Protein AF-0000000078828984 (afdb_homodimer)

Organism: Myxococcus xanthus (strain DK1622) (NCBI:txid246197)

Solvent-accessible surface area (backbone atoms only — not comparable to full-atom values): 22701 Å² total; per-residue (Å²): 116,35,35,36,30,36,68,54,72,70,61,75,92,44,59,84,63,53,50,36,46,58,39,40,23,47,30,43,66,57,70,50,75,68,46,74,45,68,36,52,71,67,49,38,69,28,70,74,43,30,73,62,23,58,82,49,62,58,26,35,41,38,42,88,88,41,68,38,31,46,47,70,34,48,31,50,61,54,27,75,75,21,62,69,30,27,52,88,50,70,68,58,31,52,44,31,45,17,37,33,43,33,23,56,70,61,44,30,67,41,47,50,56,48,48,42,32,63,73,75,31,55,87,37,68,32,34,58,63,40,45,64,60,40,52,51,54,29,51,52,49,51,49,33,51,40,62,65,40,54,87,51,83,34,88,53,98,52,71,27,46,15,45,55,42,32,35,59,45,58,53,65,49,66,91,53,67,67,51,72,81,34,58,61,49,43,51,41,35,50,56,55,54,64,35,67,34,38,47,52,22,47,50,59,67,40,48,68,72,69,48,75,80,127,116,38,35,36,28,36,69,54,72,68,61,76,90,46,60,86,62,51,50,37,44,60,38,40,23,45,31,45,66,57,70,50,75,68,45,75,45,69,36,51,72,68,50,38,70,30,69,73,43,29,71,64,24,58,80,50,63,58,25,36,42,38,45,88,87,40,68,37,32,46,48,69,33,47,33,50,59,53,26,74,75,20,61,70,31,29,52,87,50,68,66,57,30,52,44,32,44,19,37,32,42,34,22,55,71,63,44,31,68,40,47,51,55,48,47,43,32,62,74,75,31,56,87,38,67,30,33,59,64,38,44,63,60,41,53,50,54,30,53,53,50,50,49,34,51,41,62,66,40,55,87,53,81,36,88,53,98,51,72,27,46,16,47,57,43,32,34,59,45,60,53,64,48,66,90,54,68,67,51,73,83,35,59,64,48,42,51,39,36,51,57,56,55,64,36,67,33,38,48,52,24,48,51,60,69,40,48,67,73,68,48,78,81,125

Radius of gyration: 20.85 Å; Cα contacts (8 Å, |Δi|>4): 658; chains: 2; bounding box: 50×57×52 Å

pLDDT: mean 97.28, std 5.67, range [43.94, 98.94]

Secondary structure (DSSP, 8-state):
-EEEEEES---GGGTTTSTHHHHHHHHHHHT--EEEEEE-HHHHHSHHHHHH-TTS-S-EEEETTEEEESHHHHHHHHHTT-TTTS-SSHHHHHHHHHHHHHIIIIIHHHHHHHHHHHHTSTTSHHHHHHHHHHHHHHHHHHHHHHHHHTT-SSSSSS--HHHHHHHHHHGGGGGSSGGGG-HHHHHHHHHHHTSHHHHHHHHHHHHHHHS---/-EEEEEES---GGGTTTSTHHHHHHHHHHHT--EEEEEE-HHHHHSHHHHHH-TTS-S-EEEETTEEEESHHHHHHHHHTT-TTTS-SSHHHHHHHHHHHHHIIIIIHHHHHHHHIIIIISTTSHHHHHHHHHHHHHHHHHHHHHHHHHTT-SSSSSS--HHHHHHHHHHGGGGGSSGGGG-HHHHHHHHHHHTSHHHHHHHHHHHHHHHS---

InterPro domains:
  IPR004045 Glutathione S-transferase, N-terminal [PF02798] (19-80)
  IPR004045 Glutathione S-transferase, N-terminal [PS50404] (7-86)
  IPR010987 Glutathione S-transferase, C-terminal-like [PS50405] (89-209)
  IPR036249 Thioredoxin-like superfamily [SSF52833] (20-81)
  IPR036282 Glutathione S-transferase, C-terminal domain superfamily [SSF47616] (84-204)
  IPR040079 Glutathione transferase family [SFLDS00019] (21-195)

Structure (mmCIF, N/CA/C/O backbone):
data_AF-0000000078828984-model_v1
#
loop_
_entity.id
_entity.type
_entity.pdbx_description
1 polymer 'Glutathione S-transferase domain protein'
#
loop_
_atom_site.group_PDB
_atom_site.id
_atom_site.type_symbol
_atom_site.label_atom_id
_atom_site.label_alt_id
_atom_site.label_comp_id
_atom_site.label_asym_id
_atom_site.label_entity_id
_atom_site.label_seq_id
_atom_site.pdbx_PDB_ins_code
_atom_site.Cartn_x
_atom_site.Cartn_y
_atom_site.Cartn_z
_atom_site.occupancy
_atom_site.B_iso_or_equiv
_atom_site.auth_seq_id
_atom_site.auth_comp_id
_atom_site.auth_asym_id
_atom_site.auth_atom_id
_atom_site.pdbx_PDB_model_num
ATOM 1 N N . MET A 1 1 ? -11.75 -10.781 -23.188 1 90.81 1 MET A N 1
ATOM 2 C CA . MET A 1 1 ? -10.93 -11.773 -22.484 1 90.81 1 MET A CA 1
ATOM 3 C C . MET A 1 1 ? -9.82 -11.102 -21.688 1 90.81 1 MET A C 1
ATOM 5 O O . MET A 1 1 ? -9.242 -10.109 -22.125 1 90.81 1 MET A O 1
ATOM 9 N N . MET A 1 2 ? -9.539 -11.547 -20.438 1 97.94 2 MET A N 1
ATOM 10 C CA . MET A 1 2 ? -8.531 -10.961 -19.562 1 97.94 2 MET A CA 1
ATOM 11 C C . MET A 1 2 ? -7.176 -11.641 -19.766 1 97.94 2 MET A C 1
ATOM 13 O O . MET A 1 2 ? -7.105 -12.859 -19.906 1 97.94 2 MET A O 1
ATOM 17 N N . THR A 1 3 ? -6.137 -10.805 -19.859 1 98.81 3 THR A N 1
ATOM 18 C CA . THR A 1 3 ? -4.766 -11.297 -19.938 1 98.81 3 THR A CA 1
ATOM 19 C C . THR A 1 3 ? -3.949 -10.797 -18.75 1 98.81 3 THR A C 1
ATOM 21 O O . THR A 1 3 ? -3.975 -9.609 -18.422 1 98.81 3 THR A O 1
ATOM 24 N N . VAL A 1 4 ? -3.252 -11.68 -18.109 1 98.88 4 VAL A N 1
ATOM 25 C CA . VAL A 1 4 ? -2.426 -11.383 -16.953 1 98.88 4 VAL A CA 1
ATOM 26 C C . VAL A 1 4 ? -0.959 -11.656 -17.266 1 98.88 4 VAL A C 1
ATOM 28 O O . VAL A 1 4 ? -0.613 -12.742 -17.734 1 98.88 4 VAL A O 1
ATOM 31 N N . SER A 1 5 ? -0.108 -10.703 -17.062 1 98.94 5 SER A N 1
ATOM 32 C CA . SER A 1 5 ? 1.313 -10.938 -17.281 1 98.94 5 SER A CA 1
ATOM 33 C C . SER A 1 5 ? 1.962 -11.609 -16.078 1 98.94 5 SER A C 1
ATOM 35 O O . SER A 1 5 ? 1.551 -11.383 -14.938 1 98.94 5 SER A O 1
ATOM 37 N N . ALA A 1 6 ? 2.932 -12.398 -16.297 1 98.81 6 ALA A N 1
ATOM 38 C CA . ALA A 1 6 ? 3.727 -13.109 -15.297 1 98.81 6 ALA A CA 1
ATOM 39 C C . ALA A 1 6 ? 5.137 -13.375 -15.812 1 98.81 6 ALA A C 1
ATOM 41 O O . ALA A 1 6 ? 5.395 -13.289 -17.016 1 98.81 6 ALA A O 1
ATOM 42 N N . PHE A 1 7 ? 6.043 -13.664 -14.922 1 98.5 7 PHE A N 1
ATOM 43 C CA . PHE A 1 7 ? 7.418 -13.953 -15.32 1 98.5 7 PHE A CA 1
ATOM 44 C C . PHE A 1 7 ? 7.547 -15.375 -15.836 1 98.5 7 PHE A C 1
ATOM 46 O O . PHE A 1 7 ? 6.957 -16.297 -15.273 1 98.5 7 PHE A O 1
ATOM 53 N N . LYS A 1 8 ? 8.367 -15.469 -16.844 1 97.19 8 LYS A N 1
ATOM 54 C CA . LYS A 1 8 ? 8.68 -16.781 -17.391 1 97.19 8 LYS A CA 1
ATOM 55 C C . LYS A 1 8 ? 9.484 -17.609 -16.391 1 97.19 8 LYS A C 1
ATOM 57 O O . LYS A 1 8 ? 9.367 -18.844 -16.344 1 97.19 8 LYS A O 1
ATOM 62 N N . TRP A 1 9 ? 10.297 -16.922 -15.672 1 95.94 9 TRP A N 1
ATOM 63 C CA . TRP A 1 9 ? 11.164 -17.578 -14.703 1 95.94 9 TRP A CA 1
ATOM 64 C C . TRP A 1 9 ? 11.453 -16.656 -13.523 1 95.94 9 TRP A C 1
ATOM 66 O O . TRP A 1 9 ? 11.625 -15.453 -13.695 1 95.94 9 TRP A O 1
ATOM 76 N N . VAL A 1 10 ? 11.484 -17.281 -12.383 1 97.19 10 VAL A N 1
ATOM 77 C CA . VAL A 1 10 ? 11.953 -16.641 -11.164 1 97.19 10 VAL A CA 1
ATOM 78 C C . VAL A 1 10 ? 12.727 -17.641 -10.312 1 97.19 10 VAL A C 1
ATOM 80 O O . VAL A 1 10 ? 12.586 -18.859 -10.492 1 97.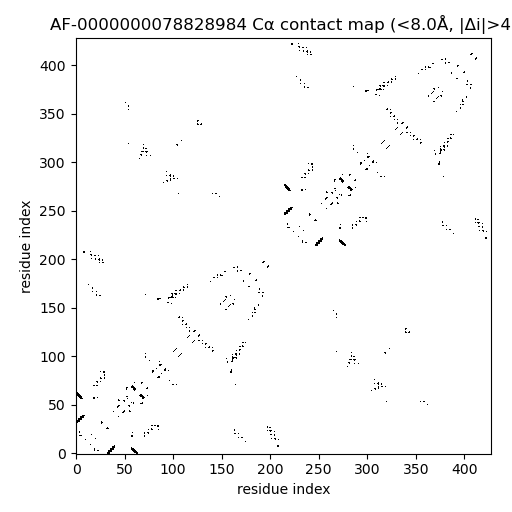19 10 VAL A O 1
ATOM 83 N N . PRO A 1 11 ? 13.648 -17.141 -9.43 1 96.12 11 PRO A N 1
ATOM 84 C CA . PRO A 1 11 ? 14.352 -18.078 -8.555 1 96.12 11 PRO A CA 1
ATOM 85 C C . PRO A 1 11 ? 13.391 -18.938 -7.715 1 96.12 11 PRO A C 1
ATOM 87 O O . PRO A 1 11 ? 12.273 -18.5 -7.422 1 96.12 11 PRO A O 1
ATOM 90 N N . PRO A 1 12 ? 13.797 -20.109 -7.297 1 96.06 12 PRO A N 1
ATOM 91 C CA . PRO A 1 12 ? 12.93 -21.062 -6.586 1 96.06 12 PRO A CA 1
ATOM 92 C C . PRO A 1 12 ? 12.258 -20.438 -5.363 1 96.06 12 PRO A C 1
ATOM 94 O O . PRO A 1 12 ? 11.078 -20.688 -5.102 1 96.06 12 PRO A O 1
ATOM 97 N N . PHE A 1 13 ? 12.93 -19.578 -4.676 1 96 13 PHE A N 1
ATOM 98 C CA . PHE A 1 13 ? 12.367 -19.031 -3.445 1 96 13 PHE A CA 1
ATOM 99 C C . PHE A 1 13 ? 11.203 -18.094 -3.748 1 96 13 PHE A C 1
ATOM 101 O O . PHE A 1 13 ? 10.406 -17.781 -2.863 1 96 13 PHE A O 1
ATOM 108 N N . ALA A 1 14 ? 11.141 -17.594 -4.965 1 97.44 14 ALA A N 1
ATOM 109 C CA . ALA A 1 14 ? 10.094 -16.656 -5.332 1 97.44 14 ALA A CA 1
ATOM 110 C C . ALA A 1 14 ? 8.914 -17.359 -5.996 1 97.44 14 ALA A C 1
ATOM 112 O O . ALA A 1 14 ? 7.848 -16.766 -6.168 1 97.44 14 ALA A O 1
ATOM 113 N N . GLN A 1 15 ? 9.141 -18.625 -6.457 1 97.94 15 GLN A N 1
ATOM 114 C CA . GLN A 1 15 ? 8.078 -19.391 -7.117 1 97.94 15 GLN A CA 1
ATOM 115 C C . GLN A 1 15 ? 6.902 -19.625 -6.176 1 97.94 15 GLN A C 1
ATOM 117 O O . GLN A 1 15 ? 7.086 -20.062 -5.039 1 97.94 15 GLN A O 1
ATOM 122 N N . GLY A 1 16 ? 5.723 -19.266 -6.629 1 98.12 16 GLY A N 1
ATOM 123 C CA . GLY A 1 16 ? 4.523 -19.406 -5.816 1 98.12 16 GLY A CA 1
ATOM 124 C C . GLY A 1 16 ? 4.219 -18.156 -5 1 98.12 16 GLY A C 1
ATOM 125 O O . GLY A 1 16 ? 3.238 -18.125 -4.254 1 98.12 16 GLY A O 1
ATOM 126 N N . LEU A 1 17 ? 5.105 -17.125 -5.172 1 98.5 17 LEU A N 1
ATOM 127 C CA . LEU A 1 17 ? 4.91 -15.914 -4.375 1 98.5 17 LEU A CA 1
ATOM 128 C C . LEU A 1 17 ? 4.793 -14.68 -5.27 1 98.5 17 LEU A C 1
ATOM 130 O O . LEU A 1 17 ? 4.449 -13.594 -4.801 1 98.5 17 LEU A O 1
ATOM 134 N N . VAL A 1 18 ? 5.141 -14.883 -6.598 1 98.56 18 VAL A N 1
ATOM 135 C CA . VAL A 1 18 ? 5.082 -13.719 -7.48 1 98.56 18 VAL A CA 1
ATOM 136 C C . VAL A 1 18 ? 3.672 -13.133 -7.469 1 98.56 18 VAL A C 1
ATOM 138 O O . VAL A 1 18 ? 2.686 -13.867 -7.391 1 98.56 18 VAL A O 1
ATOM 141 N N . ARG A 1 19 ? 3.521 -11.836 -7.617 1 98.75 19 ARG A N 1
ATOM 142 C CA . ARG A 1 19 ? 2.305 -11.117 -7.262 1 98.75 19 ARG A CA 1
ATOM 143 C C . ARG A 1 19 ? 1.196 -11.375 -8.273 1 98.75 19 ARG A C 1
ATOM 145 O O . ARG A 1 19 ? 0.03 -11.07 -8.023 1 98.75 19 ARG A O 1
ATOM 152 N N . ASP A 1 20 ? 1.546 -11.961 -9.422 1 98.88 20 ASP A N 1
ATOM 153 C CA . ASP A 1 20 ? 0.485 -12.367 -10.344 1 98.88 20 ASP A CA 1
ATOM 154 C C . ASP A 1 20 ? -0.411 -13.43 -9.703 1 98.88 20 ASP A C 1
ATOM 156 O O . ASP A 1 20 ? -1.538 -13.648 -10.148 1 98.88 20 ASP A O 1
ATOM 160 N N . LEU A 1 21 ? 0.072 -14.141 -8.68 1 98.94 21 LEU A N 1
ATOM 161 C CA . LEU A 1 21 ? -0.735 -15.125 -7.961 1 98.94 21 LEU A CA 1
ATOM 162 C C . LEU A 1 21 ? -1.984 -14.477 -7.375 1 98.94 21 LEU A C 1
ATOM 164 O O . LEU A 1 21 ? -3.061 -15.078 -7.379 1 98.94 21 LEU A O 1
ATOM 168 N N . ARG A 1 22 ? -1.848 -13.305 -6.816 1 98.94 22 ARG A N 1
ATOM 169 C CA . ARG A 1 22 ? -2.963 -12.57 -6.23 1 98.94 22 ARG A CA 1
ATOM 170 C C . ARG A 1 22 ? -4.086 -12.375 -7.242 1 98.94 22 ARG A C 1
ATOM 172 O O . ARG A 1 22 ? -5.258 -12.586 -6.926 1 98.94 22 ARG A O 1
ATOM 179 N N . VAL A 1 23 ? -3.68 -12.008 -8.438 1 98.94 23 VAL A N 1
ATOM 180 C CA . VAL A 1 23 ? -4.621 -11.711 -9.508 1 98.94 23 VAL A CA 1
ATOM 181 C C . VAL A 1 23 ? -5.258 -13.008 -10.016 1 98.94 23 VAL A C 1
ATOM 183 O O . VAL A 1 23 ? -6.473 -13.078 -10.195 1 98.94 23 VAL A O 1
ATOM 186 N N . ARG A 1 24 ? -4.406 -14.047 -10.203 1 98.94 24 ARG A N 1
ATOM 187 C CA . ARG A 1 24 ? -4.934 -15.344 -10.617 1 98.94 24 ARG A CA 1
ATOM 188 C C . ARG A 1 24 ? -5.949 -15.875 -9.609 1 98.94 24 ARG A C 1
ATOM 190 O O . ARG A 1 24 ? -7.016 -16.359 -9.992 1 98.94 24 ARG A O 1
ATOM 197 N N . TRP A 1 25 ? -5.605 -15.766 -8.352 1 98.94 25 TRP A N 1
ATOM 198 C CA . TRP A 1 25 ? -6.496 -16.25 -7.301 1 98.94 25 TRP A CA 1
ATOM 199 C C . TRP A 1 25 ? -7.828 -15.508 -7.336 1 98.94 25 TRP A C 1
ATOM 201 O O . TRP A 1 25 ? -8.891 -16.125 -7.262 1 98.94 25 TRP A O 1
ATOM 211 N N . ALA A 1 26 ? -7.82 -14.156 -7.488 1 98.94 26 ALA A N 1
ATOM 212 C CA . ALA A 1 26 ? -9.047 -13.375 -7.586 1 98.94 26 ALA A CA 1
ATOM 213 C C . ALA A 1 26 ? -9.898 -13.82 -8.773 1 98.94 26 ALA A C 1
ATOM 215 O O . ALA A 1 26 ? -11.117 -13.945 -8.656 1 98.94 26 ALA A O 1
ATOM 216 N N . LEU A 1 27 ? -9.258 -14.062 -9.898 1 98.88 27 LEU A N 1
ATOM 217 C CA . LEU A 1 27 ? -9.969 -14.5 -11.102 1 98.88 27 LEU A CA 1
ATOM 218 C C . LEU A 1 27 ? -10.594 -15.867 -10.891 1 98.88 27 LEU A C 1
ATOM 220 O O . LEU A 1 27 ? -11.734 -16.109 -11.305 1 98.88 27 LEU A O 1
ATOM 224 N N . GLU A 1 28 ? -9.836 -16.75 -10.258 1 98.81 28 GLU A N 1
ATOM 225 C CA . GLU A 1 28 ? -10.352 -18.094 -9.961 1 98.81 28 GLU A CA 1
ATOM 226 C C . GLU A 1 28 ? -11.555 -18.016 -9.016 1 98.81 28 GLU A C 1
ATOM 228 O O . GLU A 1 28 ? -12.539 -18.734 -9.203 1 98.81 28 GLU A O 1
ATOM 233 N N . GLU A 1 29 ? -11.477 -17.219 -7.973 1 98.75 29 GLU A N 1
ATOM 234 C CA . GLU A 1 29 ? -12.609 -17.031 -7.07 1 98.75 29 GLU A CA 1
ATOM 235 C C . GLU A 1 29 ? -13.836 -16.516 -7.82 1 98.75 29 GLU A C 1
ATOM 237 O O . GLU A 1 29 ? -14.961 -16.922 -7.531 1 98.75 29 GLU A O 1
ATOM 242 N N . ALA A 1 30 ? -13.594 -15.617 -8.789 1 98.38 30 ALA A N 1
ATOM 243 C CA . ALA A 1 30 ? -14.68 -14.953 -9.508 1 98.38 30 ALA A CA 1
ATOM 244 C C . ALA A 1 30 ? -15.203 -15.836 -10.641 1 98.38 30 ALA A C 1
ATOM 246 O O . ALA A 1 30 ? -16.234 -15.531 -11.242 1 98.38 30 ALA A O 1
ATOM 247 N N . GLY A 1 31 ? -14.5 -16.875 -10.953 1 97.94 31 GLY A N 1
ATOM 248 C CA . GLY A 1 31 ? -14.883 -17.734 -12.062 1 97.94 31 GLY A CA 1
ATOM 249 C C . GLY A 1 31 ? -14.711 -17.062 -13.414 1 97.94 31 GLY A C 1
ATOM 250 O O . GLY A 1 31 ? -15.5 -17.312 -14.336 1 97.94 31 GLY A O 1
ATOM 251 N N . LEU A 1 32 ? -13.797 -16.203 -13.539 1 98.19 32 LEU A N 1
ATOM 252 C CA . LEU A 1 32 ? -13.539 -15.477 -14.781 1 98.19 32 LEU A CA 1
ATOM 253 C C . LEU A 1 32 ? -12.359 -16.078 -15.531 1 98.19 32 LEU A C 1
ATOM 255 O O . LEU A 1 32 ? -11.273 -16.234 -14.969 1 98.19 32 LEU A O 1
ATOM 259 N N . PRO A 1 33 ? -12.594 -16.422 -16.766 1 98 33 PRO A N 1
ATOM 260 C CA . PRO A 1 33 ? -11.484 -16.969 -17.547 1 98 33 PRO A CA 1
ATOM 261 C C . PRO A 1 33 ? -10.406 -15.93 -17.859 1 98 33 PRO A C 1
ATOM 263 O O . PRO A 1 33 ? -10.711 -14.734 -17.938 1 98 33 PRO A O 1
ATOM 266 N N . TYR A 1 34 ? -9.203 -16.406 -18.031 1 98.69 34 TYR A N 1
ATOM 267 C CA . TYR A 1 34 ? -8.086 -15.508 -18.328 1 98.69 34 TYR A CA 1
ATOM 268 C C . TYR A 1 34 ? -6.969 -16.266 -19.047 1 98.69 34 TYR A C 1
ATOM 270 O O . TYR A 1 34 ? -6.898 -17.484 -18.984 1 98.69 34 TYR A O 1
ATOM 278 N N . GLN A 1 35 ? -6.199 -15.5 -19.703 1 98.31 35 GLN A N 1
ATOM 279 C CA . GLN A 1 35 ? -4.953 -15.984 -20.281 1 98.31 35 GLN A CA 1
ATOM 280 C C . GLN A 1 35 ? -3.742 -15.359 -19.609 1 98.31 35 GLN A C 1
ATOM 282 O O . GLN A 1 35 ? -3.857 -14.312 -18.969 1 98.31 35 GLN A O 1
ATOM 287 N N . VAL A 1 36 ? -2.58 -16.047 -19.734 1 98.62 36 VAL A N 1
ATOM 288 C CA . VAL A 1 36 ? -1.353 -15.562 -19.125 1 98.62 36 VAL A CA 1
ATOM 289 C C . VAL A 1 36 ? -0.33 -15.219 -20.203 1 98.62 36 VAL A C 1
ATOM 291 O O . VAL A 1 36 ? -0.148 -15.977 -21.156 1 98.62 36 VAL A O 1
ATOM 294 N N . LYS A 1 37 ? 0.181 -14.102 -20.141 1 98.5 37 LYS A N 1
ATOM 295 C CA . LYS A 1 37 ? 1.325 -13.719 -20.953 1 98.5 37 LYS A CA 1
ATOM 296 C C . LYS A 1 37 ? 2.621 -13.773 -20.141 1 98.5 37 LYS A C 1
ATOM 298 O O . LYS A 1 37 ? 2.871 -12.914 -19.297 1 98.5 37 LYS A O 1
ATOM 303 N N . LEU A 1 38 ? 3.441 -14.758 -20.422 1 98.44 38 LEU A N 1
ATOM 304 C CA . LEU A 1 38 ? 4.727 -14.891 -19.75 1 98.44 38 LEU A CA 1
ATOM 305 C C . LEU A 1 38 ? 5.762 -13.953 -20.359 1 98.44 38 LEU A C 1
ATOM 307 O O . LEU A 1 38 ? 5.906 -13.891 -21.578 1 98.44 38 LEU A O 1
ATOM 311 N N . ILE A 1 39 ? 6.449 -13.258 -19.516 1 98.69 39 ILE A N 1
ATOM 312 C CA . ILE A 1 39 ? 7.441 -12.32 -20.031 1 98.69 39 ILE A CA 1
ATOM 313 C C . ILE A 1 39 ? 8.82 -12.672 -19.484 1 98.69 39 ILE A C 1
ATOM 315 O O . ILE A 1 39 ? 8.945 -13.312 -18.438 1 98.69 39 ILE A O 1
ATOM 319 N N . ASP A 1 40 ? 9.914 -12.305 -20.219 1 98 40 ASP A N 1
ATOM 320 C CA . ASP A 1 40 ? 11.297 -12.406 -19.75 1 98 40 ASP A CA 1
ATOM 321 C C . ASP A 1 40 ? 11.906 -11.016 -19.547 1 98 40 ASP A C 1
ATOM 323 O O . ASP A 1 40 ? 11.203 -10.008 -19.625 1 98 40 ASP A O 1
ATOM 327 N N . ASN A 1 41 ? 13.148 -11.055 -19.266 1 97.75 41 ASN A N 1
ATOM 328 C CA . ASN A 1 41 ? 13.82 -9.805 -18.906 1 97.75 41 ASN A CA 1
ATOM 329 C C . ASN A 1 41 ? 13.836 -8.828 -20.078 1 97.75 41 ASN A C 1
ATOM 331 O O . ASN A 1 41 ? 13.781 -7.613 -19.891 1 97.75 41 ASN A O 1
ATOM 335 N N . THR A 1 42 ? 13.953 -9.32 -21.266 1 98.25 42 THR A N 1
ATOM 336 C CA . THR A 1 42 ? 13.977 -8.477 -22.453 1 98.25 42 THR A CA 1
ATOM 337 C C . THR A 1 42 ? 12.641 -7.746 -22.625 1 98.25 42 THR A C 1
ATOM 339 O O . THR A 1 42 ? 12.617 -6.531 -22.828 1 98.25 42 THR A O 1
ATOM 342 N N . VAL A 1 43 ? 11.578 -8.5 -22.516 1 98.56 43 VAL A N 1
ATOM 343 C CA . VAL A 1 43 ? 10.25 -7.902 -22.625 1 98.56 43 VAL A CA 1
ATOM 344 C C . VAL A 1 43 ? 10.031 -6.934 -21.453 1 98.56 43 VAL A C 1
ATOM 346 O O . VAL A 1 43 ? 9.555 -5.812 -21.656 1 98.56 43 VAL A O 1
ATOM 349 N N . GLN A 1 44 ? 10.414 -7.336 -20.266 1 98.25 44 GLN A N 1
ATOM 350 C CA . GLN A 1 44 ? 10.258 -6.531 -19.062 1 98.25 44 GLN A CA 1
ATOM 351 C C . GLN A 1 44 ? 10.883 -5.148 -19.234 1 98.25 44 GLN A C 1
ATOM 353 O O . GLN A 1 44 ? 10.305 -4.145 -18.812 1 98.25 44 GLN A O 1
ATOM 358 N N . ALA A 1 45 ? 12 -5.105 -19.891 1 97.56 45 ALA A N 1
ATOM 359 C CA . ALA A 1 45 ? 12.766 -3.869 -20.031 1 97.56 45 ALA A CA 1
ATOM 360 C C . ALA A 1 45 ? 12.32 -3.082 -21.25 1 97.56 45 ALA A C 1
ATOM 362 O O . ALA A 1 45 ? 12.711 -1.924 -21.438 1 97.56 45 ALA A O 1
ATOM 363 N N . SER A 1 46 ? 11.5 -3.637 -22.125 1 98.25 46 SER A N 1
ATOM 364 C CA . SER A 1 46 ? 11.117 -3.02 -23.391 1 98.25 46 SER A CA 1
ATOM 365 C C . SER A 1 46 ? 10.211 -1.811 -23.172 1 98.25 46 SER A C 1
ATOM 367 O O . SER A 1 46 ? 9.406 -1.796 -22.234 1 98.25 46 SER A O 1
ATOM 369 N N . PRO A 1 47 ? 10.336 -0.846 -24.062 1 97.44 47 PRO A N 1
ATOM 370 C CA . PRO A 1 47 ? 9.453 0.318 -23.969 1 97.44 47 PRO A CA 1
ATOM 371 C C . PRO A 1 47 ? 7.977 -0.057 -24.047 1 97.44 47 PRO A C 1
ATOM 373 O O . PRO A 1 47 ? 7.148 0.558 -23.359 1 97.44 47 PRO A O 1
ATOM 376 N N . ASP A 1 48 ? 7.684 -1.031 -24.812 1 97.94 48 ASP A N 1
ATOM 377 C CA . ASP A 1 48 ? 6.293 -1.444 -24.969 1 97.94 48 ASP A CA 1
ATOM 378 C C . ASP A 1 48 ? 5.715 -1.953 -23.641 1 97.94 48 ASP A C 1
ATOM 380 O O . ASP A 1 48 ? 4.598 -1.597 -23.266 1 97.94 48 ASP A O 1
ATOM 384 N N . TYR A 1 49 ? 6.504 -2.785 -22.953 1 98.5 49 TYR A N 1
ATOM 385 C CA . TYR A 1 49 ? 6.016 -3.297 -21.672 1 98.5 49 TYR A CA 1
ATOM 386 C C . TYR A 1 49 ? 5.996 -2.199 -20.625 1 98.5 49 TYR A C 1
ATOM 388 O O . TYR A 1 49 ? 5.094 -2.148 -19.781 1 98.5 49 TYR A O 1
ATOM 396 N N . ARG A 1 50 ? 6.977 -1.325 -20.688 1 97.94 50 ARG A N 1
ATOM 397 C CA . ARG A 1 50 ? 7.082 -0.252 -19.703 1 97.94 50 ARG A CA 1
ATOM 398 C C . ARG A 1 50 ? 5.945 0.754 -19.875 1 97.94 50 ARG A C 1
ATOM 400 O O . ARG A 1 50 ? 5.602 1.472 -18.938 1 97.94 50 ARG A O 1
ATOM 407 N N . LYS A 1 51 ? 5.332 0.794 -21 1 96.81 51 LYS A N 1
ATOM 408 C CA . LYS A 1 51 ? 4.133 1.604 -21.203 1 96.81 51 LYS A CA 1
ATOM 409 C C . LYS A 1 51 ? 2.941 1.011 -20.453 1 96.81 51 LYS A C 1
ATOM 411 O O . LYS A 1 51 ? 2.051 1.742 -20.016 1 96.81 51 LYS A O 1
ATOM 416 N N . LEU A 1 52 ? 2.916 -0.309 -20.344 1 97.75 52 LEU A N 1
ATOM 417 C CA . LEU A 1 52 ? 1.832 -1.01 -19.672 1 97.75 52 LEU A CA 1
ATOM 418 C C . LEU A 1 52 ? 2.051 -1.016 -18.156 1 97.75 52 LEU A C 1
ATOM 420 O O . LEU A 1 52 ? 1.1 -0.87 -17.391 1 97.75 52 LEU A O 1
ATOM 424 N N . GLN A 1 53 ? 3.32 -1.153 -17.828 1 98.38 53 GLN A N 1
ATOM 425 C CA . GLN A 1 53 ? 3.764 -1.257 -16.453 1 98.38 53 GLN A CA 1
ATOM 426 C C . GLN A 1 53 ? 4.973 -0.363 -16.188 1 98.38 53 GLN A C 1
ATOM 428 O O . GLN A 1 53 ? 6.117 -0.797 -16.344 1 98.38 53 GLN A O 1
ATOM 433 N N . PRO A 1 54 ? 4.754 0.787 -15.648 1 98.31 54 PRO A N 1
ATOM 434 C CA . PRO A 1 54 ? 5.789 1.82 -15.594 1 98.31 54 PRO A CA 1
ATOM 435 C C . PRO A 1 54 ? 7.008 1.389 -14.781 1 98.31 54 PRO A C 1
ATOM 437 O O . PRO A 1 54 ? 8.102 1.932 -14.969 1 98.31 54 PRO A O 1
ATOM 440 N N . PHE A 1 55 ? 6.891 0.387 -13.922 1 98.62 55 PHE A N 1
ATOM 441 C CA . PHE A 1 55 ? 7.969 0.016 -13.016 1 98.62 55 PHE A CA 1
ATOM 442 C C . PHE A 1 55 ? 8.539 -1.349 -13.375 1 98.62 55 PHE A C 1
ATOM 444 O O . PHE A 1 55 ? 9.344 -1.914 -12.625 1 98.62 55 PHE A O 1
ATOM 451 N N . GLY A 1 56 ? 8.055 -1.918 -14.508 1 98.25 56 GLY A N 1
ATOM 452 C CA . GLY A 1 56 ? 8.602 -3.154 -15.047 1 98.25 56 GLY A CA 1
ATOM 453 C C . GLY A 1 56 ? 8.258 -4.371 -14.211 1 98.25 56 GLY A C 1
ATOM 454 O O . GLY A 1 56 ? 8.969 -5.379 -14.25 1 98.25 56 GLY A O 1
ATOM 455 N N . GLN A 1 57 ? 7.195 -4.273 -13.469 1 98.31 57 GLN A N 1
ATOM 4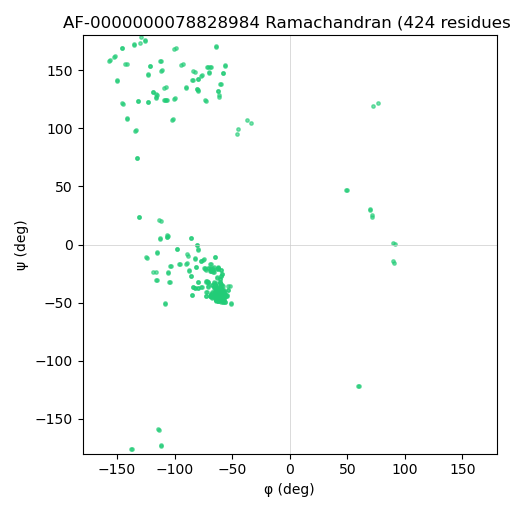56 C CA . GLN A 1 57 ? 6.789 -5.371 -12.594 1 98.31 57 GLN A CA 1
ATOM 457 C C . GLN A 1 57 ? 5.68 -6.199 -13.242 1 98.31 57 GLN A C 1
ATOM 459 O O . GLN A 1 57 ? 5.289 -5.949 -14.383 1 98.31 57 GLN A O 1
ATOM 464 N N . VAL A 1 58 ? 5.371 -7.285 -12.719 1 98.69 58 VAL A N 1
ATOM 465 C CA . VAL A 1 58 ? 4.141 -8.031 -12.961 1 98.69 58 VAL A CA 1
ATOM 466 C C . VAL A 1 58 ? 3.275 -8.023 -11.703 1 98.69 58 VAL A C 1
ATOM 468 O O . VAL A 1 58 ? 3.787 -7.867 -10.594 1 98.69 58 VAL A O 1
ATOM 471 N N . PRO A 1 59 ? 1.979 -8.07 -11.836 1 98.81 59 PRO A N 1
ATOM 472 C CA . PRO A 1 59 ? 1.166 -8.344 -13.031 1 98.81 59 PRO A CA 1
ATOM 473 C C . PRO A 1 59 ? 0.735 -7.07 -13.75 1 98.81 59 PRO A C 1
ATOM 475 O O . PRO A 1 59 ? 0.738 -5.988 -13.156 1 98.81 59 PRO A O 1
ATOM 478 N N . VAL A 1 60 ? 0.486 -7.168 -15 1 98.88 60 VAL A N 1
ATOM 479 C CA . VAL A 1 60 ? -0.389 -6.293 -15.773 1 98.88 60 VAL A CA 1
ATOM 480 C C . VAL A 1 60 ? -1.675 -7.035 -16.125 1 98.88 60 VAL A C 1
ATOM 482 O O . VAL A 1 60 ? -1.638 -8.211 -16.5 1 98.88 60 VAL A O 1
ATOM 485 N N . LEU A 1 61 ? -2.795 -6.426 -15.992 1 98.94 61 LEU A N 1
ATOM 486 C CA . LEU A 1 61 ? -4.051 -6.949 -16.516 1 98.94 61 LEU A CA 1
ATOM 487 C C . LEU A 1 61 ? -4.508 -6.152 -17.734 1 98.94 61 LEU A C 1
ATOM 489 O O . LEU A 1 61 ? -4.586 -4.922 -17.688 1 98.94 61 LEU A O 1
ATOM 493 N N . GLU A 1 62 ? -4.723 -6.785 -18.797 1 98.75 62 GLU A N 1
ATOM 494 C CA . GLU A 1 62 ? -5.367 -6.215 -19.984 1 98.75 62 GLU A CA 1
ATOM 495 C C . GLU A 1 62 ? -6.773 -6.781 -20.172 1 98.75 62 GLU A C 1
ATOM 497 O O . GLU A 1 62 ? -6.957 -8 -20.219 1 98.75 62 GLU A O 1
ATOM 502 N N . GLU A 1 63 ? -7.75 -5.957 -20.25 1 98.25 63 GLU A N 1
ATOM 503 C CA . GLU A 1 63 ? -9.148 -6.328 -20.438 1 98.25 63 GLU A CA 1
ATOM 504 C C . GLU A 1 63 ? -9.852 -5.352 -21.375 1 98.25 63 GLU A C 1
ATOM 506 O O . GLU A 1 63 ? -10.172 -4.227 -20.984 1 98.25 63 GLU A O 1
ATOM 511 N N . ASP A 1 64 ? -10.195 -5.695 -22.609 1 95.88 64 ASP A N 1
ATOM 512 C CA . ASP A 1 64 ? -10.961 -4.898 -23.562 1 95.88 64 ASP A CA 1
ATOM 513 C C . ASP A 1 64 ? -10.398 -3.482 -23.672 1 95.88 64 ASP A C 1
ATOM 515 O O . ASP A 1 64 ? -11.133 -2.506 -23.531 1 95.88 64 ASP A O 1
ATOM 519 N N . GLY A 1 65 ? -9.141 -3.391 -23.797 1 96.06 65 GLY A N 1
ATOM 520 C CA . GLY A 1 65 ? -8.484 -2.104 -23.984 1 96.06 65 GLY A CA 1
ATOM 521 C C . GLY A 1 65 ? -8.07 -1.455 -22.672 1 96.06 65 GLY A C 1
ATOM 522 O O . GLY A 1 65 ? -7.273 -0.516 -22.672 1 96.06 65 GLY A O 1
ATOM 523 N N . LEU A 1 66 ? -8.609 -1.927 -21.562 1 98.19 66 LEU A N 1
ATOM 524 C CA . LEU A 1 66 ? -8.203 -1.445 -20.25 1 98.19 66 LEU A CA 1
ATOM 525 C C . LEU A 1 66 ? -6.902 -2.113 -19.812 1 98.19 66 LEU A C 1
ATOM 527 O O . LEU A 1 66 ? -6.746 -3.328 -19.953 1 98.19 66 LEU A O 1
ATOM 531 N N . VAL A 1 67 ? -5.965 -1.298 -19.312 1 98.56 67 VAL A N 1
ATOM 532 C CA . VAL A 1 67 ? -4.703 -1.808 -18.781 1 98.56 67 VAL A CA 1
ATOM 533 C C . VAL A 1 67 ? -4.531 -1.358 -17.328 1 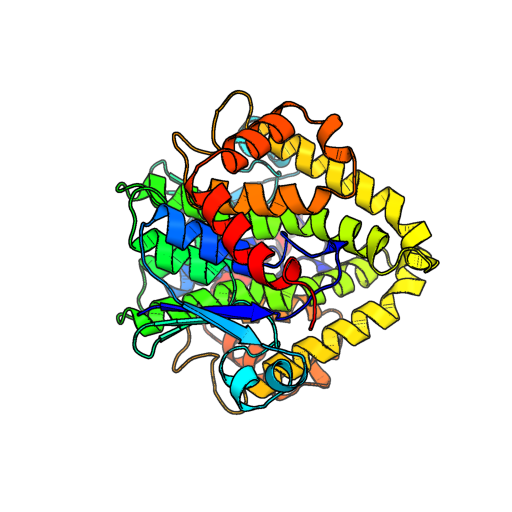98.56 67 VAL A C 1
ATOM 535 O O . VAL A 1 67 ? -4.648 -0.17 -17.016 1 98.56 67 VAL A O 1
ATOM 538 N N . LEU A 1 68 ? -4.375 -2.301 -16.484 1 98.81 68 LEU A N 1
ATOM 539 C CA . LEU A 1 68 ? -4.121 -2.035 -15.078 1 98.81 68 LEU A CA 1
ATOM 540 C C . LEU A 1 68 ? -2.828 -2.705 -14.625 1 98.81 68 LEU A C 1
ATOM 542 O O . LEU A 1 68 ? -2.467 -3.771 -15.125 1 98.81 68 LEU A O 1
ATOM 546 N N . PHE A 1 69 ? -2.205 -1.995 -13.703 1 98.62 69 PHE A N 1
ATOM 547 C CA . PHE A 1 69 ? -1.087 -2.57 -12.961 1 98.62 69 PHE A CA 1
ATOM 548 C C . PHE A 1 69 ? -1.285 -2.402 -11.461 1 98.62 69 PHE A C 1
ATOM 550 O O . PHE A 1 69 ? -2.32 -1.901 -11.016 1 98.62 69 PHE A O 1
ATOM 557 N N . GLU A 1 70 ? -0.389 -2.887 -10.672 1 98.75 70 GLU A N 1
ATOM 558 C CA . GLU A 1 70 ? -0.553 -3.029 -9.227 1 98.75 70 GLU A CA 1
ATOM 559 C C . GLU A 1 70 ? -1.521 -4.16 -8.891 1 98.75 70 GLU A C 1
ATOM 561 O O . GLU A 1 70 ? -2.717 -4.066 -9.18 1 98.75 70 GLU A O 1
ATOM 566 N N . SER A 1 71 ? -1.054 -5.148 -8.188 1 98.88 71 SER A N 1
ATOM 567 C CA . SER A 1 71 ? -1.879 -6.316 -7.895 1 98.88 71 SER A CA 1
ATOM 568 C C . SER A 1 71 ? -3.082 -5.945 -7.035 1 98.88 71 SER A C 1
ATOM 570 O O . SER A 1 71 ? -4.176 -6.484 -7.219 1 98.88 71 SER A O 1
ATOM 572 N N . GLY A 1 72 ? -2.904 -4.977 -6.086 1 98.88 72 GLY A N 1
ATOM 573 C CA . GLY A 1 72 ? -4.031 -4.547 -5.273 1 98.88 72 GLY A CA 1
ATOM 574 C C . GLY A 1 72 ? -5.156 -3.936 -6.09 1 98.88 72 GLY A C 1
ATOM 575 O O . GLY A 1 72 ? -6.328 -4.254 -5.879 1 98.88 72 GLY A O 1
ATOM 576 N N . ALA A 1 73 ? -4.82 -3.064 -7.047 1 98.94 73 ALA A N 1
ATOM 577 C CA . ALA A 1 73 ? -5.805 -2.424 -7.914 1 98.94 73 ALA A CA 1
ATOM 578 C C . ALA A 1 73 ? -6.512 -3.449 -8.797 1 98.94 73 ALA A C 1
ATOM 580 O O . ALA A 1 73 ? -7.73 -3.379 -8.984 1 98.94 73 ALA A O 1
ATOM 581 N N . ILE A 1 74 ? -5.758 -4.387 -9.32 1 98.94 74 ILE A N 1
ATOM 582 C CA . ILE A 1 74 ? -6.309 -5.398 -10.219 1 98.94 74 ILE A CA 1
ATOM 583 C C . ILE A 1 74 ? -7.27 -6.301 -9.445 1 98.94 74 ILE A C 1
ATOM 585 O O . ILE A 1 74 ? -8.375 -6.582 -9.906 1 98.94 74 ILE A O 1
ATOM 589 N N . VAL A 1 75 ? -6.852 -6.73 -8.258 1 98.94 75 VAL A N 1
ATOM 590 C CA . VAL A 1 75 ? -7.711 -7.57 -7.43 1 98.94 75 VAL A CA 1
ATOM 591 C C . VAL A 1 75 ? -9 -6.824 -7.105 1 98.94 75 VAL A C 1
ATOM 593 O O . VAL A 1 75 ? -10.094 -7.402 -7.156 1 98.94 75 VAL A O 1
ATOM 596 N N . LEU A 1 76 ? -8.883 -5.547 -6.777 1 98.88 76 LEU A N 1
ATOM 597 C CA . LEU A 1 76 ? -10.078 -4.762 -6.48 1 98.88 76 LEU A CA 1
ATOM 598 C C . LEU A 1 76 ? -10.977 -4.66 -7.707 1 98.88 76 LEU A C 1
ATOM 600 O O . LEU A 1 76 ? -12.203 -4.773 -7.594 1 98.88 76 LEU A O 1
ATOM 604 N N . HIS A 1 77 ? -10.438 -4.445 -8.867 1 98.69 77 HIS A N 1
ATOM 605 C CA . HIS A 1 77 ? -11.18 -4.391 -10.125 1 98.69 77 HIS A CA 1
ATOM 606 C C . HIS A 1 77 ? -11.953 -5.68 -10.359 1 98.69 77 HIS A C 1
ATOM 608 O O . HIS A 1 77 ? -13.141 -5.641 -10.695 1 98.69 77 HIS A O 1
ATOM 614 N N . ILE A 1 78 ? -11.352 -6.816 -10.148 1 98.69 78 ILE A N 1
ATOM 615 C CA . ILE A 1 78 ? -11.977 -8.125 -10.32 1 98.69 78 ILE A CA 1
ATOM 616 C C . ILE A 1 78 ? -13.047 -8.328 -9.25 1 98.69 78 ILE A C 1
ATOM 618 O O . ILE A 1 78 ? -14.141 -8.812 -9.547 1 98.69 78 ILE A O 1
ATOM 622 N N . ALA A 1 79 ? -12.711 -7.949 -8.016 1 98.56 79 ALA A N 1
ATOM 623 C CA . ALA A 1 79 ? -13.609 -8.141 -6.879 1 98.56 79 ALA A CA 1
ATOM 624 C C . ALA A 1 79 ? -14.922 -7.398 -7.082 1 98.56 79 ALA A C 1
ATOM 626 O O . ALA A 1 79 ? -15.977 -7.852 -6.633 1 98.56 79 ALA A O 1
ATOM 627 N N . ASN A 1 80 ? -14.828 -6.281 -7.758 1 97.12 80 ASN A N 1
ATOM 628 C CA . ASN A 1 80 ? -16.031 -5.496 -8.023 1 97.12 80 ASN A CA 1
ATOM 629 C C . ASN A 1 80 ? -17.016 -6.254 -8.922 1 97.12 80 ASN A C 1
ATOM 631 O O . ASN A 1 80 ? -18.172 -5.871 -9.039 1 97.12 80 ASN A O 1
ATOM 635 N N . LYS A 1 81 ? -16.578 -7.336 -9.477 1 95.31 81 LYS A N 1
ATOM 636 C CA . LYS A 1 81 ? -17.406 -8.125 -10.383 1 95.31 81 LYS A CA 1
ATOM 637 C C . LYS A 1 81 ? -17.875 -9.414 -9.719 1 95.31 81 LYS A C 1
ATOM 639 O O . LYS A 1 81 ? -18.484 -10.266 -10.367 1 95.31 81 LYS A O 1
ATOM 644 N N . CYS A 1 82 ? -17.578 -9.539 -8.453 1 94.44 82 CYS A N 1
ATOM 645 C CA . CYS A 1 82 ? -17.781 -10.836 -7.816 1 94.44 82 CYS A CA 1
ATOM 646 C C . CYS A 1 82 ? -18.219 -10.672 -6.367 1 94.44 82 CYS A C 1
ATOM 648 O O . CYS A 1 82 ? -17.438 -10.219 -5.523 1 94.44 82 CYS A O 1
ATOM 650 N N . GLU A 1 83 ? -19.312 -11.172 -5.996 1 93.19 83 GLU A N 1
ATOM 651 C CA . GLU A 1 83 ? -19.812 -11.023 -4.633 1 93.19 83 GLU A CA 1
ATOM 652 C C . GLU A 1 83 ? -19.031 -11.906 -3.66 1 93.19 83 GLU A C 1
ATOM 654 O O . GLU A 1 83 ? -19.047 -11.672 -2.451 1 93.19 83 GLU A O 1
ATOM 659 N N . ALA A 1 84 ? -18.406 -12.906 -4.184 1 92.81 84 ALA A N 1
ATOM 660 C CA . ALA A 1 84 ? -17.578 -13.766 -3.338 1 92.81 84 ALA A CA 1
ATOM 661 C C . ALA A 1 84 ? -16.375 -13 -2.785 1 92.81 84 ALA A C 1
ATOM 663 O O . ALA A 1 84 ? -15.828 -13.367 -1.743 1 92.81 84 ALA A O 1
ATOM 664 N N . LEU A 1 85 ? -15.961 -11.961 -3.428 1 98.31 85 LEU A N 1
ATOM 665 C CA . LEU A 1 85 ? -14.773 -11.203 -3.041 1 98.31 85 LEU A CA 1
ATOM 666 C C . LEU A 1 85 ? -15.164 -9.891 -2.365 1 98.31 85 LEU A C 1
ATOM 668 O O . LEU A 1 85 ? -14.406 -9.359 -1.548 1 98.31 85 LEU A O 1
ATOM 672 N N . LEU A 1 86 ? -16.234 -9.328 -2.758 1 98.06 86 LEU A N 1
ATOM 673 C CA . LEU A 1 86 ? -16.797 -8.156 -2.105 1 98.06 86 LEU A CA 1
ATOM 674 C C . LEU A 1 86 ? -18.281 -8.344 -1.854 1 98.06 86 LEU A C 1
ATOM 676 O O . LEU A 1 86 ? -19.047 -8.578 -2.789 1 98.06 86 LEU A O 1
ATOM 680 N N . PRO A 1 87 ? -18.672 -8.219 -0.601 1 96.31 87 PRO A N 1
ATOM 681 C CA . PRO A 1 87 ? -20.109 -8.391 -0.306 1 96.31 87 PRO A CA 1
ATOM 682 C C . PRO A 1 87 ? -20.969 -7.324 -0.971 1 96.31 87 PRO A C 1
ATOM 684 O O . PRO A 1 87 ? -20.453 -6.316 -1.46 1 96.31 87 PRO A O 1
ATOM 687 N N . ALA A 1 88 ? -22.297 -7.488 -0.931 1 94.81 88 ALA A N 1
ATOM 688 C CA . ALA A 1 88 ? -23.234 -6.625 -1.657 1 94.81 88 ALA A CA 1
ATOM 689 C C . ALA A 1 88 ? -23.469 -5.316 -0.909 1 94.81 88 ALA A C 1
ATOM 691 O O . ALA A 1 88 ? -23.719 -4.277 -1.524 1 94.81 88 ALA A O 1
ATOM 692 N N . ASP A 1 89 ? -23.422 -5.387 0.386 1 95.12 89 ASP A N 1
ATOM 693 C CA . ASP A 1 89 ? -23.703 -4.188 1.165 1 95.12 89 ASP A CA 1
ATOM 694 C C . ASP A 1 89 ? -22.516 -3.23 1.157 1 95.12 89 ASP A C 1
ATOM 696 O O . ASP A 1 89 ? -21.359 -3.666 1.208 1 95.12 89 ASP A O 1
ATOM 700 N N . SER A 1 90 ? -22.75 -1.943 1.164 1 95.44 90 SER A N 1
ATOM 701 C CA . SER A 1 90 ? -21.734 -0.905 0.989 1 95.44 90 SER A CA 1
ATOM 702 C C . SER A 1 90 ? -20.75 -0.892 2.152 1 95.44 90 SER A C 1
ATOM 704 O O . SER A 1 90 ? -19.547 -0.7 1.951 1 95.44 90 SER A O 1
ATOM 706 N N . ALA A 1 91 ? -21.234 -1.019 3.35 1 96.88 91 ALA A N 1
ATOM 707 C CA . ALA A 1 91 ? -20.359 -0.994 4.52 1 96.88 91 ALA A CA 1
ATOM 708 C C . ALA A 1 91 ? -19.391 -2.172 4.508 1 96.88 91 ALA A C 1
ATOM 710 O O . ALA A 1 91 ? -18.188 -2 4.758 1 96.88 91 ALA A O 1
ATOM 711 N N . GLY A 1 92 ? -19.953 -3.385 4.246 1 96.88 92 GLY A N 1
ATOM 712 C CA . GLY A 1 92 ? -19.109 -4.566 4.137 1 96.88 92 GLY A CA 1
ATOM 713 C C . GLY A 1 92 ? -18.062 -4.453 3.053 1 96.88 92 GLY A C 1
ATOM 714 O O . GLY A 1 92 ? -16.922 -4.891 3.236 1 96.88 92 GLY A O 1
ATOM 715 N N . ARG A 1 93 ? -18.406 -3.861 1.914 1 97.75 93 ARG A N 1
ATOM 716 C CA . ARG A 1 93 ? -17.469 -3.639 0.824 1 97.75 93 ARG A CA 1
ATOM 717 C C . ARG A 1 93 ? -16.328 -2.732 1.267 1 97.75 93 ARG A C 1
ATOM 719 O O . ARG A 1 93 ? -15.156 -3.045 1.038 1 97.75 93 ARG A O 1
ATOM 726 N N . ALA A 1 94 ? -16.672 -1.662 1.928 1 98.19 94 ALA A N 1
ATOM 727 C CA . ALA A 1 94 ? -15.664 -0.696 2.375 1 98.19 94 ALA A CA 1
ATOM 728 C C . ALA A 1 94 ? -14.711 -1.323 3.385 1 98.19 94 ALA A C 1
ATOM 730 O O . ALA A 1 94 ? -13.5 -1.082 3.336 1 98.19 94 ALA A O 1
ATOM 731 N N . ARG A 1 95 ? -15.203 -2.127 4.258 1 98.44 95 ARG A N 1
ATOM 732 C CA . ARG A 1 95 ? -14.367 -2.785 5.258 1 98.44 95 ARG A CA 1
ATOM 733 C C . ARG A 1 95 ? -13.438 -3.807 4.609 1 98.44 95 ARG A C 1
ATOM 735 O O . ARG A 1 95 ? -12.273 -3.918 4.984 1 98.44 95 ARG A O 1
ATOM 742 N N . ALA A 1 96 ? -14 -4.566 3.67 1 98.62 96 ALA A N 1
ATOM 743 C CA . ALA A 1 96 ? -13.164 -5.516 2.939 1 98.62 96 ALA A CA 1
ATOM 744 C C . ALA A 1 96 ? -12.008 -4.809 2.236 1 98.62 96 ALA A C 1
ATOM 746 O O . ALA A 1 96 ? -10.867 -5.273 2.281 1 98.62 96 ALA A O 1
ATOM 747 N N . VAL A 1 97 ? -12.297 -3.715 1.621 1 98.81 97 VAL A N 1
ATOM 748 C CA . VAL A 1 97 ? -11.289 -2.932 0.914 1 98.81 97 VAL A CA 1
ATOM 749 C C . VAL A 1 97 ? -10.266 -2.383 1.909 1 98.81 97 VAL A C 1
ATOM 751 O O . VAL A 1 97 ? -9.07 -2.338 1.619 1 98.81 97 VAL A O 1
ATOM 754 N N . THR A 1 98 ? -10.719 -1.997 3.082 1 98.88 98 THR A N 1
ATOM 755 C CA . THR A 1 98 ? -9.812 -1.541 4.133 1 98.88 98 THR A CA 1
ATOM 756 C C . THR A 1 98 ? -8.789 -2.623 4.473 1 98.88 98 THR A C 1
ATOM 758 O O . THR A 1 98 ? -7.598 -2.344 4.59 1 98.88 98 THR A O 1
ATOM 761 N N . TRP A 1 99 ? -9.219 -3.809 4.566 1 98.94 99 TRP A N 1
ATOM 762 C CA . TRP A 1 99 ? -8.328 -4.906 4.914 1 98.94 99 TRP A CA 1
ATOM 763 C C . TRP A 1 99 ? -7.406 -5.246 3.746 1 98.94 99 TRP A C 1
ATOM 765 O O . TRP A 1 99 ? -6.273 -5.688 3.949 1 98.94 99 TRP A O 1
ATOM 775 N N . LEU A 1 100 ? -7.918 -5.059 2.486 1 98.94 100 LEU A N 1
ATOM 776 C CA . LEU A 1 100 ? -7.043 -5.188 1.325 1 98.94 100 LEU A CA 1
ATOM 777 C C . LEU A 1 100 ? -5.867 -4.215 1.421 1 98.94 100 LEU A C 1
ATOM 779 O O . LEU A 1 100 ? -4.715 -4.617 1.257 1 98.94 100 LEU A O 1
ATOM 783 N N . PHE A 1 101 ? -6.141 -2.98 1.788 1 98.94 101 PHE A N 1
ATOM 784 C CA . PHE A 1 101 ? -5.094 -1.986 1.989 1 98.94 101 PHE A CA 1
ATOM 785 C C . PHE A 1 101 ? -4.223 -2.35 3.188 1 98.94 101 PHE A C 1
ATOM 787 O O . PHE A 1 101 ? -3 -2.193 3.145 1 98.94 101 PHE A O 1
ATOM 794 N N . ALA A 1 102 ? -4.793 -2.828 4.258 1 98.94 102 ALA A N 1
ATOM 795 C CA . ALA A 1 102 ? -4.035 -3.17 5.461 1 98.94 102 ALA A CA 1
ATOM 796 C C . ALA A 1 102 ? -3.043 -4.293 5.184 1 98.94 102 ALA A C 1
ATOM 798 O O . ALA A 1 102 ? -1.928 -4.289 5.707 1 98.94 102 ALA A O 1
ATOM 799 N N . ALA A 1 103 ? -3.49 -5.238 4.379 1 98.94 103 ALA A N 1
ATOM 800 C CA . ALA A 1 103 ? -2.576 -6.312 3.998 1 98.94 103 ALA A CA 1
ATOM 801 C C . ALA A 1 103 ? -1.312 -5.754 3.354 1 98.94 103 ALA A C 1
ATOM 803 O O . ALA A 1 103 ? -0.2 -6.164 3.693 1 98.94 103 ALA A O 1
ATOM 804 N N . LEU A 1 104 ? -1.492 -4.789 2.504 1 98.88 104 LEU A N 1
ATOM 805 C CA . LEU A 1 104 ? -0.394 -4.27 1.694 1 98.88 104 LEU A CA 1
ATOM 806 C C . LEU A 1 104 ? 0.406 -3.229 2.467 1 98.88 104 LEU A C 1
ATOM 808 O O . LEU A 1 104 ? 1.637 -3.199 2.389 1 98.88 104 LEU A O 1
ATOM 812 N N . ASN A 1 105 ? -0.3 -2.432 3.264 1 98.75 105 ASN A N 1
ATOM 813 C CA . ASN A 1 105 ? 0.329 -1.203 3.736 1 98.75 105 ASN A CA 1
ATOM 814 C C . ASN A 1 105 ? 0.513 -1.213 5.25 1 98.75 105 ASN A C 1
ATOM 816 O O . ASN A 1 105 ? 1.163 -0.327 5.809 1 98.75 105 ASN A O 1
ATOM 820 N N . SER A 1 106 ? -0.016 -2.221 5.957 1 98.69 106 SER A N 1
ATOM 821 C CA . SER A 1 106 ? 0.216 -2.375 7.391 1 98.69 106 SER A CA 1
ATOM 822 C C . SER A 1 106 ? 0.983 -3.656 7.691 1 98.69 106 SER A C 1
ATOM 824 O O . SER A 1 106 ? 1.771 -3.707 8.641 1 98.69 106 SER A O 1
ATOM 826 N N . ILE A 1 107 ? 0.796 -4.664 6.879 1 98.94 107 ILE A N 1
ATOM 827 C CA . ILE A 1 107 ? 1.369 -5.965 7.207 1 98.94 107 ILE A CA 1
ATOM 828 C C . ILE A 1 107 ? 2.531 -6.273 6.266 1 98.94 107 ILE A C 1
ATOM 830 O O . ILE A 1 107 ? 3.646 -6.551 6.715 1 98.94 107 ILE A O 1
ATOM 834 N N . GLU A 1 108 ? 2.324 -6.152 4.949 1 98.81 108 GLU A N 1
ATOM 835 C CA . GLU A 1 108 ? 3.385 -6.477 4 1 98.81 108 GLU A CA 1
ATOM 836 C C . GLU A 1 108 ? 4.609 -5.59 4.215 1 98.81 108 GLU A C 1
ATOM 838 O O . GLU A 1 108 ? 5.742 -6.039 4.051 1 98.81 108 GLU A O 1
ATOM 843 N N . ILE A 1 109 ? 4.402 -4.371 4.613 1 97.94 109 ILE A N 1
ATOM 844 C CA . ILE A 1 109 ? 5.477 -3.395 4.754 1 97.94 109 ILE A CA 1
ATOM 845 C C . ILE A 1 109 ? 6.422 -3.822 5.875 1 97.94 109 ILE A C 1
ATOM 847 O O . ILE A 1 109 ? 7.578 -3.395 5.914 1 97.94 109 ILE A O 1
ATOM 851 N N . VAL A 1 110 ? 5.996 -4.707 6.809 1 98.06 110 VAL A N 1
ATOM 852 C CA . VAL A 1 110 ? 6.871 -5.172 7.879 1 98.06 110 VAL A CA 1
ATOM 853 C C . VAL A 1 110 ? 7.352 -6.59 7.57 1 98.06 110 VAL A C 1
ATOM 855 O O . VAL A 1 110 ? 8.336 -7.055 8.148 1 98.06 110 VAL A O 1
ATOM 858 N N . ILE A 1 111 ? 6.664 -7.258 6.68 1 98.75 111 ILE A N 1
ATOM 859 C CA . ILE A 1 111 ? 7.027 -8.625 6.324 1 98.75 111 ILE A CA 1
ATOM 860 C C . ILE A 1 111 ? 8.109 -8.609 5.246 1 98.75 111 ILE A C 1
ATOM 862 O O . ILE A 1 111 ? 9.078 -9.367 5.312 1 98.75 111 ILE A O 1
ATOM 866 N N . GLN A 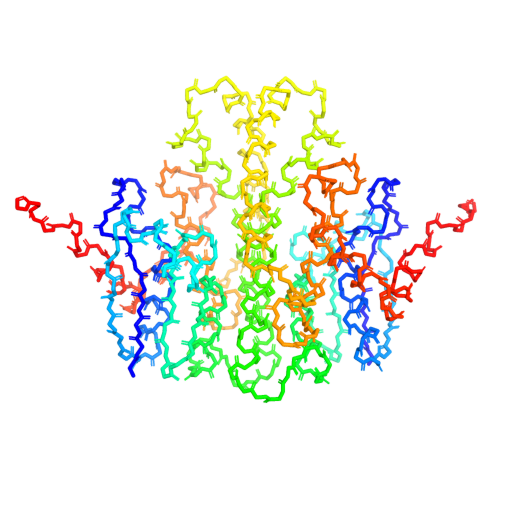1 112 ? 7.988 -7.785 4.273 1 98.12 112 GLN A N 1
ATOM 867 C CA . GLN A 1 112 ? 8.836 -7.781 3.086 1 98.12 112 GLN A CA 1
ATOM 868 C C . GLN A 1 112 ? 10.289 -7.508 3.453 1 98.12 112 GLN A C 1
ATOM 870 O O . GLN A 1 112 ? 11.203 -8.109 2.883 1 98.12 112 GLN A O 1
ATOM 875 N N . PRO A 1 113 ? 10.547 -6.625 4.461 1 98.06 113 PRO A N 1
ATOM 876 C CA . PRO A 1 113 ? 11.945 -6.383 4.844 1 98.06 113 PRO A CA 1
ATOM 877 C C . PRO A 1 113 ? 12.648 -7.648 5.328 1 98.06 113 PRO A C 1
ATOM 879 O O . PRO A 1 113 ? 13.844 -7.828 5.074 1 98.06 113 PRO A O 1
ATOM 882 N N . LEU A 1 114 ? 11.93 -8.484 6.039 1 98.69 114 LEU A N 1
ATOM 883 C CA . LEU A 1 114 ? 12.57 -9.719 6.48 1 98.69 114 LEU A CA 1
ATOM 884 C C . LEU A 1 114 ? 12.945 -10.594 5.289 1 98.69 114 LEU A C 1
ATOM 886 O O . LEU A 1 114 ? 14.047 -11.148 5.246 1 98.69 114 LEU A O 1
ATOM 890 N N . ALA A 1 115 ? 12.031 -10.719 4.367 1 98.38 115 ALA A N 1
ATOM 891 C CA . ALA A 1 115 ? 12.328 -11.492 3.162 1 98.38 115 ALA A CA 1
ATOM 892 C C . ALA A 1 115 ? 13.523 -10.906 2.416 1 98.38 115 ALA A C 1
ATOM 894 O O . ALA A 1 115 ? 14.398 -11.648 1.956 1 98.38 115 ALA A O 1
ATOM 895 N N . GLU A 1 116 ? 13.578 -9.578 2.307 1 97.31 116 GLU A N 1
ATOM 896 C CA . GLU A 1 116 ? 14.68 -8.914 1.62 1 97.31 116 GLU A CA 1
ATOM 897 C C . GLU A 1 116 ? 16.016 -9.188 2.316 1 97.31 116 GLU A C 1
ATOM 899 O O . GLU A 1 116 ? 16.984 -9.578 1.673 1 97.31 116 GLU A O 1
ATOM 904 N N . VAL A 1 117 ? 16.016 -9.031 3.6 1 98.12 117 VAL A N 1
ATOM 905 C CA . VAL A 1 117 ? 17.219 -9.211 4.402 1 98.12 117 VAL A CA 1
ATOM 906 C C . VAL A 1 117 ? 17.703 -10.656 4.297 1 98.12 117 VAL A C 1
ATOM 908 O O . VAL A 1 117 ? 18.891 -10.906 4.094 1 98.12 117 VAL A O 1
ATOM 911 N N . ASP A 1 118 ? 16.812 -11.594 4.348 1 98.44 118 ASP A N 1
ATOM 912 C CA . ASP A 1 118 ? 17.172 -13.008 4.418 1 98.44 118 ASP A CA 1
ATOM 913 C C . ASP A 1 118 ? 17.547 -13.547 3.041 1 98.44 118 ASP A C 1
ATOM 915 O O . ASP A 1 118 ? 18.453 -14.367 2.918 1 98.44 118 ASP A O 1
ATOM 919 N N . LEU A 1 119 ? 16.844 -13.07 2.049 1 97.94 119 LEU A N 1
ATOM 920 C CA . LEU A 1 119 ? 16.906 -13.773 0.775 1 97.94 119 LEU A CA 1
ATOM 921 C C . LEU A 1 119 ? 17.75 -13 -0.231 1 97.94 119 LEU A C 1
ATOM 923 O O . LEU A 1 119 ? 18.328 -13.586 -1.145 1 97.94 119 LEU A O 1
ATOM 927 N N . PHE A 1 120 ? 17.875 -11.68 -0.026 1 96.5 120 PHE A N 1
ATOM 928 C CA . PHE A 1 120 ? 18.531 -10.898 -1.06 1 96.5 120 PHE A CA 1
ATOM 929 C C . PHE A 1 120 ? 19.797 -10.234 -0.513 1 96.5 120 PHE A C 1
ATOM 931 O O . PHE A 1 120 ? 20.734 -9.953 -1.265 1 96.5 120 PHE A O 1
ATOM 938 N N . PHE A 1 121 ? 19.828 -10.047 0.854 1 97.38 121 PHE A N 1
ATOM 939 C CA . PHE A 1 121 ? 20.938 -9.258 1.379 1 97.38 121 PHE A CA 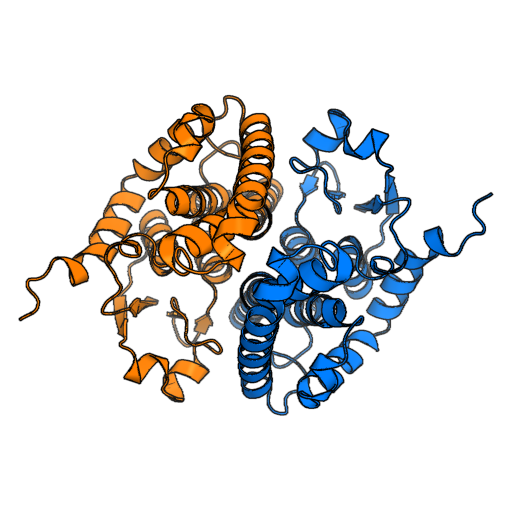1
ATOM 940 C C . PHE A 1 121 ? 21.594 -9.977 2.547 1 97.38 121 PHE A C 1
ATOM 942 O O . PHE A 1 121 ? 22.297 -9.352 3.354 1 97.38 121 PHE A O 1
ATOM 949 N N . ALA A 1 122 ? 21.453 -11.211 2.604 1 95.69 122 ALA A N 1
ATOM 950 C CA . ALA A 1 122 ? 21.844 -11.992 3.777 1 95.69 122 ALA A CA 1
ATOM 951 C C . ALA A 1 122 ? 23.328 -11.828 4.082 1 95.69 122 ALA A C 1
ATOM 953 O O . ALA A 1 122 ? 23.734 -11.906 5.238 1 95.69 122 ALA A O 1
ATOM 954 N N . GLN A 1 123 ? 24.172 -11.508 3.102 1 97.31 123 GLN A N 1
ATOM 955 C CA . GLN A 1 123 ? 25.609 -11.461 3.301 1 97.31 123 GLN A CA 1
ATOM 956 C C . GLN A 1 123 ? 26.094 -10.031 3.557 1 97.31 123 GLN A C 1
ATOM 958 O O . GLN A 1 123 ? 27.25 -9.812 3.908 1 97.31 123 GLN A O 1
ATOM 963 N N . GLU A 1 124 ? 25.203 -9.133 3.486 1 98.06 124 GLU A N 1
ATOM 964 C CA . GLU A 1 124 ? 25.578 -7.738 3.693 1 98.06 124 GLU A CA 1
ATOM 965 C C . GLU A 1 124 ? 25.594 -7.387 5.176 1 98.06 124 GLU A C 1
ATOM 967 O O . GLU A 1 124 ? 24.734 -7.824 5.938 1 98.06 124 GLU A O 1
ATOM 972 N N . GLU A 1 125 ? 26.578 -6.59 5.504 1 98.31 125 GLU A N 1
ATOM 973 C CA . GLU A 1 125 ? 26.75 -6.227 6.906 1 98.31 125 GLU A CA 1
ATOM 974 C C . GLU A 1 125 ? 25.547 -5.457 7.434 1 98.31 125 GLU A C 1
ATOM 976 O O . GLU A 1 125 ? 25.078 -5.715 8.547 1 98.31 125 GLU A O 1
ATOM 981 N N . TRP A 1 126 ? 25.062 -4.527 6.695 1 98.25 126 TRP A N 1
ATOM 982 C CA . TRP A 1 126 ? 23.906 -3.75 7.145 1 98.25 126 TRP A CA 1
ATOM 983 C C . TRP A 1 126 ? 22.734 -4.66 7.453 1 98.25 126 TRP A C 1
ATOM 985 O O . TRP A 1 126 ? 22 -4.426 8.414 1 98.25 126 TRP A O 1
ATOM 995 N N . ALA A 1 127 ? 22.531 -5.672 6.609 1 98.56 127 ALA A N 1
ATOM 996 C CA . ALA A 1 127 ? 21.406 -6.582 6.758 1 98.56 127 ALA A CA 1
ATOM 997 C C . ALA A 1 127 ? 21.516 -7.395 8.047 1 98.56 127 ALA A C 1
ATOM 999 O O . ALA A 1 127 ? 20.531 -7.566 8.766 1 98.56 127 ALA A O 1
ATOM 1000 N N . LYS A 1 128 ? 22.688 -7.844 8.273 1 98.44 128 LYS A N 1
ATOM 1001 C CA . LYS A 1 128 ? 22.922 -8.586 9.508 1 98.44 128 LYS A CA 1
ATOM 1002 C C . LYS A 1 128 ? 22.594 -7.734 10.734 1 98.44 128 LYS A C 1
ATOM 1004 O O . LYS A 1 128 ? 21.969 -8.211 11.68 1 98.44 128 LYS A O 1
ATOM 1009 N N . LEU A 1 129 ? 23.016 -6.508 10.68 1 98.5 129 LEU A N 1
ATOM 1010 C CA . LEU A 1 129 ? 22.828 -5.59 11.797 1 98.5 129 LEU A CA 1
ATOM 1011 C C . LEU A 1 129 ? 21.359 -5.203 11.938 1 98.5 129 LEU A C 1
ATOM 1013 O O . LEU A 1 129 ? 20.875 -4.98 13.047 1 98.5 129 LEU A O 1
ATOM 1017 N N . ARG A 1 130 ? 20.656 -5.133 10.867 1 98.25 130 ARG A N 1
ATOM 1018 C CA . ARG A 1 130 ? 19.281 -4.625 10.859 1 98.25 130 ARG A CA 1
ATOM 1019 C C . ARG A 1 130 ? 18.281 -5.73 11.203 1 98.25 130 ARG A C 1
ATOM 1021 O O . ARG A 1 130 ? 17.203 -5.453 11.719 1 98.25 130 ARG A O 1
ATOM 1028 N N . ARG A 1 131 ? 18.594 -6.984 10.938 1 98.56 131 ARG A N 1
ATOM 1029 C CA . ARG A 1 131 ? 17.672 -8.117 10.953 1 98.56 131 ARG A CA 1
ATOM 1030 C C . ARG A 1 131 ? 16.953 -8.211 12.297 1 98.56 131 ARG A C 1
ATOM 1032 O O . AR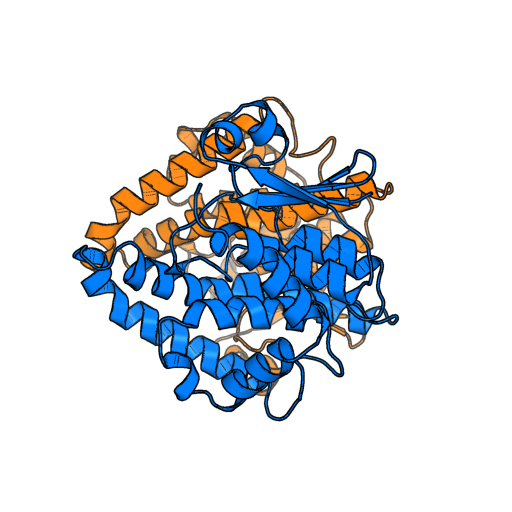G A 1 131 ? 15.727 -8.406 12.336 1 98.56 131 ARG A O 1
ATOM 1039 N N . PRO A 1 132 ? 17.656 -8.047 13.484 1 98.31 132 PRO A N 1
ATOM 1040 C CA . PRO A 1 132 ? 16.922 -8.172 14.742 1 98.31 132 PRO A CA 1
ATOM 1041 C C . PRO A 1 132 ? 15.781 -7.164 14.875 1 98.31 132 PRO A C 1
ATOM 1043 O O . PRO A 1 132 ? 14.695 -7.516 15.336 1 98.31 132 PRO A O 1
ATOM 1046 N N . GLY A 1 133 ? 16.047 -5.945 14.461 1 97.94 133 GLY A N 1
ATOM 1047 C CA . GLY A 1 133 ? 15 -4.934 14.516 1 97.94 133 GLY A CA 1
ATOM 1048 C C . GLY A 1 133 ? 13.844 -5.227 13.578 1 97.94 133 GLY A C 1
ATOM 1049 O O . GLY A 1 133 ? 12.688 -4.945 13.898 1 97.94 133 GLY A O 1
ATOM 1050 N N . VAL A 1 134 ? 14.188 -5.773 12.398 1 98.38 134 VAL A N 1
ATOM 1051 C CA . VAL A 1 134 ? 13.172 -6.168 11.43 1 98.38 134 VAL A CA 1
ATOM 1052 C C . VAL A 1 134 ? 12.273 -7.246 12.031 1 98.38 134 VAL A C 1
ATOM 1054 O O . VAL A 1 134 ? 11.047 -7.156 11.953 1 98.38 134 VAL A O 1
ATOM 1057 N N . VAL A 1 135 ? 12.867 -8.211 12.664 1 98.75 135 VAL A N 1
ATOM 1058 C CA . VAL A 1 135 ? 12.125 -9.32 13.266 1 98.75 135 VAL A CA 1
ATOM 1059 C C . VAL A 1 135 ? 11.242 -8.797 14.391 1 98.75 135 VAL A C 1
ATOM 1061 O O . VAL A 1 135 ? 10.086 -9.203 14.516 1 98.75 135 VAL A O 1
ATOM 1064 N N . GLU A 1 136 ? 11.75 -7.906 15.172 1 98.5 136 GLU A N 1
ATOM 1065 C CA . GLU A 1 136 ? 10.984 -7.336 16.281 1 98.5 136 GLU A CA 1
ATOM 1066 C C . GLU A 1 136 ? 9.758 -6.59 15.773 1 98.5 136 GLU A C 1
ATOM 1068 O O . GLU A 1 136 ? 8.648 -6.805 16.266 1 98.5 136 GLU A O 1
ATOM 1073 N N . SER A 1 137 ? 9.961 -5.742 14.797 1 98.12 137 SER A N 1
ATOM 1074 C CA . SER A 1 137 ? 8.852 -4.988 14.211 1 98.12 137 SER A CA 1
ATOM 1075 C C . SER A 1 137 ? 7.809 -5.922 13.609 1 98.12 137 SER A C 1
ATOM 1077 O O . SER A 1 137 ? 6.609 -5.691 13.75 1 98.12 137 SER A O 1
ATOM 1079 N N . LEU A 1 138 ? 8.266 -6.91 12.938 1 98.81 138 LEU A N 1
ATOM 1080 C CA . LEU A 1 138 ? 7.395 -7.906 12.32 1 98.81 138 LEU A CA 1
ATOM 1081 C C . LEU A 1 138 ? 6.543 -8.609 13.375 1 98.81 138 LEU A C 1
ATOM 1083 O O . LEU A 1 138 ? 5.32 -8.703 13.227 1 98.81 138 LEU A O 1
ATOM 1087 N N . LYS A 1 139 ? 7.148 -9.07 14.414 1 98.81 139 LYS A N 1
ATOM 1088 C CA . LYS A 1 139 ? 6.434 -9.805 15.453 1 98.81 139 LYS A CA 1
ATOM 1089 C C . LYS A 1 139 ? 5.402 -8.922 16.141 1 98.81 139 LYS A C 1
ATOM 1091 O O . LYS A 1 139 ? 4.301 -9.375 16.469 1 98.81 139 LYS A O 1
ATOM 1096 N N . GLU A 1 140 ? 5.758 -7.699 16.406 1 98.69 140 GLU A N 1
ATOM 1097 C CA . GLU A 1 140 ? 4.809 -6.762 16.984 1 98.69 140 GLU A CA 1
ATOM 1098 C C . GLU A 1 140 ? 3.572 -6.602 16.109 1 98.69 140 GLU A C 1
ATOM 1100 O O . GLU A 1 140 ? 2.443 -6.723 16.594 1 98.69 140 GLU A O 1
ATOM 1105 N N . ARG A 1 141 ? 3.77 -6.379 14.883 1 98.75 141 ARG A N 1
ATOM 1106 C CA . ARG A 1 141 ? 2.676 -6.152 13.938 1 98.75 141 ARG A CA 1
ATOM 1107 C C . ARG A 1 141 ? 1.823 -7.406 13.781 1 98.75 141 ARG A C 1
ATOM 1109 O O . ARG A 1 141 ? 0.594 -7.324 13.734 1 98.75 141 ARG A O 1
ATOM 1116 N N . LEU A 1 142 ? 2.455 -8.562 13.664 1 98.88 142 LEU A N 1
ATOM 1117 C CA . LEU A 1 142 ? 1.713 -9.82 13.578 1 98.88 142 LEU A CA 1
ATOM 1118 C C . LEU A 1 142 ? 0.892 -10.055 14.844 1 98.88 142 LEU A C 1
ATOM 1120 O O . LEU A 1 142 ? -0.22 -10.578 14.773 1 98.88 142 LEU A O 1
ATOM 1124 N N . GLY A 1 143 ? 1.482 -9.688 15.969 1 98.81 143 GLY A N 1
ATOM 1125 C CA . GLY A 1 143 ? 0.73 -9.789 17.203 1 98.81 143 GLY A CA 1
ATOM 1126 C C . GLY A 1 143 ? -0.535 -8.953 17.203 1 98.81 143 GLY A C 1
ATOM 1127 O O . GLY A 1 143 ? -1.585 -9.398 17.672 1 98.81 143 GLY A O 1
ATOM 1128 N N . GLU A 1 144 ? -0.428 -7.754 16.719 1 98.75 144 GLU A N 1
ATOM 1129 C CA . GLU A 1 144 ? -1.584 -6.867 16.609 1 98.75 144 GLU A CA 1
ATOM 1130 C C . GLU A 1 144 ? -2.641 -7.445 15.672 1 98.75 144 GLU A C 1
ATOM 1132 O O . GLU A 1 144 ? -3.836 -7.402 15.977 1 98.75 144 GLU A O 1
ATOM 1137 N N . LEU A 1 145 ? -2.23 -7.957 14.547 1 98.88 145 LEU A N 1
ATOM 1138 C CA . LEU A 1 145 ? -3.15 -8.586 13.602 1 98.88 145 LEU A CA 1
ATOM 1139 C C . LEU A 1 145 ? -3.84 -9.789 14.242 1 98.88 145 LEU A C 1
ATOM 1141 O O . LEU A 1 145 ? -5.051 -9.961 14.094 1 98.88 145 LEU A O 1
ATOM 1145 N N . ALA A 1 146 ? -3.055 -10.641 14.891 1 98.75 146 ALA A N 1
ATOM 1146 C CA . ALA A 1 146 ? -3.596 -11.828 15.555 1 98.75 146 ALA A CA 1
ATOM 1147 C C . ALA A 1 146 ? -4.641 -11.438 16.594 1 98.75 146 ALA A C 1
ATOM 1149 O O . ALA A 1 146 ? -5.695 -12.07 16.688 1 98.75 146 ALA A O 1
ATOM 1150 N N . ALA A 1 147 ? -4.332 -10.422 17.359 1 97.94 147 ALA A N 1
ATOM 1151 C CA . ALA A 1 147 ? -5.262 -9.953 18.391 1 97.94 147 ALA A CA 1
ATOM 1152 C C . ALA A 1 147 ? -6.574 -9.492 17.766 1 97.94 147 ALA A C 1
ATOM 1154 O O . ALA A 1 147 ? -7.652 -9.758 18.297 1 97.94 147 ALA A O 1
ATOM 1155 N N . HIS A 1 148 ? -6.473 -8.82 16.688 1 97.31 148 HIS A N 1
ATOM 1156 C CA . HIS A 1 148 ? -7.676 -8.344 16.016 1 97.31 148 HIS A CA 1
ATOM 1157 C C . HIS A 1 148 ? -8.484 -9.5 15.445 1 97.31 148 HIS A C 1
ATOM 1159 O O . HIS A 1 148 ? -9.711 -9.516 15.539 1 97.31 148 HIS A O 1
ATOM 1165 N N . LEU A 1 149 ? -7.812 -10.445 14.773 1 98 149 LEU A N 1
ATOM 1166 C CA . LEU A 1 149 ? -8.484 -11.594 14.18 1 98 149 LEU A CA 1
ATOM 1167 C C . LEU A 1 149 ? -9.227 -12.398 15.25 1 98 149 LEU A C 1
ATOM 1169 O O . LEU A 1 149 ? -10.359 -12.836 15.031 1 98 149 LEU A O 1
ATOM 1173 N N . GLY A 1 150 ? -8.516 -12.594 16.391 1 95.88 150 GLY A N 1
ATOM 1174 C CA . GLY A 1 150 ? -9.125 -13.367 17.453 1 95.88 150 GLY A CA 1
ATOM 1175 C C . GLY A 1 150 ? -9.492 -14.781 17.031 1 95.88 150 GLY A C 1
ATOM 1176 O O . GLY A 1 150 ? -8.664 -15.508 16.484 1 95.88 150 GLY A O 1
ATOM 1177 N N . GLU A 1 151 ? -10.781 -15.047 17.188 1 94.88 151 GLU A N 1
ATOM 1178 C CA . GLU A 1 151 ? -11.25 -16.391 16.875 1 94.88 151 GLU A CA 1
ATOM 1179 C C . GLU A 1 151 ? -12.023 -16.422 15.57 1 94.88 151 GLU A C 1
ATOM 1181 O O . GLU A 1 151 ? -12.602 -17.453 15.203 1 94.88 151 GLU A O 1
ATOM 1186 N N . ARG A 1 152 ? -12.008 -15.391 14.945 1 96.88 152 ARG A N 1
ATOM 1187 C CA . ARG A 1 152 ? -12.758 -15.305 13.703 1 96.88 152 ARG A CA 1
ATOM 1188 C C . ARG A 1 152 ? -12.109 -16.141 12.609 1 96.88 152 ARG A C 1
ATOM 1190 O O . ARG A 1 152 ? -10.891 -16.281 12.57 1 96.88 152 ARG A O 1
ATOM 1197 N N . GLU A 1 153 ? -12.945 -16.594 11.68 1 98 153 GLU A N 1
ATOM 1198 C CA . GLU A 1 153 ? -12.438 -17.375 10.562 1 98 153 GLU A CA 1
ATOM 1199 C C . GLU A 1 153 ? -11.758 -16.5 9.523 1 98 153 GLU A C 1
ATOM 1201 O O . GLU A 1 153 ? -10.789 -16.922 8.883 1 98 153 GLU A O 1
ATOM 1206 N N . TYR A 1 154 ? -12.328 -15.359 9.367 1 98.56 154 TYR A N 1
ATOM 1207 C CA . TYR A 1 154 ? -11.812 -14.398 8.406 1 98.56 154 TYR A CA 1
ATOM 1208 C C . TYR A 1 154 ? -11.758 -13 9.008 1 98.56 154 TYR A C 1
ATOM 1210 O O . TYR A 1 154 ? -12.172 -12.789 10.148 1 98.56 154 TYR A O 1
ATOM 1218 N N . LEU A 1 155 ? -11.188 -12.039 8.359 1 98.31 155 LEU A N 1
ATOM 1219 C CA . LEU A 1 155 ? -10.977 -10.688 8.875 1 98.31 155 LEU A CA 1
ATOM 1220 C C . LEU A 1 155 ? -12.305 -9.969 9.086 1 98.31 155 LEU A C 1
ATOM 1222 O O . LEU A 1 155 ? -12.422 -9.125 9.969 1 98.31 155 LEU A O 1
ATOM 1226 N N . GLU A 1 156 ? -13.281 -10.297 8.219 1 95.81 156 GLU A N 1
ATOM 1227 C CA . GLU A 1 156 ? -14.672 -9.875 8.367 1 95.81 156 GLU A CA 1
ATOM 1228 C C . GLU A 1 156 ? -15.586 -11.07 8.609 1 95.81 156 GLU A C 1
ATOM 1230 O O . GLU A 1 156 ? -15.148 -12.102 9.133 1 95.81 156 GLU A O 1
ATOM 1235 N N . ASP A 1 157 ? -16.891 -10.906 8.336 1 92.69 157 ASP A N 1
ATOM 1236 C CA . ASP A 1 157 ? -17.844 -11.969 8.633 1 92.69 157 ASP A CA 1
ATOM 1237 C C . ASP A 1 157 ? -17.719 -13.117 7.633 1 92.69 157 ASP A C 1
ATOM 1239 O O . ASP A 1 157 ? -18.188 -14.227 7.898 1 92.69 157 ASP A O 1
ATOM 1243 N N . CYS A 1 158 ? -17.156 -12.852 6.527 1 96.25 158 CYS A N 1
ATOM 1244 C CA . CYS A 1 158 ? -16.922 -13.844 5.484 1 96.25 158 CYS A CA 1
ATOM 1245 C C . CYS A 1 158 ? -15.617 -13.57 4.746 1 96.25 158 CYS A C 1
ATOM 1247 O O . CYS A 1 158 ? -14.961 -12.555 4.992 1 96.25 158 CYS A O 1
ATOM 1249 N N . PHE A 1 159 ? -15.219 -14.57 3.924 1 98.5 159 PHE A N 1
ATOM 1250 C CA . PHE A 1 159 ? -14.047 -14.406 3.08 1 98.5 159 PHE A CA 1
ATOM 1251 C C . PHE A 1 159 ? -14.242 -13.273 2.082 1 98.5 159 PHE A C 1
ATOM 1253 O O . PHE A 1 159 ? -15.305 -13.164 1.461 1 98.5 159 PHE A O 1
ATOM 1260 N N . THR A 1 160 ? -13.273 -12.398 1.97 1 98.75 160 THR A N 1
ATOM 1261 C CA . THR A 1 160 ? -13.336 -11.297 1.007 1 98.75 160 THR A CA 1
ATOM 1262 C C . THR A 1 160 ? -11.984 -11.109 0.321 1 98.75 160 THR A C 1
ATOM 1264 O O . THR A 1 160 ? -11.039 -11.859 0.581 1 98.75 160 THR A O 1
ATOM 1267 N N . ALA A 1 161 ? -11.875 -10.086 -0.513 1 98.88 161 ALA A N 1
ATOM 1268 C CA . ALA A 1 161 ? -10.625 -9.68 -1.15 1 98.88 161 ALA A CA 1
ATOM 1269 C C . ALA A 1 161 ? -9.578 -9.297 -0.108 1 98.88 161 ALA A C 1
ATOM 1271 O O . ALA A 1 161 ? -8.375 -9.453 -0.341 1 98.88 161 ALA A O 1
ATOM 1272 N N . GLY A 1 162 ? -10.039 -8.781 1.062 1 98.88 162 GLY A N 1
ATOM 1273 C CA . GLY A 1 162 ? -9.109 -8.508 2.15 1 98.88 162 GLY A CA 1
ATOM 1274 C C . GLY A 1 162 ? -8.375 -9.742 2.639 1 98.88 162 GLY A C 1
ATOM 1275 O O . GLY A 1 162 ? -7.172 -9.695 2.883 1 98.88 162 GLY A O 1
ATOM 1276 N N . ASP A 1 163 ? -9.07 -10.844 2.746 1 98.94 163 ASP A N 1
ATOM 1277 C CA . ASP A 1 163 ? -8.477 -12.109 3.17 1 98.94 163 ASP A CA 1
ATOM 1278 C C . ASP A 1 163 ? -7.531 -12.656 2.102 1 98.94 163 ASP A C 1
ATOM 1280 O O . ASP A 1 163 ? -6.453 -13.164 2.42 1 98.94 163 ASP A O 1
ATOM 1284 N N . LEU A 1 164 ? -8 -12.594 0.874 1 98.94 164 LEU A N 1
ATOM 1285 C CA . LEU A 1 164 ? -7.172 -13.016 -0.247 1 98.94 164 LEU A CA 1
ATOM 1286 C C . LEU A 1 164 ? -5.805 -12.344 -0.198 1 98.94 164 LEU A C 1
ATOM 1288 O O . LEU A 1 164 ? -4.773 -13.016 -0.239 1 98.94 164 LEU A O 1
ATOM 1292 N N . MET A 1 165 ? -5.812 -11.062 -0.057 1 98.94 165 MET A N 1
ATOM 1293 C CA . MET A 1 165 ? -4.57 -10.297 -0.063 1 98.94 165 MET A CA 1
ATOM 1294 C C . MET A 1 165 ? -3.734 -10.609 1.174 1 98.94 165 MET A C 1
ATOM 1296 O O . MET A 1 165 ? -2.527 -10.828 1.071 1 98.94 165 MET A O 1
ATOM 1300 N N . MET A 1 166 ? -4.379 -10.656 2.322 1 98.94 166 MET A N 1
ATOM 1301 C CA . MET A 1 166 ? -3.674 -10.891 3.58 1 98.94 166 MET A CA 1
ATOM 1302 C C . MET A 1 166 ? -2.992 -12.258 3.578 1 98.94 166 MET A C 1
ATOM 1304 O O . MET A 1 166 ? -1.837 -12.375 3.988 1 98.94 166 MET A O 1
ATOM 1308 N N . ALA A 1 167 ? -3.684 -13.25 3.094 1 98.94 167 ALA A N 1
ATOM 1309 C CA . ALA A 1 167 ? -3.111 -14.594 3.037 1 98.94 167 ALA A CA 1
ATOM 1310 C C . ALA A 1 167 ? -1.866 -14.625 2.154 1 98.94 167 ALA A C 1
ATOM 1312 O O . ALA A 1 167 ? -0.86 -15.242 2.51 1 98.94 167 ALA A O 1
ATOM 1313 N N . THR A 1 168 ? -1.927 -13.969 1.016 1 98.94 168 THR A N 1
ATOM 1314 C CA . THR A 1 168 ? -0.78 -13.953 0.114 1 98.94 168 THR A CA 1
ATOM 1315 C C . THR A 1 168 ? 0.403 -13.234 0.753 1 98.94 168 THR A C 1
ATOM 1317 O O . THR A 1 168 ? 1.557 -13.609 0.538 1 98.94 168 THR A O 1
ATOM 1320 N N . VAL A 1 169 ? 0.132 -12.211 1.532 1 98.94 169 VAL A N 1
ATOM 1321 C CA . VAL A 1 169 ? 1.175 -11.461 2.227 1 98.94 169 VAL A CA 1
ATOM 1322 C C . VAL A 1 169 ? 1.81 -12.336 3.303 1 98.94 169 VAL A C 1
ATOM 1324 O O . VAL A 1 169 ? 3.035 -12.391 3.428 1 98.94 169 VAL A O 1
ATOM 1327 N N . LEU A 1 170 ? 0.981 -13.055 4.062 1 98.94 170 LEU A N 1
ATOM 1328 C CA . LEU A 1 170 ? 1.498 -13.93 5.105 1 98.94 170 LEU A CA 1
ATOM 1329 C C . LEU A 1 170 ? 2.354 -15.039 4.508 1 98.94 170 LEU A C 1
ATOM 1331 O O . LEU A 1 170 ? 3.312 -15.5 5.137 1 98.94 170 LEU A O 1
ATOM 1335 N N . ARG A 1 171 ? 2.078 -15.43 3.287 1 98.88 171 ARG A N 1
ATOM 1336 C CA . ARG A 1 171 ? 2.822 -16.484 2.613 1 98.88 171 ARG A CA 1
ATOM 1337 C C . ARG A 1 171 ? 4.262 -16.062 2.348 1 98.88 171 ARG A C 1
ATOM 1339 O O . ARG A 1 171 ? 5.141 -16.906 2.156 1 98.88 171 ARG A O 1
ATOM 1346 N N . ILE A 1 172 ? 4.52 -14.766 2.316 1 98.81 172 ILE A N 1
ATOM 1347 C CA . ILE A 1 172 ? 5.867 -14.266 2.08 1 98.81 172 ILE A CA 1
ATOM 1348 C C . ILE A 1 172 ? 6.809 -14.789 3.158 1 98.81 172 ILE A C 1
ATOM 1350 O O . ILE A 1 172 ? 8.016 -14.922 2.928 1 98.81 172 ILE A O 1
ATOM 1354 N N . LEU A 1 173 ? 6.309 -15.195 4.309 1 98.75 173 LEU A N 1
ATOM 1355 C CA . LEU A 1 173 ? 7.102 -15.609 5.461 1 98.75 173 LEU A CA 1
ATOM 1356 C C . LEU A 1 173 ? 7.469 -17.094 5.363 1 98.75 173 LEU A C 1
ATOM 1358 O O . LEU A 1 173 ? 8.031 -17.656 6.301 1 98.75 173 LEU A O 1
ATOM 1362 N N . ARG A 1 174 ? 7.156 -17.734 4.273 1 98.12 174 ARG A N 1
ATOM 1363 C CA . ARG A 1 174 ? 7.254 -19.188 4.18 1 98.12 174 ARG A CA 1
ATOM 1364 C C . ARG A 1 174 ? 8.695 -19.656 4.363 1 98.12 174 ARG A C 1
ATOM 1366 O O . ARG A 1 174 ? 8.945 -20.812 4.676 1 98.12 174 ARG A O 1
ATOM 1373 N N . HIS A 1 175 ? 9.688 -18.797 4.164 1 98.12 175 HIS A N 1
ATOM 1374 C CA . HIS A 1 175 ? 11.094 -19.156 4.336 1 98.12 175 HIS A CA 1
ATOM 1375 C C . HIS A 1 175 ? 11.492 -19.125 5.809 1 98.12 175 HIS A C 1
ATOM 1377 O O . HIS A 1 175 ? 12.648 -19.375 6.145 1 98.12 175 HIS A O 1
ATOM 1383 N N . THR A 1 176 ? 10.531 -18.781 6.668 1 98.44 176 THR A N 1
ATOM 1384 C CA . THR A 1 176 ? 10.773 -18.656 8.102 1 98.44 176 THR A CA 1
ATOM 1385 C C . THR A 1 176 ? 9.805 -19.516 8.898 1 98.44 176 THR A C 1
ATOM 1387 O O . THR A 1 176 ? 8.883 -20.109 8.328 1 98.44 176 THR A O 1
ATOM 1390 N N . ASP A 1 177 ? 10 -19.547 10.211 1 98.12 177 ASP A N 1
ATOM 1391 C CA . ASP A 1 177 ? 9.07 -20.188 11.133 1 98.12 177 ASP A CA 1
ATOM 1392 C C . ASP A 1 177 ? 8.367 -19.172 12.023 1 98.12 177 ASP A C 1
ATOM 1394 O O . ASP A 1 177 ? 7.859 -19.516 13.094 1 98.12 177 ASP A O 1
ATOM 1398 N N . VAL A 1 178 ? 8.352 -17.969 11.609 1 98.62 178 VAL A N 1
ATOM 1399 C CA . VAL A 1 178 ? 7.852 -16.875 12.438 1 98.62 178 VAL A CA 1
ATOM 1400 C C . VAL A 1 178 ? 6.383 -17.125 12.773 1 98.62 178 VAL A C 1
ATOM 1402 O O . VAL A 1 178 ? 5.949 -16.875 13.906 1 98.62 178 VAL A O 1
ATOM 1405 N N . LEU A 1 179 ? 5.648 -17.609 11.828 1 98.56 179 LEU A N 1
ATOM 1406 C CA . LEU A 1 179 ? 4.215 -17.781 12.023 1 98.56 179 LEU A CA 1
ATOM 1407 C C . LEU A 1 179 ? 3.924 -18.875 13.039 1 98.56 179 LEU A C 1
ATOM 1409 O O . LEU A 1 179 ? 2.801 -18.984 13.531 1 98.56 179 LEU A O 1
ATOM 1413 N N . ASP A 1 180 ? 4.91 -19.734 13.344 1 98.44 180 ASP A N 1
ATOM 1414 C CA . ASP A 1 180 ? 4.73 -20.734 14.391 1 98.44 180 ASP A CA 1
ATOM 1415 C C . ASP A 1 180 ? 4.422 -20.078 15.727 1 98.44 180 ASP A C 1
ATOM 1417 O O . ASP A 1 180 ? 3.758 -20.672 16.578 1 98.44 180 ASP A O 1
ATOM 1421 N N . GLY A 1 181 ? 4.875 -18.859 15.938 1 98.44 181 GLY A N 1
ATOM 1422 C CA . GLY A 1 181 ? 4.598 -18.109 17.156 1 98.44 181 GLY A CA 1
ATOM 1423 C C . GLY A 1 181 ? 3.221 -17.469 17.156 1 98.44 181 GLY A C 1
ATOM 1424 O O . GLY A 1 181 ? 2.812 -16.875 18.156 1 98.44 181 GLY A O 1
ATOM 1425 N N . PHE A 1 182 ? 2.496 -17.594 16.078 1 98.75 182 PHE A N 1
ATOM 1426 C CA . PHE A 1 182 ? 1.158 -17.031 15.914 1 98.75 182 PHE A CA 1
ATOM 1427 C C . PHE A 1 182 ? 0.205 -18.078 15.344 1 98.75 182 PHE A C 1
ATOM 1429 O O . PHE A 1 182 ? -0.247 -17.953 14.203 1 98.75 182 PHE A O 1
ATOM 1436 N N . PRO A 1 183 ? -0.2 -19.016 16.141 1 98.06 183 PRO A N 1
ATOM 1437 C CA . PRO A 1 183 ? -0.983 -20.141 15.641 1 98.06 183 PRO A CA 1
ATOM 1438 C C . PRO A 1 183 ? -2.301 -19.703 15 1 98.06 183 PRO A C 1
ATOM 1440 O O . PRO A 1 183 ? -2.773 -20.344 14.055 1 98.06 183 PRO A O 1
ATOM 1443 N N . THR A 1 184 ? -2.908 -18.641 15.547 1 98.06 184 THR A N 1
ATOM 1444 C CA . THR A 1 184 ? -4.16 -18.156 14.977 1 98.06 184 THR A CA 1
ATOM 1445 C C . THR A 1 184 ? -3.951 -17.672 13.547 1 98.06 184 THR A C 1
ATOM 1447 O O . THR A 1 184 ? -4.762 -17.953 12.664 1 98.06 184 THR A O 1
ATOM 1450 N N . LEU A 1 185 ? -2.877 -16.969 13.281 1 98.88 185 LEU A N 1
ATOM 1451 C CA . LEU A 1 185 ? -2.584 -16.469 11.945 1 98.88 185 LEU A CA 1
ATOM 1452 C C . LEU A 1 185 ? -2.174 -17.609 11.016 1 98.88 185 LEU A C 1
ATOM 1454 O O . LEU A 1 185 ? -2.506 -17.594 9.828 1 98.88 185 LEU A O 1
ATOM 1458 N N . LYS A 1 186 ? -1.384 -18.5 11.562 1 98.56 186 LYS A N 1
ATOM 1459 C CA . LYS A 1 186 ? -1.004 -19.688 10.781 1 98.56 186 LYS A CA 1
ATOM 1460 C C . LYS A 1 186 ? -2.234 -20.453 10.312 1 98.56 186 LYS A C 1
ATOM 1462 O O . LYS A 1 186 ? -2.354 -20.781 9.125 1 98.56 186 LYS A O 1
ATOM 1467 N N . ALA A 1 187 ? -3.154 -20.703 11.203 1 98.69 187 ALA A N 1
ATOM 1468 C CA . ALA A 1 187 ? -4.391 -21.406 10.867 1 98.69 187 ALA A CA 1
ATOM 1469 C C . ALA A 1 187 ? -5.219 -20.609 9.859 1 98.69 187 ALA A C 1
ATOM 1471 O O . ALA A 1 187 ? -5.805 -21.188 8.938 1 98.69 187 ALA A O 1
ATOM 1472 N N . TYR A 1 188 ? -5.328 -19.328 10.07 1 98.88 188 TYR A N 1
ATOM 1473 C CA . TYR A 1 188 ? -6.035 -18.422 9.172 1 98.88 188 TYR A CA 1
ATOM 1474 C C . TYR A 1 188 ? -5.465 -18.5 7.762 1 98.88 188 TYR A C 1
ATOM 1476 O O . TYR A 1 188 ? -6.207 -18.656 6.793 1 98.88 188 TYR A O 1
ATOM 1484 N N . LYS A 1 189 ? -4.125 -18.406 7.633 1 98.88 189 LYS A N 1
ATOM 1485 C CA . LYS A 1 189 ? -3.449 -18.516 6.34 1 98.88 189 LYS A CA 1
ATOM 1486 C C . LYS A 1 189 ? -3.74 -19.859 5.672 1 98.88 189 LYS A C 1
ATOM 1488 O O . LYS A 1 189 ? -4.074 -19.906 4.488 1 98.88 189 LYS A O 1
ATOM 1493 N N . GLU A 1 190 ? -3.629 -20.922 6.391 1 98.75 190 GLU A N 1
ATOM 1494 C CA . GLU A 1 190 ? -3.857 -22.266 5.867 1 98.75 190 GLU A CA 1
ATOM 1495 C C . GLU A 1 190 ? -5.305 -22.438 5.414 1 98.75 190 GLU A C 1
ATOM 1497 O O . GLU A 1 190 ? -5.57 -23.094 4.406 1 98.75 190 GLU A O 1
ATOM 1502 N N . ARG A 1 191 ? -6.199 -21.906 6.168 1 98.75 191 ARG A N 1
ATOM 1503 C CA . ARG A 1 191 ? -7.609 -21.938 5.789 1 98.75 191 ARG A CA 1
ATOM 1504 C C . ARG A 1 191 ? -7.832 -21.234 4.453 1 98.75 191 ARG A C 1
ATOM 1506 O O . ARG A 1 191 ? -8.555 -21.75 3.594 1 98.75 191 ARG A O 1
ATOM 1513 N N . CYS A 1 192 ? -7.23 -20.109 4.27 1 98.88 192 CYS A N 1
ATOM 1514 C CA . CYS A 1 192 ? -7.344 -19.391 3.008 1 98.88 192 CYS A CA 1
ATOM 1515 C C . CYS A 1 192 ? -6.715 -20.188 1.869 1 98.88 192 CYS A C 1
ATOM 1517 O O . CYS A 1 192 ? -7.285 -20.281 0.782 1 98.88 192 CYS A O 1
ATOM 1519 N N . GLU A 1 193 ? -5.594 -20.797 2.145 1 98.81 193 GLU A N 1
ATOM 1520 C CA . GLU A 1 193 ? -4.875 -21.562 1.125 1 98.81 193 GLU A CA 1
ATOM 1521 C C . GLU A 1 193 ? -5.641 -22.828 0.731 1 98.81 193 GLU A C 1
ATOM 1523 O O . GLU A 1 193 ? -5.398 -23.391 -0.333 1 98.81 193 GLU A O 1
ATOM 1528 N N . ALA A 1 194 ? -6.461 -23.266 1.559 1 98.81 194 ALA A N 1
ATOM 1529 C CA . ALA A 1 194 ? -7.199 -24.5 1.317 1 98.81 194 ALA A CA 1
ATOM 1530 C C . ALA A 1 194 ? -8.344 -24.281 0.339 1 98.81 194 ALA A C 1
ATOM 1532 O O . ALA A 1 194 ? -8.945 -25.234 -0.158 1 98.81 194 ALA A O 1
ATOM 1533 N N . ARG A 1 195 ? -8.711 -23.094 0.075 1 98.81 195 ARG A N 1
ATOM 1534 C CA . ARG A 1 195 ? -9.773 -22.812 -0.879 1 98.81 195 ARG A CA 1
ATOM 1535 C C . ARG A 1 195 ? -9.43 -23.344 -2.264 1 98.81 195 ARG A C 1
ATOM 1537 O O . ARG A 1 195 ? -8.312 -23.156 -2.748 1 98.81 195 ARG A O 1
ATOM 1544 N N . PRO A 1 196 ? -10.383 -23.938 -2.955 1 98.81 196 PRO A N 1
ATOM 1545 C CA . PRO A 1 196 ? -10.109 -24.547 -4.266 1 98.81 196 PRO A CA 1
ATOM 1546 C C . PRO A 1 196 ? -9.586 -23.531 -5.277 1 98.81 196 PRO A C 1
ATOM 1548 O O . PRO A 1 196 ? -8.695 -23.844 -6.07 1 98.81 196 PRO A O 1
ATOM 1551 N N . ALA A 1 197 ? -10.117 -22.375 -5.262 1 98.81 197 ALA A N 1
ATOM 1552 C CA . ALA A 1 197 ? -9.688 -21.344 -6.188 1 98.81 197 ALA A CA 1
ATOM 1553 C C . ALA A 1 197 ? -8.211 -21 -5.996 1 98.81 197 ALA A C 1
ATOM 1555 O O . ALA A 1 197 ? -7.48 -20.797 -6.969 1 98.81 197 ALA A O 1
ATOM 1556 N N . PHE A 1 198 ? -7.746 -20.969 -4.738 1 98.94 198 PHE A N 1
ATOM 1557 C CA . PHE A 1 198 ? -6.332 -20.719 -4.48 1 98.94 198 PHE A CA 1
ATOM 1558 C C . PHE A 1 198 ? -5.477 -21.844 -5.055 1 98.94 198 PHE A C 1
ATOM 1560 O O . PHE A 1 198 ? -4.457 -21.578 -5.695 1 98.94 198 PHE A O 1
ATOM 1567 N N . GLN A 1 199 ? -5.871 -22.984 -4.77 1 98.88 199 GLN A N 1
ATOM 1568 C CA . GLN A 1 199 ? -5.117 -24.141 -5.227 1 98.88 199 GLN A CA 1
ATOM 1569 C C . GLN A 1 199 ? -4.984 -24.156 -6.746 1 98.88 199 GLN A C 1
ATOM 1571 O O . GLN A 1 199 ? -3.908 -24.438 -7.277 1 98.88 199 GLN A O 1
ATOM 1576 N N . ARG A 1 200 ? -6.062 -23.828 -7.441 1 98.81 200 ARG A N 1
ATOM 1577 C CA . ARG A 1 200 ? -6.012 -23.75 -8.898 1 98.81 200 ARG A CA 1
ATOM 1578 C C . ARG A 1 200 ? -5.066 -22.656 -9.359 1 98.81 200 ARG A C 1
ATOM 1580 O O . ARG A 1 200 ? -4.27 -22.844 -10.281 1 98.81 200 ARG A O 1
ATOM 1587 N N . ALA A 1 201 ? -5.145 -21.5 -8.703 1 98.88 201 ALA A N 1
ATOM 1588 C CA . ALA A 1 201 ? -4.297 -20.359 -9.055 1 98.88 201 ALA A CA 1
ATOM 1589 C C . ALA A 1 201 ? -2.822 -20.688 -8.859 1 98.88 201 ALA A C 1
ATOM 1591 O O . ALA A 1 201 ? -1.988 -20.391 -9.711 1 98.88 201 ALA A O 1
ATOM 1592 N N . LEU A 1 202 ? -2.529 -21.297 -7.715 1 98.88 202 LEU A N 1
ATOM 1593 C CA . LEU A 1 202 ? -1.147 -21.641 -7.402 1 98.88 202 LEU A CA 1
ATOM 1594 C C . LEU A 1 202 ? -0.613 -22.672 -8.398 1 98.88 202 LEU A C 1
ATOM 1596 O O . LEU A 1 202 ? 0.51 -22.547 -8.891 1 98.88 202 LEU A O 1
ATOM 1600 N N . ALA A 1 203 ? -1.411 -23.672 -8.68 1 98.44 203 ALA A N 1
ATOM 1601 C CA . ALA A 1 203 ? -1.005 -24.688 -9.648 1 98.44 203 ALA A CA 1
ATOM 1602 C C . ALA A 1 203 ? -0.708 -24.062 -11.008 1 98.44 203 ALA A C 1
ATOM 1604 O O . ALA A 1 203 ? 0.288 -24.391 -11.648 1 98.44 203 ALA A O 1
ATOM 1605 N N . ALA A 1 204 ? -1.59 -23.203 -11.383 1 98.25 204 ALA A N 1
ATOM 1606 C CA . ALA A 1 204 ? -1.411 -22.531 -12.672 1 98.25 204 ALA A CA 1
ATOM 1607 C C . ALA A 1 204 ? -0.135 -21.688 -12.68 1 98.25 204 ALA A C 1
ATOM 1609 O O . ALA A 1 204 ? 0.598 -21.672 -13.672 1 98.25 204 ALA A O 1
ATOM 1610 N N . GLN A 1 205 ? 0.148 -20.922 -11.586 1 98.5 205 GLN A N 1
ATOM 1611 C CA . GLN A 1 205 ? 1.346 -20.094 -11.531 1 98.5 205 GLN A CA 1
ATOM 1612 C C . GLN A 1 205 ? 2.609 -20.953 -11.555 1 98.5 205 GLN A C 1
ATOM 1614 O O . GLN A 1 205 ? 3.623 -20.562 -12.133 1 98.5 205 GLN A O 1
ATOM 1619 N N . MET A 1 206 ? 2.562 -22.188 -10.945 1 98 206 MET A N 1
ATOM 1620 C CA . MET A 1 206 ? 3.738 -23.031 -10.766 1 98 206 MET A CA 1
ATOM 1621 C C . MET A 1 206 ? 4.039 -23.812 -12.047 1 98 206 MET A C 1
ATOM 1623 O O . MET A 1 206 ? 5.164 -24.281 -12.242 1 98 206 MET A O 1
ATOM 1627 N N . ALA A 1 207 ? 3.08 -23.938 -12.914 1 96.5 207 ALA A N 1
ATOM 1628 C CA . ALA A 1 207 ? 3.148 -24.828 -14.07 1 96.5 207 ALA A CA 1
ATOM 1629 C C . ALA A 1 207 ? 4.352 -24.5 -14.945 1 96.5 207 ALA A C 1
ATOM 1631 O O . ALA A 1 207 ? 5.117 -25.391 -15.32 1 96.5 207 ALA A O 1
ATOM 1632 N N . PRO A 1 208 ? 4.637 -23.234 -15.211 1 94.25 208 PRO A N 1
ATOM 1633 C CA . PRO A 1 208 ? 5.77 -22.922 -16.094 1 94.25 208 PRO A CA 1
ATOM 1634 C C . PRO A 1 208 ? 7.117 -23.266 -15.453 1 94.25 208 PRO A C 1
ATOM 1636 O O . PRO A 1 208 ? 8.117 -23.422 -16.156 1 94.25 208 PRO A O 1
ATOM 1639 N N . PHE A 1 209 ? 7.191 -23.359 -14.188 1 94.12 209 PHE A N 1
ATOM 1640 C CA . PHE A 1 209 ? 8.445 -23.609 -13.492 1 94.12 209 PHE A CA 1
ATOM 1641 C C . PHE A 1 209 ? 8.711 -25.094 -13.375 1 94.12 209 PHE A C 1
ATOM 1643 O O . PHE A 1 209 ? 9.828 -25.516 -13.031 1 94.12 209 PHE A O 1
ATOM 1650 N N . GLN A 1 210 ? 7.723 -25.922 -13.445 1 88.19 210 GLN A N 1
ATOM 1651 C CA . GLN A 1 210 ? 7.82 -27.375 -13.266 1 88.19 210 GLN A CA 1
ATOM 1652 C C . GLN A 1 210 ? 8.109 -28.078 -14.586 1 88.19 210 GLN A C 1
ATOM 1654 O O . GLN A 1 210 ? 8.398 -29.281 -14.602 1 88.19 210 GLN A O 1
ATOM 1659 N N . GLN A 1 211 ? 7.902 -27.344 -15.703 1 75.69 211 GLN A N 1
ATOM 1660 C CA . GLN A 1 211 ? 8.219 -28 -16.969 1 75.69 211 GLN A CA 1
ATOM 1661 C C . GLN A 1 211 ? 9.727 -28.094 -17.172 1 75.69 211 GLN A C 1
ATOM 1663 O O . GLN A 1 211 ? 10.469 -27.172 -16.844 1 75.69 211 GLN A O 1
ATOM 1668 N N . PRO A 1 212 ? 10.266 -29.312 -17.391 1 63.88 212 PRO A N 1
ATOM 1669 C CA . PRO A 1 212 ? 11.688 -29.484 -17.688 1 63.88 212 PRO A CA 1
ATOM 1670 C C . PRO A 1 212 ? 12.203 -28.484 -18.719 1 63.88 212 PRO A C 1
ATOM 1672 O O . PRO A 1 212 ? 11.477 -28.125 -19.641 1 63.88 212 PRO A O 1
ATOM 1675 N N . ARG A 1 213 ? 12.875 -27.406 -18.203 1 53.06 213 ARG A N 1
ATOM 1676 C CA . ARG A 1 213 ? 13.492 -26.5 -19.172 1 53.06 213 ARG A CA 1
ATOM 1677 C C . ARG A 1 213 ? 14.07 -27.281 -20.359 1 53.06 213 ARG A C 1
ATOM 1679 O O . ARG A 1 213 ? 14.797 -28.266 -20.172 1 53.06 213 ARG A O 1
ATOM 1686 N N . ALA A 1 214 ? 13.258 -27.094 -21.5 1 43.94 214 ALA A N 1
ATOM 1687 C CA . ALA A 1 214 ? 13.805 -27.797 -22.672 1 43.94 214 ALA A CA 1
ATOM 1688 C C . ALA A 1 214 ? 15.273 -27.453 -22.875 1 43.94 214 ALA A C 1
ATOM 1690 O O . ALA A 1 214 ? 15.688 -26.312 -22.672 1 43.94 214 ALA A O 1
ATOM 1691 N N . MET B 1 1 ? -22.344 12.609 9.945 1 90.81 1 MET B N 1
ATOM 1692 C CA . MET B 1 1 ? -21.156 13.453 9.977 1 90.81 1 MET B CA 1
ATOM 1693 C C . MET B 1 1 ? -19.891 12.602 10.055 1 90.81 1 MET B C 1
ATOM 1695 O O . MET B 1 1 ? -19.859 11.57 10.734 1 90.81 1 MET B O 1
ATOM 1699 N N . MET B 1 2 ? -18.812 12.93 9.297 1 98 2 MET B N 1
ATOM 1700 C CA . MET B 1 2 ? -17.578 12.164 9.273 1 98 2 MET B CA 1
ATOM 1701 C C . MET B 1 2 ? -16.609 12.672 10.336 1 98 2 MET B C 1
ATOM 1703 O O . MET B 1 2 ? -16.484 13.875 10.555 1 98 2 MET B O 1
ATOM 1707 N N . THR B 1 3 ? -16 11.719 11.047 1 98.81 3 THR B N 1
ATOM 1708 C CA . THR B 1 3 ? -14.961 12.031 12.023 1 98.81 3 THR B CA 1
ATOM 1709 C C . THR B 1 3 ? -13.641 11.375 11.633 1 98.81 3 THR B C 1
ATOM 1711 O O . THR B 1 3 ? -13.602 10.188 11.312 1 98.81 3 THR B O 1
ATOM 1714 N N . VAL B 1 4 ? -12.594 12.133 11.648 1 98.88 4 VAL B N 1
ATOM 1715 C CA . VAL B 1 4 ? -11.25 11.672 11.297 1 98.88 4 VAL B CA 1
ATOM 1716 C C . VAL B 1 4 ? -10.336 11.766 12.516 1 98.88 4 VAL B C 1
ATOM 1718 O O . VAL B 1 4 ? -10.242 12.82 13.148 1 98.88 4 VAL B O 1
ATOM 1721 N N . SER B 1 5 ? -9.68 10.703 12.852 1 98.94 5 SER B N 1
ATOM 1722 C CA . SER B 1 5 ? -8.742 10.766 13.969 1 98.94 5 SER B CA 1
ATOM 1723 C C . SER B 1 5 ? -7.379 11.289 13.508 1 98.94 5 SER B C 1
ATOM 1725 O O . SER B 1 5 ? -6.973 11.062 12.367 1 98.94 5 SER B O 1
ATOM 1727 N N . ALA B 1 6 ? -6.695 11.945 14.352 1 98.81 6 ALA B N 1
ATOM 1728 C CA . ALA B 1 6 ? -5.359 12.5 14.156 1 98.81 6 ALA B CA 1
ATOM 1729 C C . ALA B 1 6 ? -4.602 12.602 15.477 1 98.81 6 ALA B C 1
ATOM 1731 O O . ALA B 1 6 ? -5.207 12.539 16.547 1 98.81 6 ALA B O 1
ATOM 1732 N N . PHE B 1 7 ? -3.309 12.719 15.406 1 98.5 7 PHE B N 1
ATOM 1733 C CA . PHE B 1 7 ? -2.506 12.844 16.625 1 98.5 7 PHE B CA 1
ATOM 1734 C C . PHE B 1 7 ? -2.559 14.273 17.156 1 98.5 7 PHE B C 1
ATOM 1736 O O . PHE B 1 7 ? -2.504 15.234 16.391 1 98.5 7 PHE B O 1
ATOM 1743 N N . LYS B 1 8 ? -2.594 14.305 18.453 1 97.12 8 LYS B N 1
ATOM 1744 C CA . LYS B 1 8 ? -2.539 15.602 19.141 1 97.12 8 LYS B CA 1
ATOM 1745 C C . LYS B 1 8 ? -1.176 16.266 18.953 1 97.12 8 LYS B C 1
ATOM 1747 O O . LYS B 1 8 ? -1.078 17.484 18.891 1 97.12 8 LYS B O 1
ATOM 1752 N N . TRP B 1 9 ? -0.189 15.43 18.906 1 95.75 9 TRP B N 1
ATOM 1753 C CA . TRP B 1 9 ? 1.177 15.93 18.766 1 95.75 9 TRP B CA 1
ATOM 1754 C C . TRP B 1 9 ? 2.049 14.922 18.031 1 95.75 9 TRP B C 1
ATOM 1756 O O . TRP B 1 9 ? 1.909 13.711 18.219 1 95.75 9 TRP B O 1
ATOM 1766 N N . VAL B 1 10 ? 2.875 15.469 17.203 1 97.12 10 VAL B N 1
ATOM 1767 C CA . VAL B 1 10 ? 3.939 14.711 16.562 1 97.12 10 VAL B CA 1
ATOM 1768 C C . VAL B 1 10 ? 5.203 15.562 16.469 1 97.12 10 VAL B C 1
ATOM 1770 O O . VAL B 1 10 ? 5.141 16.797 16.578 1 97.12 10 VAL B O 1
ATOM 1773 N N . PRO B 1 11 ? 6.41 14.906 16.391 1 96.06 11 PRO B N 1
ATOM 1774 C CA . PRO B 1 11 ? 7.629 15.703 16.234 1 96.06 11 PRO B CA 1
ATOM 1775 C C . PRO B 1 11 ? 7.578 16.625 15.016 1 96.06 11 PRO B C 1
ATOM 1777 O O . PRO B 1 11 ? 6.875 16.344 14.047 1 96.06 11 PRO B O 1
ATOM 1780 N N . PRO B 1 12 ? 8.297 17.719 15.031 1 96 12 PRO B N 1
ATOM 1781 C CA . PRO B 1 12 ? 8.25 18.734 13.969 1 96 12 PRO B CA 1
ATOM 1782 C C . PRO B 1 12 ? 8.461 18.156 12.578 1 96 12 PRO B C 1
ATOM 1784 O O . PRO B 1 12 ? 7.785 18.547 11.625 1 96 12 PRO B O 1
ATOM 1787 N N . PHE B 1 13 ? 9.297 17.172 12.453 1 95.88 13 PHE B N 1
ATOM 1788 C CA . PHE B 1 13 ? 9.609 16.641 11.133 1 95.88 13 PHE B CA 1
ATOM 1789 C C . PHE B 1 13 ? 8.422 15.883 10.555 1 95.88 13 PHE B C 1
ATOM 1791 O O . PHE B 1 13 ? 8.359 15.641 9.344 1 95.88 13 PHE B O 1
ATOM 1798 N N . ALA B 1 14 ? 7.512 15.469 11.398 1 97.44 14 ALA B N 1
ATOM 1799 C CA . ALA B 1 14 ? 6.363 14.688 10.953 1 97.44 14 ALA B CA 1
ATOM 1800 C C . ALA B 1 14 ? 5.145 15.578 10.719 1 97.44 14 ALA B C 1
ATOM 1802 O O . ALA B 1 14 ? 4.156 15.141 10.125 1 97.44 14 ALA B O 1
ATOM 1803 N N . GLN B 1 15 ? 5.184 16.812 11.273 1 97.88 15 GLN B N 1
ATOM 1804 C CA . GLN B 1 15 ? 4.062 17.734 11.117 1 97.88 15 GLN B CA 1
ATOM 1805 C C . GLN B 1 15 ? 3.828 18.078 9.648 1 97.88 15 GLN B C 1
ATOM 1807 O O . GLN B 1 15 ? 4.762 18.438 8.93 1 97.88 15 GLN B O 1
ATOM 1812 N N . GLY B 1 16 ? 2.605 17.922 9.211 1 98.12 16 GLY B N 1
ATOM 1813 C CA . GLY B 1 16 ? 2.254 18.156 7.82 1 98.12 16 GLY B CA 1
ATOM 1814 C C . GLY B 1 16 ? 2.391 16.938 6.938 1 98.12 16 GLY B C 1
ATOM 1815 O O . GLY B 1 16 ? 2.129 17 5.734 1 98.12 16 GLY B O 1
ATOM 1816 N N . LEU B 1 17 ? 2.801 15.797 7.59 1 98.44 17 LEU B N 1
ATOM 1817 C CA . LEU B 1 17 ? 3.016 14.594 6.801 1 98.44 17 LEU B CA 1
ATOM 1818 C C . LEU B 1 17 ? 2.188 13.43 7.344 1 98.44 17 LEU B C 1
ATOM 1820 O O . LEU B 1 17 ? 2.104 12.375 6.715 1 98.44 17 LEU B O 1
ATOM 1824 N N . VAL B 1 18 ? 1.607 13.648 8.57 1 98.56 18 VAL B N 1
ATOM 1825 C CA . VAL B 1 18 ? 0.835 12.555 9.141 1 98.56 18 VAL B CA 1
ATOM 1826 C C . VAL B 1 18 ? -0.284 12.156 8.188 1 98.56 18 VAL B C 1
ATOM 1828 O O . VAL B 1 18 ? -0.872 13.008 7.516 1 98.56 18 VAL B O 1
ATOM 1831 N N . ARG B 1 19 ? -0.67 10.898 8.148 1 98.75 19 ARG B N 1
ATOM 1832 C CA . ARG B 1 19 ? -1.437 10.32 7.043 1 98.75 19 ARG B CA 1
ATOM 1833 C C . ARG B 1 19 ? -2.895 10.773 7.098 1 98.75 19 ARG B C 1
ATOM 1835 O O . ARG B 1 19 ? -3.637 10.602 6.129 1 98.75 19 ARG B O 1
ATOM 1842 N N . ASP B 1 20 ? -3.307 11.359 8.219 1 98.88 20 ASP B N 1
ATOM 1843 C CA . ASP B 1 20 ? -4.641 11.953 8.242 1 98.88 20 ASP B CA 1
ATOM 1844 C C . ASP B 1 20 ? -4.758 13.086 7.23 1 98.88 20 ASP B C 1
ATOM 1846 O O . ASP B 1 20 ? -5.863 13.477 6.844 1 98.88 20 ASP B O 1
ATOM 1850 N N . LEU B 1 21 ? -3.637 13.68 6.801 1 98.94 21 LEU B N 1
ATOM 1851 C CA . LEU B 1 21 ? -3.643 14.727 5.781 1 98.94 21 LEU B CA 1
ATOM 1852 C C . LEU B 1 21 ? -4.277 14.219 4.492 1 98.94 21 LEU B C 1
ATOM 1854 O O . LEU B 1 21 ? -5.008 14.961 3.824 1 98.94 21 LEU B O 1
ATOM 1858 N N . ARG B 1 22 ? -3.959 13.008 4.09 1 98.94 22 ARG B N 1
ATOM 1859 C CA . ARG B 1 22 ? -4.508 12.398 2.883 1 98.94 22 ARG B CA 1
ATOM 1860 C C . ARG B 1 22 ? -6.031 12.406 2.91 1 98.94 22 ARG B C 1
ATOM 1862 O O . ARG B 1 22 ? -6.672 12.758 1.917 1 98.94 22 ARG B O 1
ATOM 1869 N N . VAL B 1 23 ? -6.559 12.055 4.062 1 98.94 23 VAL B N 1
ATOM 1870 C CA . VAL B 1 23 ? -8 11.93 4.25 1 98.94 23 VAL B CA 1
ATOM 1871 C C . VAL B 1 23 ? -8.633 13.32 4.277 1 98.94 23 VAL B C 1
ATOM 1873 O O . VAL B 1 23 ? -9.648 13.562 3.621 1 98.94 23 VAL B O 1
ATOM 1876 N N . ARG B 1 24 ? -7.984 14.258 5.031 1 98.94 24 ARG B N 1
ATOM 1877 C CA . ARG B 1 24 ? -8.477 15.633 5.062 1 98.94 24 ARG B CA 1
ATOM 1878 C C . ARG B 1 24 ? -8.508 16.234 3.662 1 98.94 24 ARG B C 1
ATOM 1880 O O . ARG B 1 24 ? -9.492 16.875 3.279 1 98.94 24 ARG B O 1
ATOM 1887 N N . TRP B 1 25 ? -7.445 16.016 2.928 1 98.94 25 TRP B N 1
ATOM 1888 C CA . TRP B 1 25 ? -7.363 16.562 1.575 1 98.94 25 TRP B CA 1
ATOM 1889 C C . TRP B 1 25 ? -8.477 16 0.697 1 98.94 25 TRP B C 1
ATOM 1891 O O . TRP B 1 25 ? -9.141 16.75 -0.023 1 98.94 25 TRP B O 1
ATOM 1901 N N . ALA B 1 26 ? -8.758 14.672 0.747 1 98.94 26 ALA B N 1
ATOM 1902 C CA . ALA B 1 26 ? -9.836 14.062 -0.02 1 98.94 26 ALA B CA 1
ATOM 1903 C C . ALA B 1 26 ? -11.188 14.68 0.349 1 98.94 26 ALA B C 1
ATOM 1905 O O . ALA B 1 26 ? -12.008 14.961 -0.527 1 98.94 26 ALA B O 1
ATOM 1906 N N . LEU B 1 27 ? -11.414 14.883 1.634 1 98.88 27 LEU B N 1
ATOM 1907 C CA . LEU B 1 27 ? -12.664 15.469 2.1 1 98.88 27 LEU B CA 1
ATOM 1908 C C . LEU B 1 27 ? -12.82 16.891 1.598 1 98.88 27 LEU B C 1
ATOM 1910 O O . LEU B 1 27 ? -13.914 17.297 1.18 1 98.88 27 LEU B O 1
ATOM 1914 N N . GLU B 1 28 ? -11.719 17.641 1.651 1 98.81 28 GLU B N 1
ATOM 1915 C CA . GLU B 1 28 ? -11.742 19.016 1.156 1 98.81 28 GLU B CA 1
ATOM 1916 C C . GLU B 1 28 ? -12.031 19.062 -0.342 1 98.81 28 GLU B C 1
ATOM 1918 O O . GLU B 1 28 ? -12.797 19.906 -0.808 1 98.81 28 GLU B O 1
ATOM 1923 N N . GLU B 1 29 ? -11.406 18.203 -1.125 1 98.75 29 GLU B N 1
ATOM 1924 C CA . GLU B 1 29 ? -11.688 18.109 -2.555 1 98.75 29 GLU B CA 1
ATOM 1925 C C . GLU B 1 29 ? -13.164 17.812 -2.811 1 98.75 29 GLU B C 1
ATOM 1927 O O . GLU B 1 29 ? -13.766 18.344 -3.744 1 98.75 29 GLU B O 1
ATOM 1932 N N . ALA B 1 30 ? -13.727 16.938 -1.967 1 98.38 30 ALA B N 1
ATOM 1933 C CA . ALA B 1 30 ? -15.094 16.453 -2.16 1 98.38 30 ALA B CA 1
ATOM 1934 C C . ALA B 1 30 ? -16.109 17.453 -1.604 1 98.38 30 ALA B C 1
ATOM 1936 O O . ALA B 1 30 ? -17.312 17.312 -1.83 1 98.38 30 ALA B O 1
ATOM 1937 N N . GLY B 1 31 ? -15.648 18.406 -0.857 1 97.94 31 GLY B N 1
ATOM 1938 C CA . GLY B 1 31 ? -16.547 19.359 -0.227 1 97.94 31 GLY B CA 1
ATOM 1939 C C . GLY B 1 31 ? -17.391 18.75 0.879 1 97.94 31 GLY B C 1
ATOM 1940 O O . GLY B 1 31 ? -18.547 19.125 1.068 1 97.94 31 GLY B O 1
ATOM 1941 N N . LEU B 1 32 ? -16.906 17.766 1.529 1 98.19 32 LEU B N 1
ATOM 1942 C CA . LEU B 1 32 ? -17.609 17.078 2.598 1 98.19 32 LEU B CA 1
ATOM 1943 C C . LEU B 1 32 ? -17.141 17.562 3.965 1 98.19 32 LEU B C 1
ATOM 1945 O O . LEU B 1 32 ? -15.945 17.547 4.258 1 98.19 32 LEU B O 1
ATOM 1949 N N . PRO B 1 33 ? -18.078 17.984 4.766 1 98 33 PRO B N 1
ATOM 1950 C CA . PRO B 1 33 ? -17.688 18.422 6.109 1 98 33 PRO B CA 1
ATOM 1951 C C . PRO B 1 33 ? -17.219 17.266 6.992 1 98 33 PRO B C 1
ATOM 1953 O O . PRO B 1 33 ? -17.641 16.125 6.793 1 98 33 PRO B O 1
ATOM 1956 N N . TYR B 1 34 ? -16.375 17.578 7.941 1 98.69 34 TYR B N 1
ATOM 1957 C CA . TYR B 1 34 ? -15.852 16.562 8.852 1 98.69 34 TYR B CA 1
ATOM 1958 C C . TYR B 1 34 ? -15.383 17.188 10.156 1 98.69 34 TYR B C 1
ATOM 1960 O O . TYR B 1 34 ? -15.125 18.391 10.219 1 98.69 34 TYR B O 1
ATOM 1968 N N . GLN B 1 35 ? -15.336 16.375 11.117 1 98.31 35 GLN B N 1
ATOM 1969 C CA . GLN B 1 35 ? -14.727 16.703 12.398 1 98.31 35 GLN B CA 1
ATOM 1970 C C . GLN B 1 35 ? -13.453 15.898 12.641 1 98.31 35 GLN B C 1
ATOM 1972 O O . GLN B 1 35 ? -13.258 14.844 12.023 1 98.31 35 GLN B O 1
ATOM 1977 N N . VAL B 1 36 ? -12.594 16.438 13.539 1 98.62 36 VAL B N 1
ATOM 1978 C CA . VAL B 1 36 ? -11.336 15.758 13.852 1 98.62 36 VAL B CA 1
ATOM 1979 C C . VAL B 1 36 ? -11.32 15.336 15.32 1 98.62 36 VAL B C 1
ATOM 1981 O O . VAL B 1 36 ? -11.703 16.109 16.203 1 98.62 36 VAL B O 1
ATOM 1984 N N . LYS B 1 37 ? -11.031 14.18 15.539 1 98.5 37 LYS B N 1
ATOM 1985 C CA . LYS B 1 37 ? -10.758 13.68 16.891 1 98.5 37 LYS B CA 1
ATOM 1986 C C . LYS B 1 37 ? -9.258 13.531 17.125 1 98.5 37 LYS B C 1
ATOM 1988 O O . LYS B 1 37 ? -8.625 12.609 16.609 1 98.5 37 LYS B O 1
ATOM 1993 N N . LEU B 1 38 ? -8.695 14.422 17.922 1 98.44 38 LEU B N 1
ATOM 1994 C CA . LEU B 1 38 ? -7.277 14.352 18.25 1 98.44 38 LEU B CA 1
ATOM 1995 C C . LEU B 1 38 ? -7.023 13.32 19.344 1 98.44 38 LEU B C 1
ATOM 1997 O O . LEU B 1 38 ? -7.719 13.305 20.359 1 98.44 38 LEU B O 1
ATOM 2001 N N . ILE B 1 39 ? -6.047 12.5 19.125 1 98.69 39 ILE B N 1
ATOM 2002 C CA . ILE B 1 39 ? -5.77 11.469 20.109 1 98.69 39 ILE B CA 1
ATOM 2003 C C . ILE B 1 39 ? -4.34 11.609 20.625 1 98.69 39 ILE B C 1
ATOM 2005 O O . ILE B 1 39 ? -3.484 12.18 19.938 1 98.69 39 ILE B O 1
ATOM 2009 N N . ASP B 1 40 ? -4.043 11.141 21.875 1 97.94 40 ASP B N 1
ATOM 2010 C CA . ASP B 1 40 ? -2.697 11.039 22.422 1 97.94 40 ASP B CA 1
ATOM 2011 C C . ASP B 1 40 ? -2.285 9.578 22.594 1 97.94 40 ASP B C 1
ATOM 2013 O O . ASP B 1 40 ? -2.996 8.672 22.156 1 97.94 40 ASP B O 1
ATOM 2017 N N . ASN B 1 41 ? -1.174 9.438 23.203 1 97.75 41 ASN B N 1
ATOM 2018 C CA . ASN B 1 41 ? -0.608 8.094 23.312 1 97.75 41 ASN B CA 1
ATOM 2019 C C . ASN B 1 41 ? -1.49 7.188 24.156 1 97.75 41 ASN B C 1
ATOM 2021 O O . 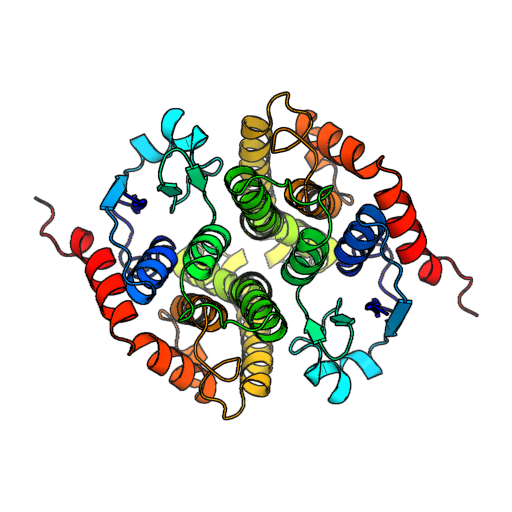ASN B 1 41 ? -1.562 5.98 23.922 1 97.75 41 ASN B O 1
ATOM 2025 N N . THR B 1 42 ? -2.119 7.715 25.156 1 98.25 42 THR B N 1
ATOM 2026 C CA . THR B 1 42 ? -2.99 6.93 26.031 1 98.25 42 THR B CA 1
ATOM 2027 C C . THR B 1 42 ? -4.188 6.391 25.25 1 98.25 42 THR B C 1
ATOM 2029 O O . THR B 1 42 ? -4.496 5.199 25.328 1 98.25 42 THR B O 1
ATOM 2032 N N . VAL B 1 43 ? -4.816 7.258 24.5 1 98.62 43 VAL B N 1
ATOM 2033 C CA . VAL B 1 43 ? -5.945 6.844 23.688 1 98.62 43 VAL B CA 1
ATOM 2034 C C . VAL B 1 43 ? -5.477 5.859 22.609 1 98.62 43 VAL B C 1
ATOM 2036 O O . VAL B 1 43 ? -6.105 4.824 22.391 1 98.62 43 VAL B O 1
ATOM 2039 N N . GLN B 1 44 ? -4.348 6.156 21.984 1 98.25 44 GLN B N 1
ATOM 2040 C CA . GLN B 1 44 ? -3.777 5.32 20.922 1 98.25 44 GLN B CA 1
ATOM 2041 C C . GLN B 1 44 ? -3.615 3.877 21.391 1 98.25 44 GLN B C 1
ATOM 2043 O O . GLN B 1 44 ? -3.898 2.939 20.656 1 98.25 44 GLN B O 1
ATOM 2048 N N . ALA B 1 45 ? -3.211 3.717 22.625 1 97.62 45 ALA B N 1
ATOM 2049 C CA . ALA B 1 45 ? -2.895 2.396 23.156 1 97.62 45 ALA B CA 1
ATOM 2050 C C . ALA B 1 45 ? -4.133 1.738 23.766 1 97.62 45 ALA B C 1
ATOM 2052 O O . ALA B 1 45 ? -4.113 0.549 24.094 1 97.62 45 ALA B O 1
ATOM 2053 N N . SER B 1 46 ? -5.238 2.441 23.906 1 98.31 46 SER B N 1
ATOM 2054 C CA . SER B 1 46 ? -6.43 1.943 24.594 1 98.31 46 SER B CA 1
ATOM 2055 C C . SER B 1 46 ? -7.117 0.853 23.781 1 98.31 46 SER B C 1
ATOM 2057 O O . SER B 1 46 ? -7.113 0.896 22.547 1 98.31 46 SER B O 1
ATOM 2059 N N . PRO B 1 47 ? -7.738 -0.081 24.484 1 97.5 47 PRO B N 1
ATOM 2060 C CA . PRO B 1 47 ? -8.492 -1.124 23.781 1 97.5 47 PRO B CA 1
ATOM 2061 C C . PRO B 1 47 ? -9.586 -0.559 22.891 1 97.5 47 PRO B C 1
ATOM 2063 O O . PRO B 1 47 ? -9.844 -1.093 21.812 1 97.5 47 PRO B O 1
ATOM 2066 N N . ASP B 1 48 ? -10.188 0.48 23.328 1 98 48 ASP B N 1
ATOM 2067 C CA . ASP B 1 48 ? -11.281 1.075 22.562 1 98 48 ASP B CA 1
ATOM 2068 C C . ASP B 1 48 ? -10.781 1.593 21.203 1 98 48 ASP B C 1
ATOM 2070 O O . ASP B 1 48 ? -11.422 1.365 20.188 1 98 48 ASP B O 1
ATOM 2074 N N . TYR B 1 49 ? -9.641 2.289 21.25 1 98.5 49 TYR B N 1
ATOM 2075 C CA . TYR B 1 49 ? -9.109 2.797 19.984 1 98.5 49 TYR B CA 1
ATOM 2076 C C . TYR B 1 49 ? -8.57 1.662 19.125 1 98.5 49 TYR B C 1
ATOM 2078 O O . TYR B 1 49 ? -8.703 1.688 17.891 1 98.5 49 TYR B O 1
ATOM 2086 N N . ARG B 1 50 ? -7.988 0.673 19.766 1 98 50 ARG B N 1
ATOM 2087 C CA . ARG B 1 50 ? -7.406 -0.449 19.047 1 98 50 ARG B CA 1
ATOM 2088 C C . ARG B 1 50 ? -8.492 -1.294 18.375 1 98 50 ARG B C 1
ATOM 2090 O O . ARG B 1 50 ? -8.227 -2.002 17.406 1 98 50 ARG B O 1
ATOM 2097 N N . LYS B 1 51 ? -9.688 -1.202 18.828 1 96.94 51 LYS B N 1
ATOM 2098 C CA . LYS B 1 51 ? -10.812 -1.842 18.156 1 96.94 51 LYS B CA 1
ATOM 2099 C C . LYS B 1 51 ? -11.141 -1.139 16.844 1 96.94 51 LYS B C 1
ATOM 2101 O O . LYS B 1 51 ? -11.609 -1.771 15.891 1 96.94 51 LYS B O 1
ATOM 2106 N N . LEU B 1 52 ? -10.93 0.171 16.812 1 97.81 52 LEU B N 1
ATOM 2107 C CA . LEU B 1 52 ? -11.203 0.972 15.617 1 97.81 52 LEU B CA 1
ATOM 2108 C C . LEU B 1 52 ? -10.047 0.882 14.625 1 97.81 52 LEU B C 1
ATOM 2110 O O . LEU B 1 52 ? -10.266 0.816 13.414 1 97.81 52 LEU B O 1
ATOM 2114 N N . GLN B 1 53 ? -8.859 0.846 15.227 1 98.44 53 GLN B N 1
ATOM 2115 C CA . GLN B 1 53 ? -7.609 0.827 14.477 1 98.44 53 GLN B CA 1
ATOM 2116 C C . GLN B 1 53 ? -6.66 -0.24 15.023 1 98.44 53 GLN B C 1
ATOM 2118 O O . GLN B 1 53 ? -5.855 0.034 15.914 1 98.44 53 GLN B O 1
ATOM 2123 N N . PRO B 1 54 ? -6.621 -1.356 14.406 1 98.38 54 PRO B N 1
ATOM 2124 C CA . PRO B 1 54 ? -5.949 -2.523 14.977 1 98.38 54 PRO B CA 1
ATOM 2125 C C . PRO B 1 54 ? -4.453 -2.295 15.188 1 98.38 54 PRO B C 1
ATOM 2127 O O . PRO B 1 54 ? -3.832 -2.973 16.016 1 98.38 54 PRO B O 1
ATOM 2130 N N . PHE B 1 55 ? -3.844 -1.339 14.531 1 98.62 55 PHE B N 1
ATOM 2131 C CA . PHE B 1 55 ? -2.396 -1.163 14.562 1 98.62 55 PHE B CA 1
ATOM 2132 C C . PHE B 1 55 ? -2.025 0.13 15.281 1 98.62 55 PHE B C 1
ATOM 2134 O O . PHE B 1 55 ? -0.865 0.544 15.266 1 98.62 55 PHE B O 1
ATOM 2141 N N . GLY B 1 56 ? -3.049 0.821 15.844 1 98.25 56 GLY B N 1
ATOM 2142 C CA . GLY B 1 56 ? -2.824 1.999 16.656 1 98.25 56 GLY B CA 1
ATOM 2143 C C . GLY B 1 56 ? -2.367 3.205 15.867 1 98.25 56 GLY B C 1
ATOM 2144 O O . GLY B 1 56 ? -1.714 4.102 16.406 1 98.25 56 GLY B O 1
ATOM 2145 N N . GLN B 1 57 ? -2.711 3.219 14.617 1 98.31 57 GLN B N 1
ATOM 2146 C CA . GLN B 1 57 ? -2.303 4.312 13.742 1 98.31 57 GLN B CA 1
ATOM 2147 C C . GLN B 1 57 ? -3.436 5.312 13.539 1 98.31 57 GLN B C 1
ATOM 2149 O O . GLN B 1 57 ? -4.508 5.172 14.133 1 98.31 57 GLN B O 1
ATOM 2154 N N . VAL B 1 58 ? -3.191 6.406 13 1 98.69 58 VAL B N 1
ATOM 2155 C CA . VAL B 1 58 ? -4.172 7.312 12.414 1 98.69 58 VAL B CA 1
ATOM 2156 C C . VAL B 1 58 ? -3.996 7.352 10.898 1 98.69 58 VAL B C 1
ATOM 2158 O O . VAL B 1 58 ? -2.906 7.082 10.391 1 98.69 58 VAL B O 1
ATOM 2161 N N . PRO B 1 59 ? -5.035 7.582 10.148 1 98.81 59 PRO B N 1
ATOM 2162 C CA . PRO B 1 59 ? -6.387 8.008 10.523 1 98.81 59 PRO B CA 1
ATOM 2163 C C . PRO B 1 59 ? -7.34 6.84 10.734 1 98.81 59 PRO B C 1
ATOM 2165 O O . PRO B 1 59 ? -7.078 5.727 10.266 1 98.81 59 PRO B O 1
ATOM 2168 N N . VAL B 1 60 ? -8.352 7.035 11.508 1 98.88 60 VAL B N 1
ATOM 2169 C CA . VAL B 1 60 ? -9.625 6.316 11.484 1 98.88 60 VAL B CA 1
ATOM 2170 C C . VAL B 1 60 ? -10.727 7.23 10.953 1 98.88 60 VAL B C 1
ATOM 2172 O O . VAL B 1 60 ? -10.789 8.406 11.32 1 98.88 60 VAL B O 1
ATOM 2175 N N . LEU B 1 61 ? -11.539 6.77 10.078 1 98.94 61 LEU B N 1
ATOM 2176 C CA . LEU B 1 61 ? -12.75 7.477 9.68 1 98.94 61 LEU B CA 1
ATOM 2177 C C . LEU B 1 61 ? -13.984 6.801 10.266 1 98.94 61 LEU B C 1
ATOM 2179 O O . LEU B 1 61 ? -14.164 5.59 10.117 1 98.94 61 LEU B O 1
ATOM 2183 N N . GLU B 1 62 ? -14.766 7.504 10.961 1 98.75 62 GLU B N 1
ATOM 2184 C CA . GLU B 1 62 ? -16.094 7.078 11.406 1 98.75 62 GLU B CA 1
ATOM 2185 C C . GLU B 1 62 ? -17.188 7.828 10.664 1 98.75 62 GLU B C 1
ATOM 2187 O O . GLU B 1 62 ? -17.203 9.062 10.633 1 98.75 62 GLU B O 1
ATOM 2192 N N . GLU B 1 63 ? -18.078 7.145 10.047 1 98.25 63 GLU B N 1
ATOM 2193 C CA . GLU B 1 63 ? -19.203 7.703 9.305 1 98.25 63 GLU B CA 1
ATOM 2194 C C . GLU B 1 63 ? -20.453 6.867 9.5 1 98.25 63 GLU B C 1
ATOM 2196 O O . GLU B 1 63 ? -20.578 5.773 8.938 1 98.25 63 GLU B O 1
ATOM 2201 N N . ASP B 1 64 ? -21.484 7.309 10.234 1 95.88 64 ASP B N 1
ATOM 2202 C CA . ASP B 1 64 ? -22.781 6.656 10.414 1 95.88 64 ASP B CA 1
ATOM 2203 C C . ASP B 1 64 ? -22.609 5.188 10.789 1 95.88 64 ASP B C 1
ATOM 2205 O O . ASP B 1 64 ? -23.188 4.309 10.148 1 95.88 64 ASP B O 1
ATOM 2209 N N . GLY B 1 65 ? -21.766 4.938 11.711 1 96.06 65 GLY B N 1
ATOM 2210 C CA . GLY B 1 65 ? -21.547 3.584 12.211 1 96.06 65 GLY B CA 1
ATOM 2211 C C . GLY B 1 65 ? -20.484 2.828 11.453 1 96.06 65 GLY B C 1
ATOM 2212 O O . GLY B 1 65 ? -20 1.787 11.914 1 96.06 65 GLY B O 1
ATOM 2213 N N . LEU B 1 66 ? -20.094 3.318 10.289 1 98.19 66 LEU B N 1
ATOM 2214 C CA . LEU B 1 66 ? -19 2.727 9.539 1 98.19 66 LEU B CA 1
ATOM 2215 C C . LEU B 1 66 ? -17.641 3.197 10.078 1 98.19 66 LEU B C 1
ATOM 2217 O O . LEU B 1 66 ? -17.469 4.387 10.344 1 98.19 66 LEU B O 1
ATOM 2221 N N . VAL B 1 67 ? -16.719 2.238 10.258 1 98.56 67 VAL B N 1
ATOM 2222 C CA . VAL B 1 67 ? -15.367 2.555 10.703 1 98.56 67 VAL B CA 1
ATOM 2223 C C . VAL B 1 67 ? -14.359 2.021 9.695 1 98.56 67 VAL B C 1
ATOM 2225 O O . VAL B 1 67 ? -14.398 0.844 9.328 1 98.56 67 VAL B O 1
ATOM 2228 N N . LEU B 1 68 ? -13.586 2.889 9.203 1 98.88 68 LEU B N 1
ATOM 2229 C CA . LEU B 1 68 ? -12.516 2.529 8.289 1 98.88 68 LEU B CA 1
ATOM 2230 C C . LEU B 1 68 ? -11.164 2.998 8.82 1 98.88 68 LEU B C 1
ATOM 2232 O O . LEU B 1 68 ? -11.078 4.035 9.484 1 98.88 68 LEU B O 1
ATOM 2236 N N . PHE B 1 69 ? -10.188 2.148 8.492 1 98.62 69 PHE B N 1
ATOM 2237 C CA . PHE B 1 69 ? -8.797 2.521 8.719 1 98.62 69 PHE B CA 1
ATOM 2238 C C . PHE B 1 69 ? -7.965 2.289 7.461 1 98.62 69 PHE B C 1
ATOM 2240 O O . PHE B 1 69 ? -8.484 1.842 6.438 1 98.62 69 PHE B O 1
ATOM 2247 N N . GLU B 1 70 ? -6.754 2.684 7.449 1 98.75 70 GLU B N 1
ATOM 2248 C CA . GLU B 1 70 ? -5.895 2.791 6.277 1 98.75 70 GLU B CA 1
ATOM 2249 C C . GLU B 1 70 ? -6.242 4.023 5.449 1 98.75 70 GLU B C 1
ATOM 2251 O O . GLU B 1 70 ? -7.34 4.121 4.902 1 98.75 70 GLU B O 1
ATOM 2256 N N . SER B 1 71 ? -5.32 4.887 5.238 1 98.88 71 SER B N 1
ATOM 2257 C CA . SER B 1 71 ? -5.586 6.145 4.543 1 98.88 71 SER B CA 1
ATOM 2258 C C . SER B 1 71 ? -5.977 5.895 3.09 1 98.88 71 SER B C 1
ATOM 2260 O O . SER B 1 71 ? -6.844 6.586 2.549 1 98.88 71 SER B O 1
ATOM 2262 N N . GLY B 1 72 ? -5.363 4.863 2.438 1 98.88 72 GLY B N 1
ATOM 2263 C CA . GLY B 1 72 ? -5.734 4.547 1.067 1 98.88 72 GLY B CA 1
ATOM 2264 C C . GLY B 1 72 ? -7.188 4.137 0.923 1 98.88 72 GLY B C 1
ATOM 2265 O O . GLY B 1 72 ? -7.883 4.594 0.013 1 98.88 72 GLY B O 1
ATOM 2266 N N . ALA B 1 73 ? -7.68 3.277 1.818 1 98.94 73 ALA B N 1
ATOM 2267 C CA . ALA B 1 73 ? -9.062 2.814 1.799 1 98.94 73 ALA B CA 1
ATOM 2268 C C . ALA B 1 73 ? -10.031 3.967 2.059 1 98.94 73 ALA B C 1
ATOM 2270 O O . ALA B 1 73 ? -11.078 4.066 1.413 1 98.94 73 ALA B O 1
ATOM 2271 N N . ILE B 1 74 ? -9.688 4.816 3.002 1 98.94 74 ILE B N 1
ATOM 2272 C CA . ILE B 1 74 ? -10.547 5.938 3.371 1 98.94 74 ILE B CA 1
ATOM 2273 C C . ILE B 1 74 ? -10.641 6.922 2.205 1 98.94 74 ILE B C 1
ATOM 2275 O O . ILE B 1 74 ? -11.734 7.367 1.848 1 98.94 74 ILE B O 1
ATOM 2279 N N . VAL B 1 75 ? -9.5 7.234 1.599 1 98.94 75 VAL B N 1
ATOM 2280 C CA . VAL B 1 75 ? -9.484 8.133 0.452 1 98.94 75 VAL B CA 1
ATOM 2281 C C . VAL B 1 75 ? -10.344 7.551 -0.672 1 98.94 75 VAL B C 1
ATOM 2283 O O . VAL B 1 75 ? -11.109 8.273 -1.313 1 98.94 75 VAL B O 1
ATOM 2286 N N . LEU B 1 76 ? -10.211 6.258 -0.902 1 98.88 76 LEU B N 1
ATOM 2287 C CA . LEU B 1 76 ? -11.016 5.625 -1.943 1 98.88 76 LEU B CA 1
ATOM 2288 C C . LEU B 1 76 ? -12.5 5.699 -1.61 1 98.88 76 LEU B C 1
ATOM 2290 O O . LEU B 1 76 ? -13.32 5.965 -2.488 1 98.88 76 LEU B O 1
ATOM 2294 N N . HIS B 1 77 ? -12.883 5.477 -0.387 1 98.69 77 HIS B N 1
ATOM 2295 C CA . HIS B 1 77 ? -14.258 5.582 0.076 1 98.69 77 HIS B CA 1
ATOM 2296 C C . HIS B 1 77 ? -14.828 6.973 -0.187 1 98.69 77 HIS B C 1
ATOM 2298 O O . HIS B 1 77 ? -15.93 7.109 -0.713 1 98.69 77 HIS B O 1
ATOM 2304 N N . ILE B 1 78 ? -14.086 8 0.101 1 98.69 78 ILE B N 1
ATOM 2305 C CA . ILE B 1 78 ? -14.484 9.383 -0.112 1 98.69 78 ILE B CA 1
ATOM 2306 C C . ILE B 1 78 ? -14.562 9.672 -1.608 1 98.69 78 ILE B C 1
ATOM 2308 O O . ILE B 1 78 ? -15.516 10.312 -2.076 1 98.69 78 ILE B O 1
ATOM 2312 N N . ALA B 1 79 ? -13.555 9.195 -2.342 1 98.56 79 ALA B N 1
ATOM 2313 C CA . ALA B 1 79 ? -13.453 9.453 -3.775 1 98.56 79 ALA B CA 1
ATOM 2314 C C . ALA B 1 79 ? -14.672 8.891 -4.516 1 98.56 79 ALA B C 1
ATOM 2316 O O . ALA B 1 79 ? -15.109 9.461 -5.52 1 98.56 79 ALA B O 1
ATOM 2317 N N . ASN B 1 80 ? -15.188 7.82 -4.004 1 97.19 80 ASN B N 1
ATOM 2318 C CA . ASN B 1 80 ? -16.359 7.211 -4.617 1 97.19 80 ASN B CA 1
ATOM 2319 C C . ASN B 1 80 ? -17.578 8.133 -4.543 1 97.19 80 ASN B C 1
ATOM 2321 O O . ASN B 1 80 ? -18.578 7.91 -5.23 1 97.19 80 ASN B O 1
ATOM 2325 N N . LYS B 1 81 ? -17.484 9.172 -3.791 1 95.31 81 LYS B N 1
ATOM 2326 C CA . LYS B 1 81 ? -18.594 10.102 -3.607 1 95.31 81 LYS B CA 1
ATOM 2327 C C . LYS B 1 81 ? -18.328 11.406 -4.359 1 95.31 81 LYS B C 1
ATOM 2329 O O . LYS B 1 81 ? -19.094 12.367 -4.219 1 95.31 81 LYS B O 1
ATOM 2334 N N . CYS B 1 82 ? -17.266 11.43 -5.113 1 94.44 82 CYS B N 1
ATOM 2335 C CA . CYS B 1 82 ? -16.828 12.711 -5.66 1 94.44 82 CYS B CA 1
ATOM 2336 C C . CYS B 1 82 ? -16.234 12.531 -7.055 1 94.44 82 CYS B C 1
ATOM 2338 O O . CYS B 1 82 ? -15.156 11.953 -7.207 1 94.44 82 CYS B O 1
ATOM 2340 N N . GLU B 1 83 ? -16.75 13.133 -8.016 1 93.06 83 GLU B N 1
ATOM 2341 C CA . GLU B 1 83 ? -16.266 12.992 -9.391 1 93.06 83 GLU B CA 1
ATOM 2342 C C . GLU B 1 83 ? -14.93 13.711 -9.578 1 93.06 83 GLU B C 1
ATOM 2344 O O . GLU B 1 83 ? -14.18 13.406 -10.508 1 93.06 83 GLU B O 1
ATOM 2349 N N . ALA B 1 84 ? -14.664 14.641 -8.734 1 92.75 84 ALA B N 1
ATOM 2350 C CA . ALA B 1 84 ? -13.383 15.344 -8.805 1 92.75 84 ALA B CA 1
ATOM 2351 C C . ALA B 1 84 ? -12.227 14.398 -8.469 1 92.75 84 ALA B C 1
ATOM 2353 O O . ALA B 1 84 ? -11.094 14.633 -8.891 1 92.75 84 ALA B O 1
ATOM 2354 N N . LEU B 1 85 ? -12.477 13.352 -7.754 1 98.31 85 LEU B N 1
ATOM 2355 C CA . LEU B 1 85 ? -11.43 12.438 -7.305 1 98.31 85 LEU B CA 1
ATOM 2356 C C . LEU B 1 85 ? -11.453 11.148 -8.125 1 98.31 85 LEU B C 1
ATOM 2358 O O . LEU B 1 85 ? -10.43 10.484 -8.273 1 98.31 85 LEU B O 1
ATOM 2362 N N . LEU B 1 86 ? -12.578 10.75 -8.547 1 98.06 86 LEU B N 1
ATOM 2363 C CA . LEU B 1 86 ? -12.727 9.625 -9.469 1 98.06 86 LEU B CA 1
ATOM 2364 C C . LEU B 1 86 ? -13.656 9.992 -10.625 1 98.06 86 LEU B C 1
ATOM 2366 O O . LEU B 1 86 ? -14.805 10.375 -10.406 1 98.06 86 LEU B O 1
ATOM 2370 N N . PRO B 1 87 ? -13.133 9.852 -11.828 1 96.25 87 PRO B N 1
ATOM 2371 C CA . PRO B 1 87 ? -13.984 10.188 -12.977 1 96.25 87 PRO B CA 1
ATOM 2372 C C . PRO B 1 87 ? -15.203 9.273 -13.086 1 96.25 87 PRO B C 1
ATOM 2374 O O . PRO B 1 87 ? -15.266 8.234 -12.43 1 96.25 87 PRO B O 1
ATOM 2377 N N . ALA B 1 88 ? -16.156 9.617 -13.969 1 94.81 88 ALA B N 1
ATOM 2378 C CA . ALA B 1 88 ? -17.438 8.914 -14.062 1 94.81 88 ALA B CA 1
ATOM 2379 C C . ALA B 1 88 ? -17.297 7.613 -14.844 1 94.81 88 ALA B C 1
ATOM 2381 O O . ALA B 1 88 ? -18.016 6.648 -14.602 1 94.81 88 ALA B O 1
ATOM 2382 N N . ASP B 1 89 ? -16.406 7.621 -15.805 1 95.12 89 ASP B N 1
ATOM 2383 C CA . ASP B 1 89 ? -16.266 6.434 -16.641 1 95.12 89 ASP B CA 1
ATOM 2384 C C . ASP B 1 89 ? -15.516 5.332 -15.906 1 95.12 89 ASP B C 1
ATOM 2386 O O . ASP B 1 89 ? -14.562 5.609 -15.172 1 95.12 89 ASP B O 1
ATOM 2390 N N . SER B 1 90 ? -15.844 4.082 -16.125 1 95.44 90 SER B N 1
ATOM 2391 C CA . SER B 1 90 ? -15.344 2.93 -15.391 1 95.44 90 SER B CA 1
ATOM 2392 C C . SER B 1 90 ? -13.844 2.734 -15.633 1 95.44 90 SER B C 1
ATOM 2394 O O . SER B 1 90 ? -13.109 2.398 -14.703 1 95.44 90 SER B O 1
ATOM 2396 N N . ALA B 1 91 ? -13.406 2.867 -16.844 1 96.88 91 ALA B N 1
ATOM 2397 C CA . ALA B 1 91 ? -11.992 2.678 -17.156 1 96.88 91 ALA B CA 1
ATOM 2398 C C . ALA B 1 91 ? -11.133 3.721 -16.453 1 96.88 91 ALA B C 1
ATOM 2400 O O . ALA B 1 91 ? -10.094 3.387 -15.875 1 96.88 91 ALA B O 1
ATOM 2401 N N . GLY B 1 92 ? -11.57 5.004 -16.562 1 96.81 92 GLY B N 1
ATOM 2402 C CA . GLY B 1 92 ? -10.867 6.074 -15.883 1 96.81 92 GLY B CA 1
ATOM 2403 C C . GLY B 1 92 ? -10.797 5.879 -14.375 1 96.81 92 GLY B C 1
ATOM 2404 O O . GLY B 1 92 ? -9.773 6.16 -13.75 1 96.81 92 GLY B O 1
ATOM 2405 N N . ARG B 1 93 ? -11.875 5.387 -13.773 1 97.69 93 ARG B N 1
ATOM 2406 C CA . ARG B 1 93 ? -11.906 5.098 -12.344 1 97.69 93 ARG B CA 1
ATOM 2407 C C . ARG B 1 93 ? -10.883 4.031 -11.977 1 97.69 93 ARG B C 1
ATOM 2409 O O . ARG B 1 93 ? -10.117 4.199 -11.023 1 97.69 93 ARG B O 1
ATOM 2416 N N . ALA B 1 94 ? -10.852 2.988 -12.758 1 98.19 94 ALA B N 1
ATOM 2417 C CA . ALA B 1 94 ? -9.93 1.882 -12.492 1 98.19 94 ALA B CA 1
ATOM 2418 C C . ALA B 1 94 ? -8.477 2.334 -12.602 1 98.19 94 ALA B C 1
ATOM 2420 O O . ALA B 1 94 ? -7.637 1.943 -11.789 1 98.19 94 ALA B O 1
ATOM 2421 N N . ARG B 1 95 ? -8.172 3.15 -13.539 1 98.44 95 ARG B N 1
ATOM 2422 C CA . ARG B 1 95 ? -6.809 3.648 -13.719 1 98.44 95 ARG B CA 1
ATOM 2423 C C . ARG B 1 95 ? -6.406 4.574 -12.578 1 98.44 95 ARG B C 1
ATOM 2425 O O . ARG B 1 95 ? -5.273 4.52 -12.094 1 98.44 95 ARG B O 1
ATOM 2432 N N . ALA B 1 96 ? -7.348 5.441 -12.188 1 98.62 96 ALA B N 1
ATOM 2433 C CA . ALA B 1 96 ? -7.078 6.309 -11.039 1 98.62 96 ALA B CA 1
ATOM 2434 C C . ALA B 1 96 ? -6.762 5.484 -9.789 1 98.62 96 ALA B C 1
ATOM 2436 O O . ALA B 1 96 ? -5.82 5.797 -9.062 1 98.62 96 ALA B O 1
ATOM 2437 N N . VAL B 1 97 ? -7.512 4.465 -9.57 1 98.81 97 VAL B N 1
ATOM 2438 C CA . VAL B 1 97 ? -7.32 3.59 -8.422 1 98.81 97 VAL B CA 1
ATOM 2439 C C . VAL B 1 97 ? -5.98 2.867 -8.539 1 98.81 97 VAL B C 1
ATOM 2441 O O . VAL B 1 97 ? -5.277 2.68 -7.543 1 98.81 97 VAL B O 1
ATOM 2444 N N . THR B 1 98 ? -5.605 2.5 -9.734 1 98.88 98 THR B N 1
ATOM 2445 C CA . THR B 1 98 ? -4.301 1.887 -9.969 1 98.88 98 THR B CA 1
ATOM 2446 C C . THR B 1 98 ? -3.178 2.807 -9.5 1 98.88 98 THR B C 1
ATOM 2448 O O . THR B 1 98 ? -2.25 2.365 -8.82 1 98.88 98 THR B O 1
ATOM 2451 N N . TRP B 1 99 ? -3.285 4.031 -9.789 1 98.94 99 TRP B N 1
ATOM 2452 C CA . TRP B 1 99 ? -2.248 4.984 -9.406 1 98.94 99 TRP B CA 1
ATOM 2453 C C . TRP B 1 99 ? -2.283 5.258 -7.906 1 98.94 99 TRP B C 1
ATOM 2455 O O . TRP B 1 99 ? -1.249 5.543 -7.297 1 98.94 99 TRP B O 1
ATOM 2465 N N . LEU B 1 100 ? -3.512 5.184 -7.297 1 98.94 100 LEU B N 1
ATOM 2466 C CA . LEU B 1 100 ? -3.604 5.246 -5.844 1 98.94 100 LEU B CA 1
ATOM 2467 C C . LEU B 1 100 ? -2.787 4.129 -5.199 1 98.94 100 LEU B C 1
ATOM 2469 O O . LEU B 1 100 ? -1.979 4.383 -4.305 1 98.94 100 LEU B O 1
ATOM 2473 N N . PHE B 1 101 ? -2.898 2.934 -5.715 1 98.94 101 PHE B N 1
ATOM 2474 C CA . PHE B 1 101 ? -2.113 1.803 -5.23 1 98.94 101 PHE B CA 1
ATOM 2475 C C . PHE B 1 101 ? -0.636 1.993 -5.555 1 98.94 101 PHE B C 1
ATOM 2477 O O . PHE B 1 101 ? 0.229 1.683 -4.734 1 98.94 101 PHE B O 1
ATOM 2484 N N . ALA B 1 102 ? -0.304 2.484 -6.715 1 98.94 102 ALA B N 1
ATOM 2485 C CA . ALA B 1 102 ? 1.089 2.668 -7.117 1 98.94 102 ALA B CA 1
ATOM 2486 C C . ALA B 1 102 ? 1.794 3.666 -6.203 1 98.94 102 ALA B C 1
ATOM 2488 O O . ALA B 1 102 ? 2.971 3.494 -5.875 1 98.94 102 ALA B O 1
ATOM 2489 N N . ALA B 1 103 ? 1.055 4.703 -5.84 1 98.94 103 ALA B N 1
ATOM 2490 C CA . ALA B 1 103 ? 1.625 5.664 -4.898 1 98.94 103 ALA B CA 1
ATOM 2491 C C . ALA B 1 103 ? 2.076 4.973 -3.615 1 98.94 103 ALA B C 1
ATOM 2493 O O . ALA B 1 103 ? 3.182 5.219 -3.125 1 98.94 103 ALA B O 1
ATOM 2494 N N . LEU B 1 104 ? 1.264 4.082 -3.137 1 98.88 104 LEU B N 1
ATOM 2495 C CA . LEU B 1 104 ? 1.49 3.461 -1.834 1 98.88 104 LEU B CA 1
ATOM 2496 C C . LEU B 1 104 ? 2.457 2.289 -1.95 1 98.88 104 LEU B C 1
ATOM 2498 O O . LEU B 1 104 ? 3.324 2.107 -1.093 1 98.88 104 LEU B O 1
ATOM 2502 N N . ASN B 1 105 ? 2.348 1.56 -3.047 1 98.75 105 AS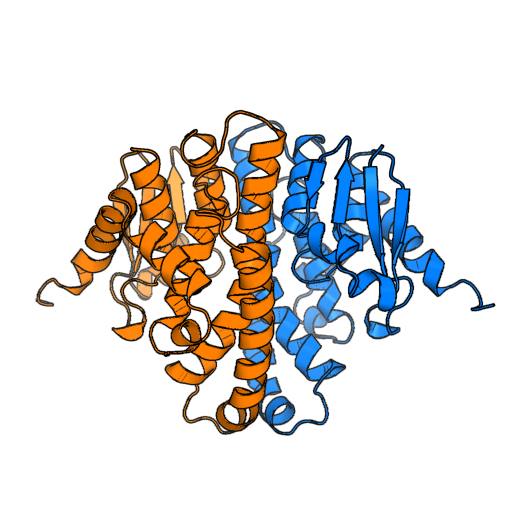N B N 1
ATOM 2503 C CA . ASN B 1 105 ? 2.967 0.239 -3.057 1 98.75 105 ASN B CA 1
ATOM 2504 C C . ASN B 1 105 ? 4.098 0.158 -4.078 1 98.75 105 ASN B C 1
ATOM 2506 O O . ASN B 1 105 ? 4.836 -0.83 -4.121 1 98.75 105 ASN B O 1
ATOM 2510 N N . SER B 1 106 ? 4.293 1.189 -4.914 1 98.69 106 SER B N 1
ATOM 2511 C CA . SER B 1 106 ? 5.422 1.246 -5.832 1 98.69 106 SER B CA 1
ATOM 2512 C C . SER B 1 106 ? 6.355 2.402 -5.492 1 98.69 106 SER B C 1
ATOM 2514 O O . SER B 1 106 ? 7.57 2.305 -5.684 1 98.69 106 SER B O 1
ATOM 2516 N N . ILE B 1 107 ? 5.816 3.467 -4.949 1 98.94 107 ILE B N 1
ATOM 2517 C CA . ILE B 1 107 ? 6.625 4.664 -4.758 1 98.94 107 ILE B CA 1
ATOM 2518 C C . ILE B 1 107 ? 6.914 4.863 -3.273 1 98.94 107 ILE B C 1
ATOM 2520 O O . ILE B 1 107 ? 8.07 4.977 -2.869 1 98.94 107 ILE B O 1
ATOM 2524 N N . GLU B 1 108 ? 5.879 4.828 -2.422 1 98.81 108 GLU B N 1
ATOM 2525 C CA . GLU B 1 108 ? 6.09 5.051 -0.996 1 98.81 108 GLU B CA 1
ATOM 2526 C C . GLU B 1 108 ? 7.027 4.004 -0.404 1 98.81 108 GLU B C 1
ATOM 2528 O O . GLU B 1 108 ? 7.828 4.309 0.484 1 98.81 108 GLU B O 1
ATOM 2533 N N . ILE B 1 109 ? 6.977 2.811 -0.901 1 97.94 109 ILE B N 1
ATOM 2534 C CA . ILE B 1 109 ? 7.742 1.695 -0.354 1 97.94 109 ILE B CA 1
ATOM 2535 C C . ILE B 1 109 ? 9.234 1.939 -0.563 1 97.94 109 ILE B C 1
ATOM 2537 O O . ILE B 1 109 ? 10.07 1.361 0.138 1 97.94 109 ILE B O 1
ATOM 2541 N N . VAL B 1 110 ? 9.641 2.814 -1.51 1 98.06 110 VAL B N 1
ATOM 2542 C CA . VAL B 1 110 ? 11.055 3.109 -1.725 1 98.06 110 VAL B CA 1
ATOM 2543 C C . VAL B 1 110 ? 11.398 4.461 -1.107 1 98.06 110 VAL B C 1
ATOM 2545 O O . VAL B 1 110 ? 12.57 4.762 -0.871 1 98.06 110 VAL B O 1
ATOM 2548 N N . ILE B 1 111 ? 10.398 5.27 -0.847 1 98.75 111 ILE B N 1
ATOM 2549 C CA . ILE B 1 111 ? 10.617 6.594 -0.275 1 98.75 111 ILE B CA 1
ATOM 2550 C C . ILE B 1 111 ? 10.719 6.488 1.245 1 98.75 111 ILE B C 1
ATOM 2552 O O . ILE B 1 111 ? 11.594 7.105 1.858 1 98.75 111 ILE B O 1
ATOM 2556 N N . GLN B 1 112 ? 9.883 5.742 1.864 1 98.12 112 GLN B N 1
ATOM 2557 C CA . GLN B 1 112 ? 9.75 5.688 3.316 1 98.12 112 GLN B CA 1
ATOM 2558 C C . GLN B 1 112 ? 11.039 5.211 3.975 1 98.12 112 GLN B C 1
ATOM 2560 O O . GLN B 1 112 ? 11.43 5.715 5.027 1 98.12 112 GLN B O 1
ATOM 2565 N N . PRO B 1 113 ? 11.773 4.25 3.338 1 98.12 113 PRO B N 1
ATOM 2566 C CA . PRO B 1 113 ? 13.039 3.811 3.939 1 98.12 113 PRO B CA 1
ATOM 2567 C C . PRO B 1 113 ? 14.047 4.949 4.094 1 98.12 113 PRO B C 1
ATOM 2569 O O . PRO B 1 113 ? 14.789 4.988 5.074 1 98.12 113 PRO B O 1
ATOM 2572 N N . LEU B 1 114 ? 14.078 5.832 3.129 1 98.69 114 LEU B N 1
ATOM 2573 C CA . LEU B 1 114 ? 15.008 6.945 3.27 1 98.69 114 LEU B CA 1
ATOM 2574 C C . LEU B 1 114 ? 14.625 7.824 4.457 1 98.69 114 LEU B C 1
ATOM 2576 O O . LEU B 1 114 ? 15.492 8.234 5.234 1 98.69 114 LEU B O 1
ATOM 2580 N N . ALA B 1 115 ? 13.352 8.117 4.574 1 98.44 115 ALA B N 1
ATOM 2581 C CA . ALA B 1 115 ? 12.891 8.898 5.719 1 98.44 115 ALA B CA 1
ATOM 2582 C C . ALA B 1 115 ? 13.219 8.195 7.031 1 98.44 115 ALA B C 1
ATOM 2584 O O . ALA B 1 115 ? 13.672 8.836 7.988 1 98.44 115 ALA B O 1
ATOM 2585 N N . GLU B 1 116 ? 13.023 6.875 7.082 1 97.38 116 GLU B N 1
ATOM 2586 C CA . GLU B 1 116 ? 13.312 6.105 8.281 1 97.38 116 GLU B CA 1
ATOM 2587 C C . GLU B 1 116 ? 14.797 6.168 8.633 1 97.38 116 GLU B C 1
ATOM 2589 O O . GLU B 1 116 ? 15.156 6.453 9.781 1 97.38 116 GLU B O 1
ATOM 2594 N N . VAL B 1 117 ? 15.617 5.957 7.668 1 98.12 117 VAL B N 1
ATOM 2595 C CA . VAL B 1 117 ? 17.062 5.941 7.852 1 98.12 117 VAL B CA 1
ATOM 2596 C C . VAL B 1 117 ? 17.547 7.312 8.32 1 98.12 117 VAL B C 1
ATOM 2598 O O . VAL B 1 117 ? 18.344 7.418 9.258 1 98.12 117 VAL B O 1
ATOM 2601 N N . ASP B 1 118 ? 17.031 8.352 7.754 1 98.44 118 ASP B N 1
ATOM 2602 C CA . ASP B 1 118 ? 17.516 9.703 7.996 1 98.44 118 ASP B CA 1
ATOM 2603 C C . ASP B 1 118 ? 16.969 10.258 9.305 1 98.44 118 ASP B C 1
ATOM 2605 O O . ASP B 1 118 ? 17.688 10.953 10.039 1 98.44 118 ASP B O 1
ATOM 2609 N N . LEU B 1 119 ? 15.734 9.93 9.57 1 97.94 119 LEU B N 1
ATOM 2610 C CA . LEU B 1 119 ? 15.055 10.68 10.625 1 97.94 119 LEU B CA 1
ATOM 2611 C C . LEU B 1 119 ? 14.93 9.844 11.891 1 97.94 119 LEU B C 1
ATOM 2613 O O . LEU B 1 119 ? 14.852 10.391 12.992 1 97.94 119 LEU B O 1
ATOM 2617 N N . PHE B 1 120 ? 14.953 8.516 11.75 1 96.44 120 PHE B N 1
ATOM 2618 C CA . PHE B 1 120 ? 14.68 7.699 12.922 1 96.44 120 PHE B CA 1
ATOM 2619 C C . PHE B 1 120 ? 15.891 6.859 13.297 1 96.44 120 PHE B C 1
ATOM 2621 O O . PHE B 1 120 ? 16.062 6.5 14.469 1 96.44 120 PHE B O 1
ATOM 2628 N N . PHE B 1 121 ? 16.781 6.598 12.281 1 97.38 121 PHE B N 1
ATOM 2629 C CA . PHE B 1 121 ? 17.859 5.652 12.57 1 97.38 121 PHE B CA 1
ATOM 2630 C C . PHE B 1 121 ? 19.203 6.215 12.148 1 97.38 121 PHE B C 1
ATOM 2632 O O . PHE B 1 121 ? 20.172 5.469 11.953 1 97.38 121 PHE B O 1
ATOM 2639 N N . ALA B 1 122 ? 19.297 7.461 12.07 1 95.69 122 ALA B N 1
ATOM 2640 C CA . ALA B 1 122 ? 20.453 8.125 11.469 1 95.69 122 ALA B CA 1
ATOM 2641 C C . ALA B 1 122 ? 21.734 7.754 12.195 1 95.69 122 ALA B C 1
ATOM 2643 O O . ALA B 1 122 ? 22.812 7.719 11.586 1 95.69 122 ALA B O 1
ATOM 2644 N N . GLN B 1 123 ? 21.688 7.375 13.477 1 97.31 123 GLN B N 1
ATOM 2645 C CA . GLN B 1 123 ? 22.891 7.133 14.258 1 97.31 123 GLN B CA 1
ATOM 2646 C C . GLN B 1 123 ? 23.234 5.645 14.305 1 97.31 123 GLN B C 1
ATOM 2648 O O . GLN B 1 123 ? 24.297 5.262 14.789 1 97.31 123 GLN B O 1
ATOM 2653 N N . GLU B 1 124 ? 22.406 4.863 13.742 1 98.06 124 GLU B N 1
ATOM 2654 C CA . GLU B 1 124 ? 22.641 3.42 13.766 1 98.06 124 GLU B CA 1
ATOM 2655 C C . GLU B 1 124 ? 23.578 2.996 12.641 1 98.06 124 GLU B C 1
ATOM 2657 O O . GLU B 1 124 ? 23.484 3.51 11.523 1 98.06 124 GLU B O 1
ATOM 2662 N N . GLU B 1 125 ? 24.422 2.061 12.984 1 98.31 125 GLU B N 1
ATOM 2663 C CA . GLU B 1 125 ? 25.422 1.611 12.023 1 98.31 125 GLU B CA 1
ATOM 2664 C C . GLU B 1 125 ? 24.766 0.98 10.797 1 98.31 125 GLU B C 1
ATOM 2666 O O . GLU B 1 125 ? 25.172 1.242 9.664 1 98.31 125 GLU B O 1
ATOM 2671 N N . TRP B 1 126 ? 23.797 0.161 11.008 1 98.25 126 TRP B N 1
ATOM 2672 C CA . TRP B 1 126 ? 23.125 -0.477 9.875 1 98.25 126 TRP B CA 1
ATOM 2673 C C . TRP B 1 126 ? 22.562 0.565 8.914 1 98.25 126 TRP B C 1
ATOM 2675 O O . TRP B 1 126 ? 22.609 0.387 7.695 1 98.25 126 TRP B O 1
ATOM 2685 N N . ALA B 1 127 ? 22 1.638 9.477 1 98.56 127 ALA B N 1
ATOM 2686 C CA . ALA B 1 127 ? 21.375 2.682 8.664 1 98.56 127 ALA B CA 1
ATOM 2687 C C . ALA B 1 127 ? 22.406 3.408 7.809 1 98.56 127 ALA B C 1
ATOM 2689 O O . ALA B 1 127 ? 22.172 3.672 6.629 1 98.56 127 ALA B O 1
ATOM 2690 N N . LYS B 1 128 ? 23.484 3.691 8.414 1 98.44 128 LYS B N 1
ATOM 2691 C CA . LYS B 1 128 ? 24.562 4.336 7.676 1 98.44 128 LYS B CA 1
ATOM 2692 C C . LYS B 1 128 ? 25.016 3.475 6.5 1 98.44 128 LYS B C 1
ATOM 2694 O O . LYS B 1 128 ? 25.219 3.982 5.395 1 98.44 128 LYS B O 1
ATOM 2699 N N . LEU B 1 129 ? 25.125 2.205 6.758 1 98.5 129 LEU B N 1
ATOM 2700 C CA . LEU B 1 129 ? 25.609 1.271 5.746 1 98.5 129 LEU B CA 1
ATOM 2701 C C . LEU B 1 129 ? 24.547 1.067 4.66 1 98.5 129 LEU B C 1
ATOM 2703 O O . LEU B 1 129 ? 24.891 0.858 3.492 1 98.5 129 LEU B O 1
ATOM 2707 N N . ARG B 1 130 ? 23.312 1.145 4.996 1 98.25 130 ARG B N 1
ATOM 2708 C CA . ARG B 1 130 ? 22.219 0.821 4.086 1 98.25 130 ARG B CA 1
ATOM 2709 C C . ARG B 1 130 ? 21.844 2.025 3.23 1 98.25 130 ARG B C 1
ATOM 2711 O O . ARG B 1 130 ? 21.328 1.869 2.123 1 98.25 130 ARG B O 1
ATOM 2718 N N . ARG B 1 131 ? 22.062 3.24 3.695 1 98.56 131 ARG B N 1
ATOM 2719 C CA . ARG B 1 131 ? 21.531 4.48 3.137 1 98.56 131 ARG B CA 1
ATOM 2720 C C . ARG B 1 131 ? 21.875 4.605 1.657 1 98.56 131 ARG B C 1
ATOM 2722 O O . ARG B 1 131 ? 21.016 4.953 0.842 1 98.56 131 ARG B O 1
ATOM 2729 N N . PRO B 1 132 ? 23.156 4.289 1.208 1 98.31 132 PRO B N 1
ATOM 2730 C CA . PRO B 1 132 ? 23.453 4.449 -0.217 1 98.31 132 PRO B CA 1
ATOM 2731 C C . PRO B 1 132 ? 22.562 3.59 -1.106 1 98.31 132 PRO B C 1
ATOM 2733 O O . PRO B 1 132 ? 22.094 4.055 -2.15 1 98.31 132 PRO B O 1
ATOM 2736 N N . GLY B 1 133 ? 22.328 2.367 -0.682 1 97.94 133 GLY B N 1
ATOM 2737 C CA . GLY B 1 133 ? 21.453 1.498 -1.447 1 97.94 133 GLY B CA 1
ATOM 2738 C C . GLY B 1 133 ? 20.016 1.981 -1.477 1 97.94 133 GLY B C 1
ATOM 2739 O O . GLY B 1 133 ? 19.312 1.839 -2.488 1 97.94 133 GLY B O 1
ATOM 2740 N N . VAL B 1 134 ? 19.562 2.545 -0.342 1 98.44 134 VAL B N 1
ATOM 2741 C CA . VAL B 1 134 ? 18.234 3.113 -0.253 1 98.44 134 VAL B CA 1
ATOM 2742 C C . VAL B 1 134 ? 18.094 4.27 -1.241 1 98.44 134 VAL B C 1
ATOM 2744 O O . VAL B 1 134 ? 17.109 4.344 -1.983 1 98.44 134 VAL B O 1
ATOM 2747 N N . VAL B 1 135 ? 19.062 5.121 -1.286 1 98.75 135 VAL B N 1
ATOM 2748 C CA . VAL B 1 135 ? 19.047 6.281 -2.17 1 98.75 135 VAL B CA 1
ATOM 2749 C C . VAL B 1 135 ? 19.062 5.82 -3.627 1 98.75 135 VAL B C 1
ATOM 2751 O O . VAL B 1 135 ? 18.328 6.367 -4.461 1 98.75 135 VAL B O 1
ATOM 2754 N N . GLU B 1 136 ? 19.828 4.832 -3.932 1 98.5 136 GLU B N 1
ATOM 2755 C CA . GLU B 1 136 ? 19.906 4.312 -5.293 1 98.5 136 GLU B CA 1
ATOM 2756 C C . GLU B 1 136 ? 18.562 3.758 -5.75 1 98.5 136 GLU B C 1
ATOM 2758 O O . GLU B 1 136 ? 18.078 4.086 -6.84 1 98.5 136 GLU B O 1
ATOM 2763 N N . SER B 1 137 ? 17.953 2.943 -4.914 1 98.12 137 SER B N 1
ATOM 2764 C CA . SER B 1 137 ? 16.656 2.369 -5.234 1 98.12 137 SER B CA 1
ATOM 2765 C C . SER B 1 137 ? 15.602 3.459 -5.41 1 98.12 137 SER B C 1
ATOM 2767 O O . SER B 1 137 ? 14.766 3.379 -6.316 1 98.12 137 SER B O 1
ATOM 2769 N N . LEU B 1 138 ? 15.641 4.41 -4.559 1 98.81 138 LEU B N 1
ATOM 2770 C CA . LEU B 1 138 ? 14.711 5.539 -4.609 1 98.81 138 LEU B CA 1
ATOM 2771 C C . LEU B 1 138 ? 14.852 6.297 -5.926 1 98.81 138 LEU B C 1
ATOM 2773 O O . LEU B 1 138 ? 13.859 6.547 -6.609 1 98.81 138 LEU B O 1
ATOM 2777 N N . LYS B 1 139 ? 16.047 6.621 -6.297 1 98.81 139 LYS B N 1
ATOM 2778 C CA . LYS B 1 139 ? 16.281 7.395 -7.516 1 98.81 139 LYS B CA 1
ATOM 2779 C C . LYS B 1 139 ? 15.852 6.617 -8.75 1 98.81 139 LYS B C 1
ATOM 2781 O O . LYS B 1 139 ? 15.297 7.195 -9.695 1 98.81 139 LYS B O 1
ATOM 2786 N N . GLU B 1 140 ? 16.125 5.344 -8.773 1 98.69 140 GLU B N 1
ATOM 2787 C CA . GLU B 1 140 ? 15.68 4.504 -9.883 1 98.69 140 GLU B CA 1
ATOM 2788 C C . GLU B 1 140 ? 14.164 4.555 -10.039 1 98.69 140 GLU B C 1
ATOM 2790 O O . GLU B 1 140 ? 13.648 4.801 -11.133 1 98.69 140 GLU B O 1
ATOM 2795 N N . ARG B 1 141 ? 13.477 4.371 -9 1 98.75 141 ARG B N 1
ATOM 2796 C CA . ARG B 1 141 ? 12.016 4.336 -9.016 1 98.75 141 ARG B CA 1
ATOM 2797 C C . ARG B 1 141 ? 11.438 5.695 -9.383 1 98.75 141 ARG B C 1
ATOM 2799 O O . ARG B 1 141 ? 10.484 5.777 -10.156 1 98.75 141 ARG B O 1
ATOM 2806 N N . LEU B 1 142 ? 11.984 6.762 -8.82 1 98.88 142 LEU B N 1
ATOM 2807 C CA . LEU B 1 142 ? 11.531 8.102 -9.18 1 98.88 142 LEU B CA 1
ATOM 2808 C C . LEU B 1 142 ? 11.773 8.383 -10.656 1 98.88 142 LEU B C 1
ATOM 2810 O O . LEU B 1 142 ? 10.969 9.055 -11.305 1 98.88 142 LEU B O 1
ATOM 2814 N N . GLY B 1 143 ? 12.906 7.891 -11.148 1 98.81 143 GLY B N 1
ATOM 2815 C CA . GLY B 1 143 ? 13.172 8.023 -12.57 1 98.81 143 GLY B CA 1
ATOM 2816 C C . GLY B 1 143 ? 12.117 7.363 -13.438 1 98.81 143 GLY B C 1
ATOM 2817 O O . GLY B 1 143 ? 11.695 7.926 -14.445 1 98.81 143 GLY B O 1
ATOM 2818 N N . GLU B 1 144 ? 11.719 6.195 -13.047 1 98.69 144 GLU B N 1
ATOM 2819 C CA . GLU B 1 144 ? 10.672 5.477 -13.773 1 98.69 144 GLU B CA 1
ATOM 2820 C C . GLU B 1 144 ? 9.344 6.234 -13.727 1 98.69 144 GLU B C 1
ATOM 2822 O O . GLU B 1 144 ? 8.648 6.332 -14.734 1 98.69 144 GLU B O 1
ATOM 2827 N N . LEU B 1 145 ? 8.984 6.734 -12.578 1 98.88 145 LEU B N 1
ATOM 2828 C CA . LEU B 1 145 ? 7.766 7.527 -12.438 1 98.88 145 LEU B CA 1
ATOM 2829 C C . LEU B 1 145 ? 7.824 8.773 -13.312 1 98.88 145 LEU B C 1
ATOM 2831 O O . LEU B 1 145 ? 6.848 9.117 -13.984 1 98.88 145 LEU B O 1
ATOM 2835 N N . ALA B 1 146 ? 8.945 9.484 -13.242 1 98.75 146 ALA B N 1
ATOM 2836 C CA . ALA B 1 146 ? 9.133 10.695 -14.039 1 98.75 146 ALA B CA 1
ATOM 2837 C C . ALA B 1 146 ? 8.984 10.398 -15.531 1 98.75 146 ALA B C 1
ATOM 2839 O O . ALA B 1 146 ? 8.336 11.156 -16.266 1 98.75 146 ALA B O 1
ATOM 2840 N N . ALA B 1 147 ? 9.578 9.32 -15.961 1 97.88 147 ALA B N 1
ATOM 2841 C CA . ALA B 1 147 ? 9.492 8.922 -17.359 1 97.88 147 ALA B CA 1
ATOM 2842 C C . ALA B 1 147 ? 8.047 8.672 -17.781 1 97.88 147 ALA B C 1
ATOM 2844 O O . ALA B 1 147 ? 7.629 9.055 -18.875 1 97.88 147 ALA B O 1
ATOM 2845 N N . HIS B 1 148 ? 7.332 8.055 -16.922 1 97.25 148 HIS B N 1
ATOM 2846 C CA . HIS B 1 148 ? 5.934 7.77 -17.219 1 97.25 148 HIS B CA 1
ATOM 2847 C C . HIS B 1 148 ? 5.105 9.055 -17.25 1 97.25 148 HIS B C 1
ATOM 2849 O O . HIS B 1 148 ? 4.254 9.227 -18.125 1 97.25 148 HIS B O 1
ATOM 2855 N N . LEU B 1 149 ? 5.297 9.922 -16.266 1 97.94 149 LEU B N 1
ATOM 2856 C CA . LEU B 1 149 ? 4.559 11.18 -16.203 1 97.94 149 LEU B CA 1
ATOM 2857 C C . LEU B 1 149 ? 4.809 12.023 -17.453 1 97.94 149 LEU B C 1
ATOM 2859 O O . LEU B 1 149 ? 3.879 12.617 -18 1 97.94 149 LEU B O 1
ATOM 2863 N N . GLY B 1 150 ? 6.113 12.078 -17.828 1 95.81 150 GLY B N 1
ATOM 2864 C CA . GLY B 1 150 ? 6.457 12.875 -19 1 95.81 150 GLY B CA 1
ATOM 2865 C C . GLY B 1 150 ? 6.09 14.344 -18.844 1 95.81 150 GLY B C 1
ATOM 2866 O O . GLY B 1 150 ? 6.457 14.977 -17.844 1 95.81 150 GLY B O 1
ATOM 2867 N N . GLU B 1 151 ? 5.262 14.781 -19.781 1 94.75 151 GLU B N 1
ATOM 2868 C CA . GLU B 1 151 ? 4.891 16.188 -19.781 1 94.75 151 GLU B CA 1
ATOM 2869 C C . GLU B 1 151 ? 3.453 16.391 -19.312 1 94.75 151 GLU B C 1
ATOM 2871 O O . GLU B 1 151 ? 2.922 17.5 -19.359 1 94.75 151 GLU B O 1
ATOM 2876 N N . ARG B 1 152 ? 2.928 15.391 -18.875 1 96.88 152 ARG B N 1
ATOM 2877 C CA . ARG B 1 152 ? 1.538 15.461 -18.438 1 96.88 152 ARG B CA 1
ATOM 2878 C C . ARG B 1 152 ? 1.415 16.25 -17.141 1 96.88 152 ARG B C 1
ATOM 2880 O O . ARG B 1 152 ? 2.322 16.234 -16.312 1 96.88 152 ARG B O 1
ATOM 2887 N N . GLU B 1 153 ? 0.242 16.844 -16.969 1 98 153 GLU B N 1
ATOM 2888 C CA . GLU B 1 153 ? -0.01 17.609 -15.75 1 98 153 GLU B CA 1
ATOM 2889 C C . GLU B 1 153 ? -0.297 16.688 -14.562 1 98 153 GLU B C 1
ATOM 2891 O O . GLU B 1 153 ? 0.058 17.016 -13.422 1 98 153 GLU B O 1
ATOM 2896 N N . TYR B 1 154 ? -0.975 15.641 -14.883 1 98.5 154 TYR B N 1
ATOM 2897 C CA . TYR B 1 154 ? -1.354 14.664 -13.867 1 98.5 154 TYR B CA 1
ATOM 2898 C C . TYR B 1 154 ? -1.102 13.242 -14.359 1 98.5 154 TYR B C 1
ATOM 2900 O O . TYR B 1 154 ? -0.694 13.039 -15.508 1 98.5 154 TYR B O 1
ATOM 2908 N N . LEU B 1 155 ? -1.224 12.25 -13.547 1 98.31 155 LEU B N 1
ATOM 2909 C CA . LEU B 1 155 ? -0.907 10.859 -13.859 1 98.31 155 LEU B CA 1
ATOM 2910 C C . LEU B 1 155 ? -1.86 10.312 -14.922 1 98.31 155 LEU B C 1
ATOM 2912 O O . LEU B 1 155 ? -1.484 9.445 -15.711 1 98.31 155 LEU B O 1
ATOM 2916 N N . GLU B 1 156 ? -3.105 10.797 -14.875 1 95.75 156 GLU B N 1
ATOM 2917 C CA . GLU B 1 156 ? -4.105 10.562 -15.914 1 95.75 156 GLU B CA 1
ATOM 2918 C C . GLU B 1 156 ? -4.473 11.859 -16.641 1 95.75 156 GLU B C 1
ATOM 2920 O O . GLU B 1 156 ? -3.672 12.789 -16.688 1 95.75 156 GLU B O 1
ATOM 2925 N N . ASP B 1 157 ? -5.645 11.875 -17.297 1 92.44 157 ASP B N 1
ATOM 2926 C CA . ASP B 1 157 ? -6.027 13.031 -18.094 1 92.44 157 ASP B CA 1
ATOM 2927 C C . ASP B 1 157 ? -6.43 14.203 -17.203 1 92.44 157 ASP B C 1
ATOM 2929 O O . ASP B 1 157 ? -6.449 15.352 -17.641 1 92.44 157 ASP B O 1
ATOM 2933 N N . CYS B 1 158 ? -6.766 13.922 -16 1 96.31 158 CYS B N 1
ATOM 2934 C CA . CYS B 1 158 ? -7.145 14.93 -15.008 1 96.31 158 CYS B CA 1
ATOM 2935 C C . CYS B 1 158 ? -6.688 14.516 -13.609 1 96.31 158 CYS B C 1
ATOM 2937 O O . CYS B 1 158 ? -6.168 13.414 -13.422 1 96.31 158 CYS B O 1
ATOM 2939 N N . PHE B 1 159 ? -6.797 15.508 -12.688 1 98.5 159 PHE B N 1
ATOM 2940 C CA . PHE B 1 159 ? -6.488 15.234 -11.289 1 98.5 159 PHE B CA 1
ATOM 2941 C C . PHE B 1 159 ? -7.438 14.18 -10.719 1 98.5 159 PHE B C 1
ATOM 2943 O O . PHE B 1 159 ? -8.648 14.25 -10.945 1 98.5 159 PHE B O 1
ATOM 2950 N N . THR B 1 160 ? -6.898 13.188 -10.055 1 98.75 160 THR B N 1
ATOM 2951 C CA . THR B 1 160 ? -7.711 12.156 -9.422 1 98.75 160 THR B CA 1
ATOM 2952 C C . THR B 1 160 ? -7.176 11.82 -8.031 1 98.75 160 THR B C 1
ATOM 2954 O O . THR B 1 160 ? -6.207 12.43 -7.57 1 98.75 160 THR B O 1
ATOM 2957 N N . ALA B 1 161 ? -7.77 10.828 -7.375 1 98.88 161 ALA B N 1
ATOM 2958 C CA . ALA B 1 161 ? -7.305 10.297 -6.098 1 98.88 161 ALA B CA 1
ATOM 2959 C C . ALA B 1 161 ? -5.891 9.734 -6.223 1 98.88 161 ALA B C 1
ATOM 2961 O O . ALA B 1 161 ? -5.129 9.734 -5.254 1 98.88 161 ALA B O 1
ATOM 2962 N N . GLY B 1 162 ? -5.539 9.227 -7.43 1 98.88 162 GLY B N 1
ATOM 2963 C CA . GLY B 1 162 ? -4.176 8.781 -7.664 1 98.88 162 GLY B CA 1
ATOM 2964 C C . GLY B 1 162 ? -3.15 9.883 -7.492 1 98.88 162 GLY B C 1
ATOM 2965 O O . GLY B 1 162 ? -2.096 9.672 -6.891 1 98.88 162 GLY B O 1
ATOM 2966 N N . ASP B 1 163 ? -3.447 11.062 -7.969 1 98.94 163 ASP B N 1
ATOM 2967 C CA . ASP B 1 163 ? -2.562 12.219 -7.84 1 98.94 163 ASP B CA 1
ATOM 2968 C C . ASP B 1 163 ? -2.484 12.688 -6.387 1 98.94 163 ASP B C 1
ATOM 2970 O O . ASP B 1 163 ? -1.405 13.031 -5.898 1 98.94 163 ASP B O 1
ATOM 2974 N N . LEU B 1 164 ? -3.646 12.742 -5.773 1 98.94 164 LEU B N 1
ATOM 2975 C CA . LEU B 1 164 ? -3.703 13.109 -4.363 1 98.94 164 LEU B CA 1
ATOM 2976 C C . LEU B 1 164 ? -2.74 12.258 -3.541 1 98.94 164 LEU B C 1
ATOM 2978 O O . LEU B 1 164 ? -1.908 12.797 -2.805 1 98.94 164 LEU B O 1
ATOM 2982 N N . MET B 1 165 ? -2.818 10.984 -3.715 1 98.94 165 MET B N 1
ATOM 2983 C CA . MET B 1 165 ? -1.993 10.062 -2.934 1 98.94 165 MET B CA 1
ATOM 2984 C C . MET B 1 165 ? -0.521 10.203 -3.309 1 98.94 165 MET B C 1
ATOM 2986 O O . MET B 1 165 ? 0.342 10.273 -2.432 1 98.94 165 MET B O 1
ATOM 2990 N N . MET B 1 166 ? -0.247 10.281 -4.594 1 98.94 166 MET B N 1
ATOM 2991 C CA . MET B 1 166 ? 1.129 10.359 -5.074 1 98.94 166 MET B CA 1
ATOM 2992 C C . MET B 1 166 ? 1.813 11.625 -4.562 1 98.94 166 MET B C 1
ATOM 2994 O O . MET B 1 166 ? 2.961 11.57 -4.113 1 98.94 166 MET B O 1
ATOM 2998 N N . ALA B 1 167 ? 1.11 12.727 -4.598 1 98.94 167 ALA B N 1
ATOM 2999 C CA . ALA B 1 167 ? 1.675 13.984 -4.113 1 98.94 167 ALA B CA 1
ATOM 3000 C C . ALA B 1 167 ? 2.035 13.891 -2.633 1 98.94 167 ALA B C 1
ATOM 3002 O O . ALA B 1 167 ? 3.1 14.352 -2.217 1 98.94 167 ALA B O 1
ATOM 3003 N N . THR B 1 168 ? 1.161 13.297 -1.839 1 98.94 168 THR B N 1
ATOM 3004 C CA . THR B 1 168 ? 1.429 13.18 -0.409 1 98.94 168 THR B CA 1
ATOM 3005 C C . THR B 1 168 ? 2.635 12.281 -0.157 1 98.94 168 THR B C 1
ATOM 3007 O O . THR B 1 168 ? 3.41 12.523 0.772 1 98.94 168 THR B O 1
ATOM 3010 N N . VAL B 1 169 ? 2.803 11.266 -0.971 1 98.94 169 VAL B N 1
ATOM 3011 C CA . VAL B 1 169 ? 3.936 10.359 -0.854 1 98.94 169 VAL B CA 1
ATOM 3012 C C . VAL B 1 169 ? 5.227 11.086 -1.211 1 98.94 169 VAL B C 1
ATOM 3014 O O . VAL B 1 169 ? 6.23 10.969 -0.505 1 98.94 169 VAL B O 1
ATOM 3017 N N . LEU B 1 170 ? 5.191 11.867 -2.291 1 98.94 170 LEU B N 1
ATOM 3018 C CA . LEU B 1 170 ? 6.375 12.617 -2.701 1 98.94 170 LEU B CA 1
ATOM 3019 C C . LEU B 1 170 ? 6.77 13.633 -1.638 1 98.94 170 LEU B C 1
ATOM 3021 O O . LEU B 1 170 ? 7.953 13.938 -1.467 1 98.94 170 LEU B O 1
ATOM 3025 N N . ARG B 1 171 ? 5.82 14.117 -0.867 1 98.88 171 ARG B N 1
ATOM 3026 C CA . ARG B 1 171 ? 6.074 15.102 0.18 1 98.88 171 ARG B CA 1
ATOM 3027 C C . ARG B 1 171 ? 6.922 14.508 1.298 1 98.88 171 ARG B C 1
ATOM 3029 O O . ARG B 1 171 ? 7.559 15.234 2.061 1 98.88 171 ARG B O 1
ATOM 3036 N N . ILE B 1 172 ? 6.926 13.18 1.422 1 98.81 172 ILE B N 1
ATOM 3037 C CA . ILE B 1 172 ? 7.715 12.516 2.453 1 98.81 172 ILE B CA 1
ATOM 3038 C C . ILE B 1 172 ? 9.195 12.859 2.277 1 98.81 172 ILE B C 1
ATOM 3040 O O . ILE B 1 172 ? 9.961 12.844 3.242 1 98.81 172 ILE B O 1
ATOM 3044 N N . LEU B 1 173 ? 9.617 13.273 1.1 1 98.81 173 LEU B N 1
ATOM 3045 C CA . LEU B 1 173 ? 11.016 13.531 0.763 1 98.81 173 LEU B CA 1
ATOM 3046 C C . LEU B 1 173 ? 11.414 14.953 1.15 1 98.81 173 LEU B C 1
ATOM 3048 O O . LEU B 1 173 ? 12.516 15.398 0.835 1 98.81 173 LEU B O 1
ATOM 3052 N N . ARG B 1 174 ? 10.555 15.688 1.807 1 98.12 174 ARG B N 1
ATOM 3053 C CA . ARG B 1 174 ? 10.75 17.125 2.016 1 98.12 174 ARG B CA 1
ATOM 3054 C C . ARG B 1 174 ? 12.008 17.375 2.84 1 98.12 174 ARG B C 1
ATOM 3056 O O . ARG B 1 174 ? 12.539 18.5 2.828 1 98.12 174 ARG B O 1
ATOM 3063 N N . HIS B 1 175 ? 12.516 16.406 3.592 1 98.12 175 HIS B N 1
ATOM 3064 C CA . HIS B 1 175 ? 13.727 16.578 4.395 1 98.12 175 HIS B CA 1
ATOM 3065 C C . HIS B 1 175 ? 14.977 16.438 3.539 1 98.12 175 HIS B C 1
ATOM 3067 O O . HIS B 1 175 ? 16.094 16.5 4.055 1 98.12 175 HIS B O 1
ATOM 3073 N N . THR B 1 176 ? 14.773 16.188 2.252 1 98.44 176 THR B N 1
ATOM 3074 C CA . THR B 1 176 ? 15.875 15.945 1.32 1 98.44 176 THR B CA 1
ATOM 3075 C C . THR B 1 176 ? 15.781 16.891 0.126 1 98.44 176 THR B C 1
ATOM 3077 O O . THR B 1 176 ? 14.797 17.625 -0.017 1 98.44 176 THR B O 1
ATOM 3080 N N . ASP B 1 177 ? 16.797 16.812 -0.748 1 98.12 177 ASP B N 1
ATOM 3081 C CA . ASP B 1 177 ? 16.781 17.547 -2.018 1 98.12 177 ASP B CA 1
ATOM 3082 C C . ASP B 1 177 ? 16.703 16.578 -3.195 1 98.12 177 ASP B C 1
ATOM 3084 O O . ASP B 1 177 ? 17.062 16.922 -4.32 1 98.12 177 ASP B O 1
ATOM 3088 N N . VAL B 1 178 ? 16.266 15.414 -2.965 1 98.62 178 VAL B N 1
ATOM 3089 C CA . VAL B 1 178 ? 16.297 14.359 -3.971 1 98.62 178 VAL B CA 1
ATOM 3090 C C . VAL B 1 178 ? 15.453 14.773 -5.176 1 98.62 178 VAL B C 1
ATOM 3092 O O . VAL B 1 178 ? 15.836 14.531 -6.32 1 98.62 178 VAL B O 1
ATOM 3095 N N . LEU B 1 179 ? 14.344 15.398 -4.906 1 98.56 179 LEU B N 1
ATOM 3096 C CA . LEU B 1 179 ? 13.422 15.734 -5.984 1 98.56 179 LEU B CA 1
ATOM 3097 C C . LEU B 1 179 ? 14.008 16.812 -6.887 1 98.56 179 LEU B C 1
ATOM 3099 O O . LEU B 1 179 ? 13.508 17.047 -7.988 1 98.56 179 LEU B O 1
ATOM 3103 N N . ASP B 1 180 ? 15.055 17.531 -6.434 1 98.44 180 ASP B N 1
ATOM 3104 C CA . ASP B 1 180 ? 15.734 18.5 -7.293 1 98.44 180 ASP B CA 1
ATOM 3105 C C . ASP B 1 180 ? 16.297 17.812 -8.539 1 98.44 180 ASP B C 1
ATOM 3107 O O . ASP B 1 180 ? 16.438 18.453 -9.586 1 98.44 180 ASP B O 1
ATOM 3111 N N . GLY B 1 181 ? 16.609 16.531 -8.461 1 98.44 181 GLY B N 1
ATOM 3112 C CA . GLY B 1 181 ? 17.109 15.75 -9.594 1 98.44 181 GLY B CA 1
ATOM 3113 C C . GLY B 1 181 ? 16 15.305 -10.531 1 98.44 181 GLY B C 1
ATOM 3114 O O . GLY B 1 181 ? 16.266 14.711 -11.578 1 98.44 181 GLY B O 1
ATOM 3115 N N . PHE B 1 182 ? 14.758 15.578 -10.18 1 98.69 182 PHE B N 1
ATOM 3116 C CA . PHE B 1 182 ? 13.586 15.211 -10.961 1 98.69 182 PHE B CA 1
ATOM 3117 C C . PHE B 1 182 ? 12.633 16.391 -11.094 1 98.69 182 PHE B C 1
ATOM 3119 O O . PHE B 1 182 ? 11.539 16.391 -10.531 1 98.69 182 PHE B O 1
ATOM 3126 N N . PRO B 1 183 ? 12.984 17.344 -11.922 1 98.06 183 PRO B N 1
ATOM 3127 C CA . PRO B 1 183 ? 12.211 18.578 -11.992 1 98.06 183 PRO B CA 1
ATOM 3128 C C . PRO B 1 183 ? 10.758 18.359 -12.391 1 98.06 183 PRO B C 1
ATOM 3130 O O . PRO B 1 183 ? 9.875 19.094 -11.953 1 98.06 183 PRO B O 1
ATOM 3133 N N . THR B 1 184 ? 10.508 17.359 -13.258 1 98 184 THR B N 1
ATOM 3134 C CA . THR B 1 184 ? 9.141 17.078 -13.664 1 98 184 THR B CA 1
ATOM 3135 C C . THR B 1 184 ? 8.297 16.625 -12.469 1 98 184 THR B C 1
ATOM 3137 O O . THR B 1 184 ? 7.156 17.062 -12.312 1 98 184 THR B O 1
ATOM 3140 N N . LEU B 1 185 ? 8.844 15.812 -11.602 1 98.81 185 LEU B N 1
ATOM 3141 C CA . LEU B 1 185 ? 8.125 15.344 -10.422 1 98.81 185 LEU B CA 1
ATOM 3142 C C . LEU B 1 185 ? 7.98 16.453 -9.398 1 98.81 185 LEU B C 1
ATOM 3144 O O . LEU B 1 185 ? 6.953 16.547 -8.719 1 98.81 185 LEU B O 1
ATOM 3148 N N . LYS B 1 186 ? 9.047 17.219 -9.242 1 98.56 186 LYS B N 1
ATOM 3149 C CA . LYS B 1 186 ? 8.977 18.359 -8.344 1 98.56 186 LYS B CA 1
ATOM 3150 C C . LYS B 1 186 ? 7.848 19.312 -8.758 1 98.56 186 LYS B C 1
ATOM 3152 O O . LYS B 1 186 ? 7.031 19.703 -7.922 1 98.56 186 LYS B O 1
ATOM 3157 N N . ALA B 1 187 ? 7.777 19.625 -10.016 1 98.69 187 ALA B N 1
ATOM 3158 C CA . ALA B 1 187 ? 6.73 20.5 -10.539 1 98.69 187 ALA B CA 1
ATOM 3159 C C . ALA B 1 187 ? 5.352 19.875 -10.352 1 98.69 187 ALA B C 1
ATOM 3161 O O . ALA B 1 187 ? 4.387 20.562 -10.008 1 98.69 187 ALA B O 1
ATOM 3162 N N . TYR B 1 188 ? 5.238 18.609 -10.648 1 98.88 188 TYR B N 1
ATOM 3163 C CA . TYR B 1 188 ? 4.008 17.844 -10.469 1 98.88 188 TYR B CA 1
ATOM 3164 C C . TYR B 1 188 ? 3.523 17.922 -9.023 1 98.88 188 TYR B C 1
ATOM 3166 O O . TYR B 1 188 ? 2.357 18.234 -8.773 1 98.88 188 TYR B O 1
ATOM 3174 N N . LYS B 1 189 ? 4.422 17.672 -8.07 1 98.88 189 LYS B N 1
ATOM 3175 C CA . LYS B 1 189 ? 4.098 17.734 -6.645 1 98.88 189 LYS B CA 1
ATOM 3176 C C . LYS B 1 189 ? 3.621 19.141 -6.262 1 98.88 189 LYS B C 1
ATOM 3178 O O . LYS B 1 189 ? 2.605 19.281 -5.582 1 98.88 189 LYS B O 1
ATOM 3183 N N . GLU B 1 190 ? 4.316 20.141 -6.676 1 98.69 190 GLU B N 1
ATOM 3184 C CA . GLU B 1 190 ? 3.982 21.531 -6.359 1 98.69 190 GLU B CA 1
ATOM 3185 C C . GLU B 1 190 ? 2.631 21.922 -6.949 1 98.69 190 GLU B C 1
ATOM 3187 O O . GLU B 1 190 ? 1.862 22.656 -6.328 1 98.69 190 GLU B O 1
ATOM 3192 N N . ARG B 1 191 ? 2.377 21.469 -8.133 1 98.75 191 ARG B N 1
ATOM 3193 C CA . ARG B 1 191 ? 1.081 21.703 -8.758 1 98.75 191 ARG B CA 1
ATOM 3194 C C . ARG B 1 191 ? -0.049 21.109 -7.93 1 98.75 191 ARG B C 1
ATOM 3196 O O . ARG B 1 191 ? -1.082 21.75 -7.727 1 98.75 191 ARG B O 1
ATOM 3203 N N . CYS B 1 192 ? 0.131 19.922 -7.453 1 98.88 192 CYS B N 1
ATOM 3204 C CA . CYS B 1 192 ? -0.869 19.281 -6.609 1 98.88 192 CYS B CA 1
ATOM 3205 C C . CYS B 1 192 ? -1.039 20.047 -5.297 1 98.88 192 CYS B C 1
ATOM 3207 O O . CYS B 1 192 ? -2.164 20.266 -4.84 1 98.88 192 CYS B O 1
ATOM 3209 N N . GLU B 1 193 ? 0.068 20.5 -4.746 1 98.81 193 GLU B N 1
ATOM 3210 C CA . GLU B 1 193 ? 0.035 21.203 -3.467 1 98.81 193 GLU B CA 1
ATOM 3211 C C . GLU B 1 193 ? -0.631 22.562 -3.605 1 98.81 193 GLU B C 1
ATOM 3213 O O . GLU B 1 193 ? -1.07 23.156 -2.613 1 98.81 193 GLU B O 1
ATOM 3218 N N . ALA B 1 194 ? -0.643 23.078 -4.746 1 98.81 194 ALA B N 1
ATOM 3219 C CA . ALA B 1 194 ? -1.191 24.406 -4.98 1 98.81 194 ALA B CA 1
ATOM 3220 C C . ALA B 1 194 ? -2.717 24.375 -5.004 1 98.81 194 ALA B C 1
ATOM 3222 O O . ALA B 1 194 ? -3.365 25.438 -4.969 1 98.81 194 ALA B O 1
ATOM 3223 N N . ARG B 1 195 ? -3.32 23.266 -5.094 1 98.81 195 ARG B N 1
ATOM 3224 C CA . ARG B 1 195 ? -4.777 23.172 -5.086 1 98.81 195 ARG B CA 1
ATOM 3225 C C . ARG B 1 195 ? -5.352 23.734 -3.783 1 98.81 195 ARG B C 1
ATOM 3227 O O . ARG B 1 195 ? -4.859 23.406 -2.699 1 98.81 195 ARG B O 1
ATOM 3234 N N . PRO B 1 196 ? -6.426 24.484 -3.854 1 98.81 196 PRO B N 1
ATOM 3235 C CA . PRO B 1 196 ? -6.996 25.109 -2.654 1 98.81 196 PRO B CA 1
ATOM 3236 C C . PRO B 1 196 ? -7.402 24.078 -1.599 1 98.81 196 PRO B C 1
ATOM 3238 O O . PRO B 1 196 ? -7.219 24.312 -0.401 1 98.81 196 PRO B O 1
ATOM 3241 N N . ALA B 1 197 ? -7.938 23 -2.018 1 98.81 197 ALA B N 1
ATOM 3242 C CA . ALA B 1 197 ? -8.359 21.953 -1.09 1 98.81 197 ALA B CA 1
ATOM 3243 C C . ALA B 1 197 ? -7.172 21.422 -0.289 1 98.81 197 ALA B C 1
ATOM 3245 O O . ALA B 1 197 ? -7.289 21.172 0.911 1 98.81 197 ALA B O 1
ATOM 3246 N N . PHE B 1 198 ? -6.012 21.25 -0.937 1 98.94 198 PHE B N 1
ATOM 3247 C CA . PHE B 1 198 ? -4.82 20.812 -0.221 1 98.94 198 PHE B CA 1
ATOM 3248 C C . PHE B 1 198 ? -4.41 21.828 0.829 1 98.94 198 PHE B C 1
ATOM 3250 O O . PHE B 1 198 ? -4.102 21.469 1.968 1 98.94 198 PHE B O 1
ATOM 3257 N N . GLN B 1 199 ? -4.367 23.016 0.415 1 98.88 199 GLN B N 1
ATOM 3258 C CA . GLN B 1 199 ? -3.951 24.094 1.311 1 98.88 199 GLN B CA 1
ATOM 3259 C C . GLN B 1 199 ? -4.844 24.156 2.547 1 98.88 199 GLN B C 1
ATOM 3261 O O . GLN B 1 199 ? -4.352 24.312 3.666 1 98.88 199 GLN B O 1
ATOM 3266 N N . ARG B 1 200 ? -6.148 24 2.344 1 98.81 200 ARG B N 1
ATOM 3267 C CA . ARG B 1 200 ? -7.074 23.984 3.473 1 98.81 200 ARG B CA 1
ATOM 3268 C C . ARG B 1 200 ? -6.809 22.797 4.383 1 98.81 200 ARG B C 1
ATOM 3270 O O . ARG B 1 200 ? -6.793 22.938 5.609 1 98.81 200 ARG B O 1
ATOM 3277 N N . ALA B 1 201 ? -6.594 21.641 3.783 1 98.88 201 ALA B N 1
ATOM 3278 C CA . ALA B 1 201 ? -6.34 20.422 4.547 1 98.88 201 ALA B CA 1
ATOM 3279 C C . ALA B 1 201 ? -5.066 20.547 5.375 1 98.88 201 ALA B C 1
ATOM 3281 O O . ALA B 1 201 ? -5.043 20.172 6.555 1 98.88 201 ALA B O 1
ATOM 3282 N N . LEU B 1 202 ? -4.016 21.047 4.734 1 98.88 202 LEU B N 1
ATOM 3283 C CA . LEU B 1 202 ? -2.736 21.203 5.418 1 98.88 202 LEU B CA 1
ATOM 3284 C C . LEU B 1 202 ? -2.852 22.188 6.566 1 98.88 202 LEU B C 1
ATOM 3286 O O . LEU B 1 202 ? -2.352 21.938 7.668 1 98.88 202 LEU B O 1
ATOM 3290 N N . ALA B 1 203 ? -3.5 23.312 6.309 1 98.44 203 ALA B N 1
ATOM 3291 C CA . ALA B 1 203 ? -3.701 24.297 7.359 1 98.44 203 ALA B CA 1
ATOM 3292 C C . ALA B 1 203 ? -4.449 23.703 8.547 1 98.44 203 ALA B C 1
ATOM 3294 O O . ALA B 1 203 ? -4.082 23.938 9.703 1 98.44 203 ALA B O 1
ATOM 3295 N N . ALA B 1 204 ? -5.473 22.984 8.219 1 98.25 204 ALA B N 1
ATOM 3296 C CA . ALA B 1 204 ? -6.262 22.359 9.273 1 98.25 204 ALA B CA 1
ATOM 3297 C C . ALA B 1 204 ? -5.422 21.359 10.07 1 98.25 204 ALA B C 1
ATOM 3299 O O . ALA B 1 204 ? -5.523 21.297 11.297 1 98.25 204 ALA B O 1
ATOM 3300 N N . GLN B 1 205 ? -4.594 20.516 9.391 1 98.5 205 GLN B N 1
ATOM 3301 C CA . GLN B 1 205 ? -3.77 19.531 10.086 1 98.5 205 GLN B CA 1
ATOM 3302 C C . GLN B 1 205 ? -2.73 20.219 10.977 1 98.5 205 GLN B C 1
ATOM 3304 O O . GLN B 1 205 ? -2.404 19.719 12.055 1 98.5 205 GLN B O 1
ATOM 3309 N N . MET B 1 206 ? -2.205 21.406 10.547 1 98 206 MET B N 1
ATOM 3310 C CA . MET B 1 206 ? -1.106 22.094 11.227 1 98 206 MET B CA 1
ATOM 3311 C C . MET B 1 206 ? -1.614 22.891 12.422 1 98 206 MET B C 1
ATOM 3313 O O . MET B 1 206 ? -0.844 23.219 13.328 1 98 206 MET B O 1
ATOM 3317 N N . ALA B 1 207 ? -2.881 23.188 12.453 1 96.44 207 ALA B N 1
ATOM 3318 C CA . ALA B 1 207 ? -3.473 24.109 13.414 1 96.44 207 ALA B CA 1
ATOM 3319 C C . ALA B 1 207 ? -3.186 23.672 14.852 1 96.44 207 ALA B C 1
ATOM 3321 O O . ALA B 1 207 ? -2.742 24.469 15.68 1 96.44 207 ALA B O 1
ATOM 3322 N N . PRO B 1 208 ? -3.303 22.391 15.18 1 94.12 208 PRO B N 1
ATOM 3323 C CA . PRO B 1 208 ? -3.064 22 16.562 1 94.12 208 PRO B CA 1
ATOM 3324 C C . PRO B 1 208 ? -1.602 22.141 16.984 1 94.12 208 PRO B C 1
ATOM 3326 O O . PRO B 1 208 ? -1.296 22.188 18.172 1 94.12 208 PRO B O 1
ATOM 3329 N N . PHE B 1 209 ? -0.704 22.141 16.078 1 93.88 209 PHE B N 1
ATOM 3330 C CA . PHE B 1 209 ? 0.722 22.188 16.375 1 93.88 209 PHE B CA 1
ATOM 3331 C C . PHE B 1 209 ? 1.193 23.625 16.516 1 93.88 209 PHE B C 1
ATOM 3333 O O . PHE B 1 209 ? 2.301 23.875 17 1 93.88 209 PHE B O 1
ATOM 3340 N N . GLN B 1 210 ? 0.502 24.578 15.977 1 88.06 210 GLN B N 1
ATOM 3341 C CA . GLN B 1 210 ? 0.881 25.984 15.969 1 88.06 210 GLN B CA 1
ATOM 3342 C C . GLN B 1 210 ? 0.333 26.703 17.203 1 88.06 210 GLN B C 1
ATOM 3344 O O . GLN B 1 210 ? 0.693 27.859 17.453 1 88.06 210 GLN B O 1
ATOM 3349 N N . GLN B 1 211 ? -0.643 26.094 17.891 1 73.81 211 GLN B N 1
ATOM 3350 C CA . GLN B 1 211 ? -1.144 26.75 19.094 1 73.81 211 GLN B CA 1
ATOM 3351 C C . GLN B 1 211 ? -0.124 26.672 20.234 1 73.81 211 GLN B C 1
ATOM 3353 O O . GLN B 1 211 ? 0.537 25.656 20.406 1 73.81 211 GLN B O 1
ATOM 3358 N N . PRO B 1 212 ? 0.237 27.875 20.75 1 62.09 212 PRO B N 1
ATOM 3359 C CA . PRO B 1 212 ? 1.149 27.938 21.891 1 62.09 212 PRO B CA 1
ATOM 3360 C C . PRO B 1 212 ? 0.782 26.938 23 1 62.09 212 PRO B C 1
ATOM 3362 O O . PRO B 1 212 ? -0.402 26.703 23.25 1 62.09 212 PRO B O 1
ATOM 3365 N N . ARG B 1 213 ? 1.481 25.625 23 1 52.97 213 ARG B N 1
ATOM 3366 C CA . ARG B 1 213 ? 1.228 24.703 24.094 1 52.97 213 ARG B CA 1
ATOM 3367 C C . ARG B 1 213 ? 0.993 25.469 25.406 1 52.97 213 ARG B C 1
ATOM 3369 O O . ARG B 1 213 ? 1.777 26.344 25.766 1 52.97 213 ARG B O 1
ATOM 3376 N N . ALA B 1 214 ? -0.269 25.531 25.812 1 47.38 214 ALA B N 1
ATOM 3377 C CA . ALA B 1 214 ? -0.503 26.156 27.109 1 47.38 214 ALA B CA 1
ATOM 3378 C C . ALA B 1 214 ? 0.392 25.547 28.188 1 47.38 214 ALA B C 1
ATOM 3380 O O . ALA B 1 214 ? 0.66 24.344 28.172 1 47.38 214 ALA B O 1
#

Nearest PDB structures (foldseek):
  2ycd-assembly1_A-2  TM=9.746E-01  e=1.685E-18  Agrobacterium tumefaciens
  3lq7-assembly1_A  TM=9.699E-01  e=2.363E-18  Agrobacterium fabrum str. C58
  3lq7-assembly1_B  TM=9.797E-01  e=2.647E-17  Agrobacterium fabrum str. C58
  3lq7-assembly2_C-2  TM=9.593E-01  e=7.302E-17  Agrobacterium fabrum str. C58
  4nax-assembly1_B  TM=8.356E-01  e=3.279E-10  Pseudomonas putida F1

Sequence (428 aa):
MMTVSAFKWVPPFAQGLVRDLRVRWALEEAGLPYQVKLIDNTVQASPDYRKLQPFGQVPVLEEDGLVLFESGAIVLHIANKCEALLPADSAGRARAVTWLFAALNSIEIVIQPLAEVDLFFAQEEWAKLRRPGVVESLKERLGELAAHLGEREYLEDCFTAGDLMMATVLRILRHTDVLDGFPTLKAYKERCEARPAFQRALAAQMAPFQQPRAMMTVSAFKWVPPFAQGLVRDLRVRWALEEAGLPYQVKLIDNTVQASPDYRKLQPFGQVPVLEEDGLVLFESGAIVLHIANKCEALLPADSAGRARAVTWLFAALNSIEIVIQPLAEVDLFFAQEEWAKLRRPGVVESLKERLGELAAHLGEREYLEDCFTAGDLMMATVLRILRHTDVLDGFPTLKAYKERCEARPAFQRALAAQMAPFQQPRA

Foldseek 3Di:
DKEWEDALDDPPLCQLQALSLLLQLLCLLQVHDYHYDHDYPVCLPDPVVCVLPVVSGTIWMDDPNDIDDDSLVSSLVSQVNHCQAAPPDPVRRVVLNVLSCCLVPVQLVLLVLLLCLVPPVVPPPVSVVCNVVSLVSNLVSLVVVLVCCPQPLANDVHHHSSLSSNLSSVCSCVVDCSCVVPVSVVNSSVSSCPDPSSVVSSCVSCVSVPPPPD/DKEWEDALDDPPLCQLQALSLLLQLLCLLQVHDYHYHHDYPVCLPDPVVCVLPVVSGTIWMDDPNDIDDDSLVSSLVSQVNHCQAAPPDPVRRVVLNVLSCCLVPVQLVLLVLLLCLVPPVVPPPVSVVCNVVSLVSNLVSVVVVLVCCPQPLANDVHHHSSLSSNLSSVCSCVVDCSCVVPVSVVNSSVSSCPDPSSVVSSCVSCVSVPPDPD